Protein AF-A0A352D2U1-F1 (afdb_monomer)

Foldseek 3Di:
DADDFDDLLQEAEEEEAEAQPLCLLLLVLQVLLVLPLDDPPDPCPVDGSSPQPDPCCVVVSWDQAKAWFWGQDPNHIYIYIYATQAQLSVLRLLLRLQLHQAYEYRAEQQVADDPSSLSSVLSNQVVVHAYAYEHEPCLDPRGHNPVNVVVVLVSCVVRHPDPNNSDHQYWYYHSNLQFIGSDDDDDNSVDPPPDDGHVVVVVVCSSVPGGRADEEQPDWWKWAFRAWDADPPQGIWRKTFTNYHKDFQQAWKWKADPPDIDTWGFHWKWAHHGRDTDTHGMYGHSTTIITTIGDDLRHRIMITHPVDPDHDDRRPRDDFWKKKKKAFDPDPCQPVFFPARDLVSVVVVLVVCVSRPVQWDWDDPDDSMIIITTNDDVVVVVVVVVCVVVRYDIDMDAMDTDWDDDPNFTWFWKKWKKKKAFPVCVVVLCVLCVLLVWAWPDWDDDDRMIITITIHTNRSCRPSVVVVCVSRVNGMDMGMHTDDIGTDDDDDDRDDDDDDADPDWDFAAQVVVVVVVVVHPDPDDHGHTHD

Solvent-accessible surface area (backbone atoms only — not comparable to full-atom values): 29097 Å² total; per-residue (Å²): 131,85,78,74,63,66,59,40,82,36,35,34,34,32,25,42,46,25,33,71,83,35,43,58,58,42,37,52,45,29,51,47,68,74,58,59,70,58,64,99,85,49,76,68,77,79,53,80,51,79,80,50,74,48,72,67,23,57,74,69,61,42,54,79,68,70,46,72,35,29,44,75,52,100,88,27,42,40,35,43,33,43,46,38,30,50,57,48,44,46,49,58,32,57,40,53,51,70,55,31,42,17,31,41,38,41,32,26,15,58,79,28,82,48,73,42,34,52,57,55,46,38,54,38,36,74,67,65,35,49,56,32,41,34,37,17,46,55,38,43,96,70,37,37,58,70,61,27,52,51,52,44,51,55,47,40,74,75,47,53,78,50,75,77,68,72,68,52,59,60,31,34,23,36,32,91,75,28,23,35,34,74,56,85,78,84,77,70,57,69,46,87,82,77,66,90,63,36,58,61,60,58,56,52,45,46,66,74,71,41,53,47,48,62,68,44,60,88,44,73,25,30,28,43,25,48,45,78,49,79,42,98,86,73,40,48,28,45,24,28,32,25,48,20,4,48,54,41,56,69,40,60,30,28,37,35,47,91,92,46,75,47,78,39,39,34,64,42,34,28,36,60,54,36,84,44,78,41,81,40,64,48,49,35,25,46,43,56,35,35,39,23,54,55,95,74,75,63,65,44,22,17,42,16,26,59,95,53,83,64,70,64,80,73,69,86,62,78,74,51,41,30,31,31,38,43,32,43,40,82,55,99,64,59,66,75,87,29,81,44,41,50,42,68,58,52,50,54,53,49,55,52,43,43,64,74,37,77,66,39,50,69,43,80,78,52,96,63,35,31,39,41,25,15,49,29,71,64,53,49,50,50,53,52,52,50,42,45,74,76,24,42,34,62,41,71,52,75,78,40,63,44,67,45,77,56,96,94,38,52,22,33,51,30,21,45,38,37,37,39,29,51,50,88,44,49,68,59,52,51,49,58,42,46,76,48,64,35,42,80,74,49,76,50,75,58,94,64,36,28,40,38,36,26,43,30,45,52,73,50,48,65,71,41,65,61,51,49,29,63,76,46,76,60,61,46,49,80,48,65,45,81,74,48,70,45,78,58,71,95,68,83,79,76,92,72,82,86,81,92,74,66,91,60,72,47,64,39,50,57,74,60,49,62,63,51,46,78,78,44,90,73,95,71,63,62,72,37,82,49,87

Radius of gyration: 25.38 Å; Cα contacts (8 Å, |Δi|>4): 1115; chains: 1; bounding box: 56×67×66 Å

Sequence (531 aa):
MEYIPLKKENIRNVAIIAHVDHGKTTLVDAFLKQSHLFRENQDEMSQTQILDSGDLEKEKGITIKAKNISIRYKGYKINIIDTPGHADFGGEVERTLNMADACLLLVDAQEGVMPQTKFVLKKALEMNLKPILIVNKIDKKLANCTRTVGKVQDLFLSLATNMDQLDFPIYYAIAREGKIWKELPQGDLTKAGETEGDITPILDEIIEYCPPPSGESTDPFQMQITSLEYDAHLGRYLVGKTNRGTVKVGDPVVLLEKENKVQGRVKEIFVKEGLEWVNVHGTSVGEIIAVAGIESTAIGATLCALNTPEALPDIKITPPSVKVKFEANTSPFSGKEGKFVTAKQLEQRLEQEKELNISLNIEKQGGSTYSVAGRGELQLAILVEQLRREGFEFQLSKPEVVLIEKDGKQFEPVEELIIDSPSEYLSTITQEVSSRKGEMVDIETEGLQTRFTYKIFTRNLIGLHRILMNATKGTAIVNSFVTDYVLYQKQEPLFRKGVIISQDTGTTLGFALTTIQERGQLFVGSSEDVY

Mean predicted aligned error: 9.71 Å

Structure (mmCIF, N/CA/C/O backbone):
data_AF-A0A352D2U1-F1
#
_entry.id   AF-A0A352D2U1-F1
#
loop_
_atom_site.group_PDB
_atom_site.id
_atom_site.type_symbol
_atom_site.label_atom_id
_atom_site.label_alt_id
_atom_site.label_comp_id
_atom_site.label_asym_id
_atom_site.label_entity_id
_atom_site.label_seq_id
_atom_site.pdbx_PDB_ins_code
_atom_site.Cartn_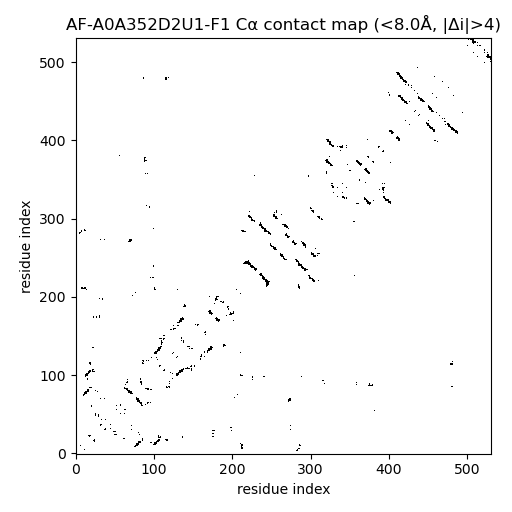x
_atom_site.Cartn_y
_atom_site.Cartn_z
_atom_site.occupancy
_atom_site.B_iso_or_equiv
_atom_site.auth_seq_id
_atom_site.auth_comp_id
_atom_site.auth_asym_id
_atom_site.auth_atom_id
_atom_site.pdbx_PDB_model_num
ATOM 1 N N . MET A 1 1 ? -10.700 -12.549 -33.200 1.00 41.53 1 MET A N 1
ATOM 2 C CA . MET A 1 1 ? -9.411 -13.250 -33.375 1.00 41.53 1 MET A CA 1
ATOM 3 C C . MET A 1 1 ? -9.265 -14.194 -32.204 1.00 41.53 1 MET A C 1
ATOM 5 O O . MET A 1 1 ? -9.574 -13.785 -31.095 1.00 41.53 1 MET A O 1
ATOM 9 N N . GLU A 1 2 ? -8.882 -15.439 -32.453 1.00 50.69 2 GLU A N 1
ATOM 10 C CA . GLU A 1 2 ? -8.606 -16.415 -31.397 1.00 50.69 2 GLU A CA 1
ATOM 11 C C . GLU A 1 2 ? -7.336 -15.971 -30.648 1.00 50.69 2 GLU A C 1
ATOM 13 O O . GLU A 1 2 ? -6.330 -15.650 -31.284 1.00 50.69 2 GLU A O 1
ATOM 18 N N . TYR A 1 3 ? -7.398 -15.848 -29.320 1.00 61.12 3 TYR A N 1
ATOM 19 C CA . TYR A 1 3 ? -6.248 -15.440 -28.509 1.00 61.12 3 TYR A CA 1
ATOM 20 C C . TYR A 1 3 ? -5.180 -16.535 -28.553 1.00 61.12 3 TYR A C 1
ATOM 22 O O . TYR A 1 3 ? -5.421 -17.655 -28.103 1.00 61.12 3 TYR A O 1
ATOM 30 N N . ILE A 1 4 ? -4.001 -16.217 -29.090 1.00 65.12 4 ILE A N 1
ATOM 31 C CA . ILE A 1 4 ? -2.853 -17.126 -29.077 1.00 65.12 4 ILE A CA 1
ATOM 32 C C . ILE A 1 4 ? -2.082 -16.873 -27.774 1.00 65.12 4 ILE A C 1
ATOM 34 O O . ILE A 1 4 ? -1.606 -15.749 -27.582 1.00 65.12 4 ILE A O 1
ATOM 38 N N . PRO A 1 5 ? -1.931 -17.880 -26.891 1.00 69.44 5 PRO A N 1
ATOM 39 C CA . PRO A 1 5 ? -1.154 -17.736 -25.668 1.00 69.44 5 PRO A CA 1
ATOM 40 C C . PRO A 1 5 ? 0.265 -17.262 -25.979 1.00 69.44 5 PRO A C 1
ATOM 42 O O . PRO A 1 5 ? 0.943 -17.812 -26.852 1.00 69.44 5 PRO A O 1
ATOM 45 N N . LEU A 1 6 ? 0.717 -16.236 -25.264 1.00 78.69 6 LEU A N 1
ATOM 46 C CA . LEU A 1 6 ? 2.078 -15.745 -25.413 1.00 78.69 6 LEU A CA 1
ATOM 47 C C . LEU A 1 6 ? 3.081 -16.735 -24.835 1.00 78.69 6 LEU A C 1
ATOM 49 O O . LEU A 1 6 ? 2.808 -17.474 -23.887 1.00 78.69 6 LEU A O 1
ATOM 53 N N . LYS A 1 7 ? 4.280 -16.710 -25.411 1.00 83.31 7 LYS A N 1
ATOM 54 C CA . LYS A 1 7 ? 5.438 -17.378 -24.830 1.00 83.31 7 LYS A CA 1
ATOM 55 C C . LYS A 1 7 ? 5.884 -16.627 -23.574 1.00 83.31 7 LYS A C 1
ATOM 57 O O . LYS A 1 7 ? 5.840 -15.396 -23.563 1.00 83.31 7 LYS A O 1
ATOM 62 N N . LYS A 1 8 ? 6.350 -17.354 -22.553 1.00 85.31 8 LYS A N 1
ATOM 63 C CA . LYS A 1 8 ? 6.782 -16.765 -21.271 1.00 85.31 8 LYS A CA 1
ATOM 64 C C . LYS A 1 8 ? 7.880 -15.716 -21.460 1.00 85.31 8 LYS A C 1
ATOM 66 O O . LYS A 1 8 ? 7.892 -14.698 -20.780 1.00 85.31 8 LYS A O 1
ATOM 71 N N . GLU A 1 9 ? 8.752 -15.916 -22.450 1.00 88.75 9 GLU A N 1
ATOM 72 C CA . GLU A 1 9 ? 9.859 -15.015 -22.774 1.00 88.75 9 GLU A CA 1
ATOM 73 C C . GLU A 1 9 ? 9.378 -13.630 -23.219 1.00 88.75 9 GLU A C 1
ATOM 75 O O . GLU A 1 9 ? 10.132 -12.665 -23.108 1.00 88.75 9 GLU A O 1
ATOM 80 N N . ASN A 1 10 ? 8.121 -13.517 -23.660 1.00 91.81 10 ASN A N 1
ATOM 81 C CA . ASN A 1 10 ? 7.520 -12.280 -24.147 1.00 91.81 10 ASN A CA 1
ATOM 82 C C . ASN A 1 10 ? 6.629 -11.586 -23.103 1.00 91.81 10 ASN A C 1
ATOM 84 O O . ASN A 1 10 ? 5.981 -10.594 -23.433 1.00 91.81 10 ASN A O 1
ATOM 88 N N . ILE A 1 11 ? 6.563 -12.084 -21.866 1.00 92.62 11 ILE A N 1
ATOM 89 C CA . ILE A 1 11 ? 5.783 -11.474 -20.781 1.00 92.62 11 ILE A CA 1
ATOM 90 C C . ILE A 1 11 ? 6.738 -10.754 -19.827 1.00 92.62 11 ILE A C 1
ATOM 92 O O . ILE A 1 11 ? 7.822 -11.259 -19.529 1.00 92.62 11 ILE A O 1
ATOM 96 N N . ARG A 1 12 ? 6.353 -9.568 -19.351 1.00 94.62 12 ARG A N 1
ATOM 97 C CA . ARG A 1 12 ? 7.038 -8.840 -18.274 1.00 94.62 12 ARG A CA 1
ATOM 98 C C . ARG A 1 12 ? 6.007 -8.359 -17.267 1.00 94.62 12 ARG A C 1
ATOM 100 O O . ARG A 1 12 ? 5.127 -7.594 -17.639 1.00 94.62 12 ARG A O 1
ATOM 107 N N . ASN A 1 13 ? 6.115 -8.787 -16.013 1.00 94.31 13 ASN A N 1
ATOM 108 C CA . ASN A 1 13 ? 5.253 -8.300 -14.938 1.00 94.31 13 ASN A CA 1
ATOM 109 C C . ASN A 1 13 ? 6.054 -7.347 -14.053 1.00 94.31 13 ASN A C 1
ATOM 111 O O . ASN A 1 13 ? 7.032 -7.756 -13.423 1.00 94.31 13 ASN A O 1
ATOM 115 N N . VAL A 1 14 ? 5.647 -6.082 -13.999 1.00 94.56 14 VAL A N 1
ATOM 116 C CA . VAL A 1 14 ? 6.385 -5.035 -13.292 1.00 94.56 14 VAL A CA 1
ATOM 117 C C . VAL A 1 14 ? 5.457 -4.289 -12.346 1.00 94.56 14 VAL A C 1
ATOM 119 O O . VAL A 1 14 ? 4.425 -3.772 -12.763 1.00 94.56 14 VAL A O 1
ATOM 122 N N . ALA A 1 15 ? 5.826 -4.210 -11.069 1.00 93.50 15 ALA A N 1
ATOM 123 C CA . ALA A 1 15 ? 5.108 -3.403 -10.087 1.00 93.50 15 ALA A CA 1
ATOM 124 C C . ALA A 1 15 ? 5.646 -1.970 -10.039 1.00 93.50 15 ALA A C 1
ATOM 126 O O . ALA A 1 15 ? 6.857 -1.780 -10.081 1.00 93.50 15 ALA A O 1
ATOM 127 N N . ILE A 1 16 ? 4.793 -0.957 -9.885 1.00 92.06 16 ILE A N 1
ATOM 128 C CA . ILE A 1 16 ? 5.261 0.413 -9.616 1.00 92.06 16 ILE A CA 1
ATOM 129 C C . ILE A 1 16 ? 5.193 0.696 -8.121 1.00 92.06 16 ILE A C 1
ATOM 131 O O . ILE A 1 16 ? 4.145 0.531 -7.500 1.00 92.06 16 ILE A O 1
ATOM 135 N N . ILE A 1 17 ? 6.315 1.143 -7.563 1.00 91.19 17 ILE A N 1
ATOM 136 C CA . ILE A 1 17 ? 6.500 1.493 -6.158 1.00 91.19 17 ILE A CA 1
ATOM 137 C C . ILE A 1 17 ? 6.782 2.988 -6.076 1.00 91.19 17 ILE A C 1
ATOM 139 O O . ILE A 1 17 ? 7.765 3.470 -6.632 1.00 91.19 17 ILE A O 1
ATOM 143 N N . ALA A 1 18 ? 5.946 3.727 -5.357 1.00 87.19 18 ALA A N 1
ATOM 144 C CA . ALA A 1 18 ? 6.116 5.162 -5.178 1.00 87.19 18 ALA A CA 1
ATOM 145 C C . ALA A 1 18 ? 5.520 5.616 -3.845 1.00 87.19 18 ALA A C 1
ATOM 147 O O . ALA A 1 18 ? 4.591 4.992 -3.329 1.00 87.19 18 ALA A O 1
ATOM 148 N N . HIS A 1 19 ? 6.008 6.743 -3.333 1.00 82.88 19 HIS A N 1
ATOM 149 C CA . HIS A 1 19 ? 5.313 7.466 -2.274 1.00 82.88 19 HIS A CA 1
ATOM 150 C C . HIS A 1 19 ? 4.055 8.154 -2.826 1.00 82.88 19 HIS A C 1
ATOM 152 O O . HIS A 1 19 ? 3.898 8.320 -4.042 1.00 82.88 19 HIS A O 1
ATOM 158 N N . VAL A 1 20 ? 3.175 8.575 -1.915 1.00 75.62 20 VAL A N 1
ATOM 159 C CA . VAL A 1 20 ? 2.048 9.456 -2.234 1.00 75.62 20 VAL A CA 1
ATOM 160 C C . VAL A 1 20 ? 2.586 10.712 -2.927 1.00 75.62 20 VAL A C 1
ATOM 162 O O . VAL A 1 20 ? 3.680 11.178 -2.626 1.00 75.62 20 VAL A O 1
ATOM 165 N N . ASP A 1 21 ? 1.869 11.190 -3.940 1.00 77.38 21 ASP A N 1
ATOM 166 C CA . ASP A 1 21 ? 2.229 12.356 -4.753 1.00 77.38 21 ASP A CA 1
ATOM 167 C C . ASP A 1 21 ? 3.543 12.296 -5.547 1.00 77.38 21 ASP A C 1
ATOM 169 O O . ASP A 1 21 ? 3.816 13.215 -6.316 1.00 77.38 21 ASP A O 1
ATOM 173 N N . HIS A 1 22 ? 4.326 11.212 -5.530 1.00 88.69 22 HIS A N 1
ATOM 174 C CA . HIS A 1 22 ? 5.521 11.086 -6.389 1.00 88.69 22 HIS A CA 1
ATOM 175 C C . HIS A 1 22 ? 5.202 10.906 -7.889 1.00 88.69 22 HIS A C 1
ATOM 177 O O . HIS A 1 22 ? 6.113 10.809 -8.712 1.00 88.69 22 HIS A O 1
ATOM 183 N N . GLY A 1 23 ? 3.921 10.906 -8.274 1.00 85.38 23 GLY A N 1
ATOM 184 C CA . GLY A 1 23 ? 3.474 10.869 -9.671 1.00 85.38 23 GLY A CA 1
ATOM 185 C C . GLY A 1 23 ? 3.302 9.464 -10.245 1.00 85.38 23 GLY A C 1
ATOM 186 O O . GLY A 1 23 ? 3.442 9.287 -11.451 1.00 85.38 23 GLY A O 1
ATOM 187 N N . LYS A 1 24 ? 3.002 8.473 -9.395 1.00 87.62 24 LYS A N 1
ATOM 188 C CA . LYS A 1 24 ? 2.761 7.075 -9.785 1.00 87.62 24 LYS A CA 1
ATOM 189 C C . LYS A 1 24 ? 1.632 6.952 -10.808 1.00 87.62 24 LYS A C 1
ATOM 191 O O . LYS A 1 24 ? 1.887 6.537 -11.931 1.00 87.62 24 LYS A O 1
ATOM 196 N N . THR A 1 25 ? 0.425 7.409 -10.466 1.00 81.88 25 THR A N 1
ATOM 197 C CA . THR A 1 25 ? -0.730 7.373 -11.376 1.00 81.88 25 THR A CA 1
ATOM 198 C C . THR A 1 25 ? -0.452 8.158 -12.657 1.00 81.88 25 THR A C 1
ATOM 200 O O . THR A 1 25 ? -0.759 7.692 -13.745 1.00 81.88 25 THR A O 1
ATOM 203 N N . THR A 1 26 ? 0.226 9.307 -12.552 1.00 85.88 26 THR A N 1
ATOM 204 C CA . THR A 1 26 ? 0.619 10.121 -13.713 1.00 85.88 26 THR A CA 1
ATOM 205 C C . THR A 1 26 ? 1.560 9.377 -14.662 1.00 85.88 26 THR A C 1
ATOM 207 O O . THR A 1 26 ? 1.411 9.480 -15.876 1.00 85.88 26 THR A O 1
ATOM 210 N N . LEU A 1 27 ? 2.522 8.621 -14.127 1.00 88.31 27 LEU A N 1
ATOM 211 C CA . LEU A 1 27 ? 3.425 7.802 -14.933 1.00 88.31 27 LEU A CA 1
ATOM 212 C C . LEU A 1 27 ? 2.661 6.684 -15.647 1.00 88.31 27 LEU A C 1
ATOM 214 O O . LEU A 1 27 ? 2.889 6.434 -16.828 1.00 88.31 27 LEU A O 1
ATOM 218 N N . VAL A 1 28 ? 1.730 6.038 -14.949 1.00 86.12 28 VAL A N 1
ATOM 219 C CA . VAL A 1 28 ? 0.924 4.980 -15.556 1.00 86.12 28 VAL A CA 1
ATOM 220 C C . VAL A 1 28 ? -0.028 5.533 -16.621 1.00 86.12 28 VAL A C 1
ATOM 222 O O . VAL A 1 28 ? -0.165 4.938 -17.687 1.00 86.12 28 VAL A O 1
ATOM 225 N N . ASP A 1 29 ? -0.621 6.705 -16.395 1.00 82.25 29 ASP A N 1
ATOM 226 C CA . ASP A 1 29 ? -1.414 7.405 -17.408 1.00 82.25 29 ASP A CA 1
ATOM 227 C C . ASP A 1 29 ? -0.570 7.729 -18.650 1.00 82.25 29 ASP A C 1
ATOM 229 O O . ASP A 1 29 ? -1.046 7.577 -19.776 1.00 82.25 29 ASP A O 1
ATOM 233 N N . ALA A 1 30 ? 0.689 8.147 -18.473 1.00 85.38 30 ALA A N 1
ATOM 234 C CA . ALA A 1 30 ? 1.600 8.381 -19.591 1.00 85.38 30 ALA A CA 1
ATOM 235 C C . ALA A 1 30 ? 1.865 7.094 -20.384 1.00 85.38 30 ALA A C 1
ATOM 237 O O . ALA A 1 30 ? 1.815 7.116 -21.617 1.00 85.38 30 ALA A O 1
ATOM 238 N N . PHE A 1 31 ? 2.061 5.966 -19.690 1.00 85.75 31 PHE A N 1
ATOM 239 C CA . PHE A 1 31 ? 2.167 4.660 -20.334 1.00 85.75 31 PHE A CA 1
ATOM 240 C C . PHE A 1 31 ? 0.925 4.317 -21.148 1.00 85.75 31 PHE A C 1
ATOM 242 O O . PHE A 1 31 ? 1.051 3.924 -22.305 1.00 85.75 31 PHE A O 1
ATOM 249 N N . LEU A 1 32 ? -0.270 4.516 -20.597 1.00 81.12 32 LEU A N 1
ATOM 250 C CA . LEU A 1 32 ? -1.524 4.248 -21.297 1.00 81.12 32 LEU A CA 1
ATOM 251 C C . LEU A 1 32 ? -1.712 5.127 -22.546 1.00 81.12 32 LEU A C 1
ATOM 253 O O . LEU A 1 32 ? -2.071 4.623 -23.610 1.00 81.12 32 LEU A O 1
ATOM 257 N N . LYS A 1 33 ? -1.453 6.435 -22.433 1.00 78.44 33 LYS A N 1
ATOM 258 C CA . LYS A 1 33 ? -1.684 7.402 -23.520 1.00 78.44 33 LYS A CA 1
ATOM 259 C C . LYS A 1 33 ? -0.717 7.217 -24.687 1.00 78.44 33 LYS A C 1
ATOM 261 O O . LYS A 1 33 ? -1.135 7.322 -25.836 1.00 78.44 33 LYS A O 1
ATOM 266 N N . GLN A 1 34 ? 0.555 6.931 -24.409 1.00 78.81 34 GLN A N 1
ATOM 267 C CA . GLN A 1 34 ? 1.579 6.795 -25.453 1.00 78.81 34 GLN A CA 1
ATOM 268 C C . GLN A 1 34 ? 1.731 5.366 -25.993 1.00 78.81 34 GLN A C 1
ATOM 270 O O . GLN A 1 34 ? 2.294 5.183 -27.065 1.00 78.81 34 GLN A O 1
ATOM 275 N N . SER A 1 35 ? 1.194 4.347 -25.315 1.00 69.69 35 SER A N 1
ATOM 276 C CA . SER A 1 35 ? 1.187 2.970 -25.838 1.00 69.69 35 SER A CA 1
ATOM 277 C C . SER A 1 35 ? 0.063 2.681 -26.843 1.00 69.69 35 SER A C 1
ATOM 279 O O . SER A 1 35 ? -0.105 1.535 -27.258 1.00 69.69 35 SER A O 1
ATOM 281 N N . HIS A 1 36 ? -0.700 3.705 -27.250 1.00 63.56 36 HIS A N 1
ATOM 282 C CA . HIS A 1 36 ? -1.830 3.604 -28.185 1.00 63.56 36 HIS A CA 1
ATOM 283 C C . HIS A 1 36 ? -2.900 2.571 -27.774 1.00 63.56 36 HIS A C 1
ATOM 285 O O . HIS A 1 36 ? -3.606 2.030 -28.625 1.00 63.56 36 HIS A O 1
ATOM 291 N N . LEU A 1 37 ? -3.037 2.293 -26.470 1.00 53.50 37 LEU A N 1
ATOM 292 C CA . LEU A 1 37 ? -4.066 1.388 -25.943 1.00 53.50 37 LEU A CA 1
ATOM 293 C C . LEU A 1 37 ? -5.488 1.934 -26.132 1.00 53.50 37 LEU A C 1
ATOM 295 O O . LEU A 1 37 ? -6.437 1.157 -26.205 1.00 53.50 37 LEU A O 1
ATOM 299 N N . PHE A 1 38 ? -5.626 3.254 -26.252 1.00 48.69 38 PHE A N 1
ATOM 300 C CA . PHE A 1 38 ? -6.886 3.924 -26.548 1.00 48.69 38 PHE A CA 1
ATOM 301 C C . PHE A 1 38 ? -6.961 4.309 -28.028 1.00 48.69 38 PHE A C 1
ATOM 303 O O . PHE A 1 38 ? -5.974 4.742 -28.628 1.00 48.69 38 PHE A O 1
ATOM 310 N N . ARG A 1 39 ? -8.152 4.193 -28.626 1.00 46.34 39 ARG A N 1
ATOM 311 C CA . ARG A 1 39 ? -8.420 4.835 -29.925 1.00 46.34 39 ARG A CA 1
ATOM 312 C C . ARG A 1 39 ? -8.419 6.350 -29.710 1.00 46.34 39 ARG A C 1
ATOM 314 O O . ARG A 1 39 ? -8.957 6.802 -28.706 1.00 46.34 39 ARG A O 1
ATOM 321 N N . GLU A 1 40 ? -7.927 7.125 -30.681 1.00 46.97 40 GLU A N 1
ATOM 322 C CA . GLU A 1 40 ? -7.819 8.603 -30.626 1.00 46.97 40 GLU A CA 1
ATOM 323 C C . GLU A 1 40 ? -9.123 9.350 -30.240 1.00 46.97 40 GLU A C 1
ATOM 325 O O . GLU A 1 40 ? -9.076 10.531 -29.917 1.00 46.97 40 GLU A O 1
ATOM 330 N N . ASN A 1 41 ? -10.278 8.667 -30.230 1.00 41.81 41 ASN A N 1
ATOM 331 C CA . ASN A 1 41 ? -11.610 9.208 -29.938 1.00 41.81 41 ASN A CA 1
ATOM 332 C C . ASN A 1 41 ? -12.245 8.709 -28.615 1.00 41.81 41 ASN A C 1
ATOM 334 O O . ASN A 1 41 ? -13.465 8.783 -28.482 1.00 41.81 41 ASN A O 1
ATOM 338 N N . GLN A 1 42 ? -11.491 8.156 -27.657 1.00 47.00 42 GLN A N 1
ATOM 339 C CA . GLN A 1 42 ? -12.035 7.823 -26.326 1.00 47.00 42 GLN A CA 1
ATOM 340 C C . GLN A 1 42 ? -11.959 9.024 -25.371 1.00 47.00 42 GLN A C 1
ATOM 342 O O . GLN A 1 42 ? -10.885 9.592 -25.171 1.00 47.00 42 GLN A O 1
ATOM 347 N N . ASP A 1 43 ? -13.082 9.363 -24.721 1.00 49.06 43 ASP A N 1
ATOM 348 C CA . ASP A 1 43 ? -13.181 10.439 -23.715 1.00 49.06 43 ASP A CA 1
ATOM 349 C C . ASP A 1 43 ? -12.153 10.278 -22.572 1.00 49.06 43 ASP A C 1
ATOM 351 O O . ASP A 1 43 ? -11.696 11.258 -21.980 1.00 49.06 43 ASP A O 1
ATOM 355 N N . GLU A 1 44 ? -11.716 9.043 -22.311 1.00 48.66 44 GLU A N 1
ATOM 356 C CA . GLU A 1 44 ? -10.705 8.651 -21.320 1.00 48.66 44 GLU A CA 1
ATOM 357 C C . GLU A 1 44 ? -9.311 9.250 -21.594 1.00 48.66 44 GLU A C 1
ATOM 359 O O . GLU A 1 44 ? -8.564 9.508 -20.651 1.00 48.66 44 GLU A O 1
ATOM 364 N N . MET A 1 45 ? -8.966 9.585 -22.849 1.00 43.47 45 MET A N 1
ATOM 365 C CA . MET A 1 45 ? -7.693 10.254 -23.172 1.00 43.47 45 MET A CA 1
ATOM 366 C C . MET A 1 45 ? -7.596 11.666 -22.569 1.00 43.47 45 MET A C 1
ATOM 368 O O . MET A 1 45 ? -6.493 12.142 -22.267 1.00 43.47 45 MET A O 1
ATOM 372 N N . SER A 1 46 ? -8.742 12.323 -22.358 1.00 44.88 46 SER A N 1
ATOM 373 C CA . SER A 1 46 ? -8.827 13.675 -21.793 1.00 44.88 46 SER A CA 1
ATOM 374 C C . SER A 1 46 ? -8.766 13.708 -20.261 1.00 44.88 46 SER A C 1
ATOM 376 O O . SER A 1 46 ? -8.551 14.771 -19.678 1.00 44.88 46 SER A O 1
ATOM 378 N N . GLN A 1 47 ? -8.902 12.554 -19.601 1.00 50.38 47 GLN A N 1
ATOM 379 C CA . GLN A 1 47 ? -8.898 12.460 -18.144 1.00 50.38 47 GLN A CA 1
ATOM 380 C C . GLN A 1 47 ? -7.467 12.355 -17.587 1.00 50.38 47 GLN A C 1
ATOM 382 O O . GLN A 1 47 ? -6.547 11.816 -18.216 1.00 50.38 47 GLN A O 1
ATOM 387 N N . THR A 1 48 ? -7.269 12.919 -16.397 1.00 53.44 48 THR A N 1
ATOM 388 C CA . THR A 1 48 ? -6.082 12.731 -15.550 1.00 53.44 48 THR A CA 1
ATOM 389 C C . THR A 1 48 ? -6.434 11.746 -14.441 1.00 53.44 48 THR A C 1
ATOM 391 O O . THR A 1 48 ? -7.528 11.850 -13.893 1.00 53.44 48 THR A O 1
ATOM 394 N N . GLN A 1 49 ? -5.515 10.847 -14.080 1.00 57.69 49 GLN A N 1
ATOM 395 C CA . GLN A 1 49 ? -5.700 9.793 -13.076 1.00 57.69 49 GLN A CA 1
ATOM 396 C C . GLN A 1 49 ? -6.768 8.767 -13.474 1.00 57.69 49 GLN A C 1
ATOM 398 O O . GLN A 1 49 ? -7.712 8.509 -12.729 1.00 57.69 49 GLN A O 1
ATOM 403 N N . ILE A 1 50 ? -6.610 8.150 -14.652 1.00 56.69 50 ILE A N 1
ATOM 404 C CA . ILE A 1 50 ? -7.584 7.191 -15.217 1.00 56.69 50 ILE A CA 1
ATOM 405 C C . ILE A 1 50 ? -7.783 5.987 -14.274 1.00 56.69 50 ILE A C 1
ATOM 407 O O . ILE A 1 50 ? -8.837 5.348 -14.247 1.00 56.69 50 ILE A O 1
ATOM 411 N N . LEU A 1 51 ? -6.773 5.691 -13.455 1.00 59.09 51 LEU A N 1
ATOM 412 C CA . LEU A 1 51 ? -6.754 4.545 -12.553 1.00 59.09 51 LEU A CA 1
ATOM 413 C C . LEU A 1 51 ? -7.357 4.813 -11.184 1.00 59.09 51 LEU A C 1
ATOM 415 O O . LEU A 1 51 ? -7.827 3.862 -10.573 1.00 59.09 51 LEU A O 1
ATOM 419 N N . ASP A 1 52 ? -7.411 6.046 -10.701 1.00 60.91 52 ASP A N 1
ATOM 420 C CA . ASP A 1 52 ? -7.996 6.326 -9.388 1.00 60.91 52 ASP A CA 1
ATOM 421 C C . ASP A 1 52 ? -9.503 6.542 -9.589 1.00 60.91 52 ASP A C 1
ATOM 423 O O . ASP A 1 52 ? -9.986 7.661 -9.729 1.00 60.91 52 ASP A O 1
ATOM 427 N N . SER A 1 53 ? -10.263 5.449 -9.723 1.00 56.41 53 SER A N 1
ATOM 428 C CA . SER A 1 53 ? -11.682 5.505 -10.115 1.00 56.41 53 SER A CA 1
ATOM 429 C C . SER A 1 53 ? -12.629 5.663 -8.926 1.00 56.41 53 SER A C 1
ATOM 431 O O . SER A 1 53 ? -13.771 6.068 -9.129 1.00 56.41 53 SER A O 1
ATOM 433 N N . GLY A 1 54 ? -12.194 5.320 -7.708 1.00 62.66 54 GLY A N 1
ATOM 434 C CA . GLY A 1 54 ? -13.016 5.461 -6.506 1.00 62.66 54 GLY A CA 1
ATOM 435 C C . GLY A 1 54 ? -13.057 6.901 -5.991 1.00 62.66 54 GLY A C 1
ATOM 436 O O . GLY A 1 54 ? -12.026 7.566 -5.938 1.00 62.66 54 GLY A O 1
ATOM 437 N N . ASP A 1 55 ? -14.222 7.365 -5.530 1.00 65.75 55 ASP A N 1
ATOM 438 C CA . ASP A 1 55 ? -14.381 8.727 -4.987 1.00 65.75 55 ASP A CA 1
ATOM 439 C C . ASP A 1 55 ? -13.392 9.014 -3.844 1.00 65.75 55 ASP A C 1
ATOM 441 O O . ASP A 1 55 ? -12.772 10.073 -3.795 1.00 65.75 55 ASP A O 1
ATOM 445 N N . LEU A 1 56 ? -13.168 8.031 -2.966 1.00 65.94 56 LEU A N 1
ATOM 446 C CA . LEU A 1 56 ? -12.203 8.136 -1.867 1.00 65.94 56 LEU A CA 1
ATOM 447 C C . LEU A 1 56 ? -10.748 8.171 -2.343 1.00 65.94 56 LEU A C 1
ATOM 449 O O . LEU A 1 56 ? -9.939 8.850 -1.718 1.00 65.94 56 LEU A O 1
ATOM 453 N N . GLU A 1 57 ? -10.411 7.467 -3.428 1.00 63.66 57 GLU A N 1
ATOM 454 C CA . GLU A 1 57 ? -9.062 7.505 -4.013 1.00 63.66 57 GLU A CA 1
ATOM 455 C C . GLU A 1 57 ? -8.773 8.906 -4.560 1.00 63.66 57 GLU A C 1
ATOM 457 O O . GLU A 1 57 ? -7.742 9.494 -4.236 1.00 63.66 57 GLU A O 1
ATOM 462 N N . LYS A 1 58 ? -9.738 9.488 -5.289 1.00 66.38 58 LYS A N 1
ATOM 463 C CA . LYS A 1 58 ? -9.647 10.849 -5.839 1.00 66.38 58 LYS A CA 1
ATOM 464 C C . LYS A 1 58 ? -9.584 11.920 -4.755 1.00 66.38 58 LYS A C 1
ATOM 466 O O . LYS A 1 58 ? -8.756 12.820 -4.833 1.00 66.38 58 LYS A O 1
ATOM 471 N N . GLU A 1 59 ? -10.436 11.832 -3.735 1.00 68.38 59 GLU A N 1
ATOM 472 C CA . GLU A 1 59 ? -10.473 12.819 -2.649 1.00 68.38 59 GLU A CA 1
ATOM 473 C C . GLU A 1 59 ? -9.228 12.781 -1.760 1.00 68.38 59 GLU A C 1
ATOM 475 O O . GLU A 1 59 ? -8.786 13.818 -1.265 1.00 68.38 59 GLU A O 1
ATOM 480 N N . LYS A 1 60 ? -8.684 11.585 -1.512 1.00 62.28 60 LYS A N 1
ATOM 481 C CA . LYS A 1 60 ? -7.509 11.401 -0.653 1.00 62.28 60 LYS A CA 1
ATOM 482 C C . LYS A 1 60 ? -6.189 11.443 -1.426 1.00 62.28 60 LYS A C 1
ATOM 484 O O . LYS A 1 60 ? -5.148 11.475 -0.778 1.00 62.28 60 LYS A O 1
ATOM 489 N N . GLY A 1 61 ? -6.219 11.430 -2.761 1.00 58.62 61 GLY A N 1
ATOM 490 C CA . GLY A 1 61 ? -5.026 11.422 -3.612 1.00 58.62 61 GLY A CA 1
ATOM 491 C C . GLY A 1 61 ? -4.177 10.153 -3.471 1.00 58.62 61 GLY A C 1
ATOM 492 O O . GLY A 1 61 ? -2.964 10.197 -3.666 1.00 58.62 61 GLY A O 1
ATOM 493 N N . ILE A 1 62 ? -4.785 9.026 -3.086 1.00 67.38 62 ILE A N 1
ATOM 494 C CA . ILE A 1 62 ? -4.084 7.759 -2.837 1.00 67.38 62 ILE A CA 1
ATOM 495 C C . ILE A 1 62 ? -4.716 6.612 -3.620 1.00 67.38 62 ILE A C 1
ATOM 497 O O . ILE A 1 62 ? -5.935 6.499 -3.705 1.00 67.38 62 ILE A O 1
ATOM 501 N N . THR A 1 63 ? -3.879 5.695 -4.100 1.00 61.62 63 THR A N 1
ATOM 502 C CA . THR A 1 63 ? -4.340 4.409 -4.634 1.00 61.62 63 THR A CA 1
ATOM 503 C C . THR A 1 63 ? -4.632 3.463 -3.477 1.00 61.62 63 THR A C 1
ATOM 505 O O . THR A 1 63 ? -3.734 3.159 -2.686 1.00 61.62 63 THR A O 1
ATOM 508 N N . ILE A 1 64 ? -5.877 2.999 -3.378 1.00 56.31 64 ILE A N 1
ATOM 509 C CA . ILE A 1 64 ? -6.339 2.120 -2.299 1.00 56.31 64 ILE A CA 1
ATOM 510 C C . ILE A 1 64 ? -6.332 0.664 -2.769 1.00 56.31 64 ILE A C 1
ATOM 512 O O . ILE A 1 64 ? -5.904 -0.214 -2.019 1.00 56.31 64 ILE A O 1
ATOM 516 N N . LYS A 1 65 ? -6.774 0.397 -4.005 1.00 60.69 65 LYS A N 1
ATOM 517 C CA . LYS A 1 65 ? -6.787 -0.952 -4.595 1.00 60.69 65 LYS A CA 1
ATOM 518 C C . LYS A 1 65 ? -5.734 -1.095 -5.681 1.00 60.69 65 LYS A C 1
ATOM 520 O O . LYS A 1 65 ? -5.559 -0.194 -6.497 1.00 60.69 65 LYS A O 1
ATOM 525 N N . ALA A 1 66 ? -5.069 -2.247 -5.725 1.00 59.03 66 ALA A N 1
ATOM 526 C CA . ALA A 1 66 ? -4.134 -2.515 -6.802 1.00 59.03 66 ALA A CA 1
ATOM 527 C C . ALA A 1 66 ? -4.865 -2.660 -8.142 1.00 59.03 66 ALA A C 1
ATOM 529 O O . ALA A 1 66 ? -5.901 -3.325 -8.236 1.00 59.03 66 ALA A O 1
ATOM 530 N N . LYS A 1 67 ? -4.305 -2.066 -9.198 1.00 74.12 67 LYS A N 1
ATOM 531 C CA . LYS A 1 67 ? -4.822 -2.198 -10.564 1.00 74.12 67 LYS A CA 1
ATOM 532 C C . LYS A 1 67 ? -3.734 -2.730 -11.479 1.00 74.12 67 LYS A C 1
ATOM 534 O O . LYS A 1 67 ? -2.639 -2.188 -11.550 1.00 74.12 67 LYS A O 1
ATOM 539 N N . ASN A 1 68 ? -4.050 -3.808 -12.187 1.00 78.12 68 ASN A N 1
ATOM 540 C CA . ASN A 1 68 ? -3.208 -4.327 -13.260 1.00 78.12 68 ASN A CA 1
ATOM 541 C C . ASN A 1 68 ? -3.588 -3.660 -14.589 1.00 78.12 68 ASN A C 1
ATOM 543 O O . ASN A 1 68 ? -4.772 -3.412 -14.824 1.00 78.12 68 ASN A O 1
ATOM 547 N N . ILE A 1 69 ? -2.615 -3.411 -15.453 1.00 84.75 69 ILE A N 1
ATOM 548 C CA . ILE A 1 69 ? -2.776 -2.859 -16.799 1.00 84.75 69 ILE A CA 1
ATOM 549 C C . ILE A 1 69 ? -1.870 -3.638 -17.725 1.00 84.75 69 ILE A C 1
ATOM 551 O O . ILE A 1 69 ? -0.737 -3.933 -17.357 1.00 84.75 69 ILE A O 1
ATOM 555 N N . SER A 1 70 ? -2.329 -3.921 -18.939 1.00 87.50 70 SER A N 1
ATOM 556 C CA . SER A 1 70 ? -1.495 -4.607 -19.916 1.00 87.50 70 SER A CA 1
ATOM 557 C C . SER A 1 70 ? -1.194 -3.767 -21.147 1.00 87.50 70 SER A C 1
ATOM 559 O O . SER A 1 70 ? -2.106 -3.252 -21.788 1.00 87.50 70 SER A O 1
ATOM 561 N N . ILE A 1 71 ? 0.087 -3.672 -21.498 1.00 88.31 71 ILE A N 1
ATOM 562 C CA . ILE A 1 71 ? 0.599 -2.929 -22.649 1.00 88.31 71 ILE A CA 1
ATOM 563 C C . ILE A 1 71 ? 1.231 -3.896 -23.651 1.00 88.31 71 ILE A C 1
ATOM 565 O O . ILE A 1 71 ? 2.038 -4.754 -23.287 1.00 88.31 71 ILE A O 1
ATOM 569 N N . ARG A 1 72 ? 0.906 -3.726 -24.937 1.00 87.00 72 ARG A N 1
ATOM 570 C CA . ARG A 1 72 ? 1.545 -4.440 -26.050 1.00 87.00 72 ARG A CA 1
ATOM 571 C C . ARG A 1 72 ? 2.652 -3.582 -26.646 1.00 87.00 72 ARG A C 1
ATOM 573 O O . ARG A 1 72 ? 2.378 -2.519 -27.190 1.00 87.00 72 ARG A O 1
ATOM 580 N N . TYR A 1 73 ? 3.894 -4.054 -26.588 1.00 88.62 73 TYR A N 1
ATOM 581 C CA . TYR A 1 73 ? 5.042 -3.292 -27.079 1.00 88.62 73 TYR A CA 1
ATOM 582 C C . TYR A 1 73 ? 6.115 -4.212 -27.674 1.00 88.62 73 TYR A C 1
ATOM 584 O O . TYR A 1 73 ? 6.522 -5.179 -27.041 1.00 88.62 73 TYR A O 1
ATOM 592 N N . LYS A 1 74 ? 6.539 -3.963 -28.924 1.00 88.06 74 LYS A N 1
ATOM 593 C CA . LYS A 1 74 ? 7.540 -4.770 -29.669 1.00 88.06 74 LYS A CA 1
ATOM 594 C C . LYS A 1 74 ? 7.303 -6.300 -29.637 1.00 88.06 74 LYS A C 1
ATOM 596 O O . LYS A 1 74 ? 8.245 -7.084 -29.666 1.00 88.06 74 LYS A O 1
ATOM 601 N N . GLY A 1 75 ? 6.041 -6.740 -29.586 1.00 86.38 75 GLY A N 1
ATOM 602 C CA . GLY A 1 75 ? 5.671 -8.165 -29.494 1.00 86.38 75 GLY A CA 1
ATOM 603 C C . GLY A 1 75 ? 5.704 -8.756 -28.076 1.00 86.38 75 GLY A C 1
ATOM 604 O O . GLY A 1 75 ? 5.366 -9.928 -27.900 1.00 86.38 75 GLY A O 1
ATOM 605 N N . TYR A 1 76 ? 6.049 -7.944 -27.077 1.00 90.88 76 TYR A N 1
ATOM 606 C CA . TYR A 1 76 ? 5.967 -8.255 -25.655 1.00 90.88 76 TYR A CA 1
ATOM 607 C C . TYR A 1 76 ? 4.632 -7.790 -25.067 1.00 90.88 76 TYR A C 1
ATOM 609 O O . TYR A 1 76 ? 3.996 -6.853 -25.563 1.00 90.88 76 TYR A O 1
ATOM 617 N N . LYS A 1 77 ? 4.219 -8.456 -23.990 1.00 91.25 77 LYS A N 1
ATOM 618 C CA . LYS A 1 77 ? 3.127 -8.042 -23.111 1.00 91.25 77 LYS A CA 1
ATOM 619 C C . LYS A 1 77 ? 3.725 -7.602 -21.783 1.00 91.25 77 LYS A C 1
ATOM 621 O O . LYS A 1 77 ? 4.302 -8.412 -21.060 1.00 91.25 77 LYS A O 1
ATOM 626 N N . ILE A 1 78 ? 3.606 -6.314 -21.493 1.00 92.44 78 ILE A N 1
ATOM 627 C CA . ILE A 1 78 ? 4.098 -5.701 -20.263 1.00 92.44 78 ILE A CA 1
ATOM 628 C C . ILE A 1 78 ? 2.890 -5.466 -19.362 1.00 92.44 78 ILE A C 1
ATOM 630 O O . ILE A 1 78 ? 2.035 -4.636 -19.664 1.00 92.44 78 ILE A O 1
ATOM 634 N N . ASN A 1 79 ? 2.812 -6.218 -18.271 1.00 92.12 79 ASN A N 1
ATOM 635 C CA . ASN A 1 79 ? 1.810 -6.035 -17.237 1.00 92.12 79 ASN A CA 1
ATOM 636 C C . ASN A 1 79 ? 2.363 -5.076 -16.184 1.00 92.12 79 ASN A C 1
ATOM 638 O O . ASN A 1 79 ? 3.338 -5.387 -15.498 1.00 92.12 79 ASN A O 1
ATOM 642 N N . ILE A 1 80 ? 1.740 -3.909 -16.079 1.00 91.19 80 ILE A N 1
ATOM 643 C CA . ILE A 1 80 ? 2.058 -2.886 -15.093 1.00 91.19 80 ILE A CA 1
ATOM 644 C C . ILE A 1 80 ? 1.087 -3.036 -13.937 1.00 91.19 80 ILE A C 1
ATOM 646 O O . ILE A 1 80 ? -0.125 -2.881 -14.090 1.00 91.19 80 ILE A O 1
ATOM 650 N N . ILE A 1 81 ? 1.639 -3.341 -12.773 1.00 90.00 81 ILE A N 1
ATOM 651 C CA . ILE A 1 81 ? 0.882 -3.589 -11.561 1.00 90.00 81 ILE A CA 1
ATOM 652 C C . ILE A 1 81 ? 1.030 -2.369 -10.655 1.00 90.00 81 ILE A C 1
ATOM 654 O O . ILE A 1 81 ? 2.096 -2.104 -10.094 1.00 90.00 81 ILE A O 1
ATOM 658 N N . ASP A 1 82 ? -0.048 -1.612 -10.514 1.00 85.12 82 ASP A N 1
ATOM 659 C CA . ASP A 1 82 ? -0.062 -0.416 -9.693 1.00 85.12 82 ASP A CA 1
ATOM 660 C C . ASP A 1 82 ? -0.267 -0.774 -8.212 1.00 85.12 82 ASP A C 1
ATOM 662 O O . ASP A 1 82 ? -1.291 -1.354 -7.849 1.00 85.12 82 ASP A O 1
ATOM 666 N N . THR A 1 83 ? 0.715 -0.469 -7.352 1.00 80.19 83 THR A N 1
ATOM 667 C CA . THR A 1 83 ? 0.677 -0.829 -5.919 1.00 80.19 83 THR A CA 1
ATOM 668 C C . THR A 1 83 ? 0.228 0.349 -5.048 1.00 80.19 83 THR A C 1
ATOM 670 O O . THR A 1 83 ? 0.606 1.488 -5.332 1.00 80.19 83 THR A O 1
ATOM 673 N N . PRO A 1 84 ? -0.551 0.143 -3.970 1.00 74.06 84 PRO A N 1
ATOM 674 C CA . PRO A 1 84 ? -0.845 1.209 -3.012 1.00 74.06 84 PRO A CA 1
ATOM 675 C C . PRO A 1 84 ? 0.429 1.830 -2.417 1.00 74.06 84 PRO A C 1
ATOM 677 O O . PRO A 1 84 ? 1.333 1.120 -1.984 1.00 74.06 84 PRO A O 1
ATOM 680 N N . GLY A 1 85 ? 0.490 3.164 -2.362 1.00 64.69 85 GLY A N 1
ATOM 681 C CA . GLY A 1 85 ? 1.660 3.905 -1.861 1.00 64.69 85 GLY A CA 1
ATOM 682 C C . GLY A 1 85 ? 1.673 4.151 -0.347 1.00 64.69 85 GLY A C 1
ATOM 683 O O . GLY A 1 85 ? 2.618 4.748 0.163 1.00 64.69 85 GLY A O 1
ATOM 684 N N . HIS A 1 86 ? 0.630 3.738 0.384 1.00 72.56 86 HIS A N 1
ATOM 685 C CA . HIS A 1 86 ? 0.479 4.002 1.820 1.00 72.56 86 HIS A CA 1
ATOM 686 C C . HIS A 1 86 ? 0.666 2.724 2.661 1.00 72.56 86 HIS A C 1
ATOM 688 O O . HIS A 1 86 ? 0.111 1.674 2.338 1.00 72.56 86 HIS A O 1
ATOM 694 N N . ALA A 1 87 ? 1.418 2.821 3.766 1.00 65.19 87 ALA A N 1
ATOM 695 C CA . ALA A 1 87 ? 1.834 1.681 4.598 1.00 65.19 87 ALA A CA 1
ATOM 696 C C . ALA A 1 87 ? 0.657 0.874 5.190 1.00 65.19 87 ALA A C 1
ATOM 698 O O . ALA A 1 87 ? 0.718 -0.355 5.253 1.00 65.19 87 ALA A O 1
ATOM 699 N N . ASP A 1 88 ? -0.442 1.547 5.545 1.00 70.88 88 ASP A N 1
ATOM 700 C CA . ASP A 1 88 ? -1.684 0.918 6.021 1.00 70.88 88 ASP A CA 1
ATOM 701 C C . ASP A 1 88 ? -2.280 -0.121 5.051 1.00 70.88 88 ASP A C 1
ATOM 703 O O . ASP A 1 88 ? -2.988 -1.027 5.487 1.00 70.88 88 ASP A O 1
ATOM 707 N N . PHE A 1 89 ? -1.960 -0.067 3.753 1.00 71.31 89 PHE A N 1
ATOM 708 C CA . PHE A 1 89 ? -2.393 -1.073 2.772 1.00 71.31 89 PHE A CA 1
ATOM 709 C C . PHE A 1 89 ? -1.340 -2.148 2.514 1.00 71.31 89 PHE A C 1
ATOM 711 O O . PHE A 1 89 ? -1.379 -2.823 1.487 1.00 71.31 89 PHE A O 1
ATOM 718 N N . GLY A 1 90 ? -0.400 -2.361 3.439 1.00 69.19 90 GLY A N 1
ATOM 719 C CA . GLY A 1 90 ? 0.696 -3.306 3.236 1.00 69.19 90 GLY A CA 1
ATOM 720 C C . GLY A 1 90 ? 0.253 -4.729 2.857 1.00 69.19 90 GLY A C 1
ATOM 721 O O . GLY A 1 90 ? 0.993 -5.426 2.176 1.00 69.19 90 GLY A O 1
ATOM 722 N N . GLY A 1 91 ? -0.951 -5.165 3.254 1.00 71.19 91 GLY A N 1
ATOM 723 C CA . GLY A 1 91 ? -1.474 -6.487 2.885 1.00 71.19 91 GLY A CA 1
ATOM 724 C C . GLY A 1 91 ? -1.894 -6.557 1.423 1.00 71.19 91 GLY A C 1
ATOM 725 O O . GLY A 1 91 ? -1.712 -7.580 0.773 1.00 71.19 91 GLY A O 1
ATOM 726 N N . GLU A 1 92 ? -2.402 -5.456 0.880 1.00 75.88 92 GLU A N 1
ATOM 727 C CA . GLU A 1 92 ? -2.629 -5.310 -0.556 1.00 75.88 92 GLU A CA 1
ATOM 728 C C . GLU A 1 92 ? -1.294 -5.261 -1.302 1.00 75.88 92 GLU A C 1
ATOM 730 O O . GLU A 1 92 ? -1.110 -5.984 -2.278 1.00 75.88 92 GLU A O 1
ATOM 735 N N . VAL A 1 93 ? -0.332 -4.485 -0.795 1.00 79.31 93 VAL A N 1
ATOM 736 C CA . VAL A 1 93 ? 1.009 -4.356 -1.381 1.00 79.31 93 VAL A CA 1
ATOM 737 C C . VAL A 1 93 ? 1.712 -5.712 -1.485 1.00 79.31 93 VAL A C 1
ATOM 739 O O . VAL A 1 93 ? 2.147 -6.084 -2.570 1.00 79.31 93 VAL A O 1
ATOM 742 N N . GLU A 1 94 ? 1.788 -6.479 -0.393 1.00 79.69 94 GLU A N 1
ATOM 743 C CA . GLU A 1 94 ? 2.451 -7.793 -0.354 1.00 79.69 94 GLU A CA 1
ATOM 744 C C . GLU A 1 94 ? 1.835 -8.771 -1.373 1.00 79.69 94 GLU A C 1
ATOM 746 O O . GLU A 1 94 ? 2.553 -9.457 -2.099 1.00 79.69 94 GLU A O 1
ATOM 751 N N . ARG A 1 95 ? 0.502 -8.795 -1.493 1.00 79.75 95 ARG A N 1
ATOM 752 C CA . ARG A 1 95 ? -0.204 -9.644 -2.471 1.00 79.75 95 ARG A CA 1
ATOM 753 C C . ARG A 1 95 ? 0.049 -9.219 -3.912 1.00 79.75 95 ARG A C 1
ATOM 755 O O . ARG A 1 95 ? 0.184 -10.058 -4.799 1.00 79.75 95 ARG A O 1
ATOM 762 N N . THR A 1 96 ? 0.114 -7.914 -4.128 1.00 83.06 96 THR A N 1
ATOM 763 C CA . THR A 1 96 ? 0.277 -7.308 -5.446 1.00 83.06 96 THR A CA 1
ATOM 764 C C . THR A 1 96 ? 1.696 -7.499 -5.977 1.00 83.06 96 THR A C 1
ATOM 766 O O . THR A 1 96 ? 1.876 -7.877 -7.134 1.00 83.06 96 THR A O 1
ATOM 769 N N . LEU A 1 97 ? 2.704 -7.324 -5.116 1.00 88.06 97 LEU A N 1
ATOM 770 C CA . LEU A 1 97 ? 4.113 -7.539 -5.456 1.00 88.06 97 LEU A CA 1
ATOM 771 C C . LEU A 1 97 ? 4.400 -8.989 -5.870 1.00 88.06 97 LEU A C 1
ATOM 773 O O . LEU A 1 97 ? 5.220 -9.207 -6.755 1.00 88.06 97 LEU A O 1
ATOM 777 N N . ASN A 1 98 ? 3.677 -9.970 -5.321 1.00 86.00 98 ASN A N 1
ATOM 778 C CA . ASN A 1 98 ? 3.831 -11.385 -5.677 1.00 86.00 98 ASN A CA 1
ATOM 779 C C . ASN A 1 98 ? 3.472 -11.697 -7.149 1.00 86.00 98 ASN A C 1
ATOM 781 O O . ASN A 1 98 ? 3.903 -12.706 -7.711 1.00 86.00 98 ASN A O 1
ATOM 785 N N . MET A 1 99 ? 2.690 -10.832 -7.805 1.00 88.94 99 MET A N 1
ATOM 786 C CA . MET A 1 99 ? 2.407 -10.956 -9.239 1.00 88.94 99 MET A CA 1
ATOM 787 C C . MET A 1 99 ? 3.547 -10.426 -10.114 1.00 88.94 99 MET A C 1
ATOM 789 O O . MET A 1 99 ? 3.635 -10.802 -11.280 1.00 88.94 99 MET A O 1
ATOM 793 N N . ALA A 1 100 ? 4.434 -9.588 -9.584 1.00 92.44 100 ALA A N 1
ATOM 794 C CA . ALA A 1 100 ? 5.518 -8.988 -10.347 1.00 92.44 100 ALA A CA 1
ATOM 795 C C . ALA A 1 100 ? 6.774 -9.873 -10.364 1.00 92.44 100 ALA A C 1
ATOM 797 O O . ALA A 1 100 ? 6.929 -10.776 -9.545 1.00 92.44 100 ALA A O 1
ATOM 798 N N . ASP A 1 101 ? 7.656 -9.611 -11.324 1.00 92.50 101 ASP A N 1
ATOM 799 C CA . ASP A 1 101 ? 9.000 -10.199 -11.427 1.00 92.50 101 ASP A CA 1
ATOM 800 C C . ASP A 1 101 ? 10.091 -9.097 -11.342 1.00 92.50 101 ASP A C 1
ATOM 802 O O . ASP A 1 101 ? 11.268 -9.365 -11.096 1.00 92.50 101 ASP A O 1
ATOM 806 N N . ALA A 1 102 ? 9.687 -7.830 -11.483 1.00 94.06 102 ALA A N 1
ATOM 807 C CA . ALA A 1 102 ? 10.504 -6.631 -11.313 1.00 94.06 102 ALA A CA 1
ATOM 808 C C . ALA A 1 102 ? 9.677 -5.477 -10.719 1.00 94.06 102 ALA A C 1
ATOM 810 O O . ALA A 1 102 ? 8.446 -5.550 -10.656 1.00 94.06 102 ALA A O 1
ATOM 811 N N . CYS A 1 103 ? 10.329 -4.390 -10.306 1.00 94.69 103 CYS A N 1
ATOM 812 C CA . CYS A 1 103 ? 9.647 -3.187 -9.841 1.00 94.69 103 CYS A CA 1
ATOM 813 C C . CYS A 1 103 ? 10.261 -1.886 -10.380 1.00 94.69 103 CYS A C 1
ATOM 815 O O . CYS A 1 103 ? 11.475 -1.754 -10.501 1.00 94.69 103 CYS A O 1
ATOM 817 N N . LEU A 1 104 ? 9.408 -0.904 -10.681 1.00 95.19 104 LEU A N 1
ATOM 818 C CA . LEU A 1 104 ? 9.792 0.476 -10.969 1.00 95.19 104 LEU A CA 1
ATOM 819 C C . LEU A 1 104 ? 9.699 1.279 -9.675 1.00 95.19 104 LEU A C 1
ATOM 821 O O . LEU A 1 104 ? 8.607 1.482 -9.145 1.00 95.19 104 LEU A O 1
ATOM 825 N N . LEU A 1 105 ? 10.834 1.740 -9.171 1.00 95.00 105 LEU A N 1
ATOM 826 C CA . LEU A 1 105 ? 10.912 2.598 -8.001 1.00 95.00 105 LEU A CA 1
ATOM 827 C C . LEU A 1 105 ? 10.852 4.064 -8.437 1.00 95.00 105 LEU A C 1
ATOM 829 O O . LEU A 1 105 ? 11.805 4.576 -9.014 1.00 95.00 105 LEU A O 1
ATOM 833 N N . LEU A 1 106 ? 9.752 4.748 -8.137 1.00 94.38 106 LEU A N 1
ATOM 834 C CA . LEU A 1 106 ? 9.534 6.147 -8.493 1.00 94.38 106 LEU A CA 1
ATOM 835 C C . LEU A 1 106 ? 9.841 7.079 -7.312 1.00 94.38 106 LEU A C 1
ATOM 837 O O . LEU A 1 106 ? 9.200 7.019 -6.255 1.00 94.38 106 LEU A O 1
ATOM 841 N N . VAL A 1 107 ? 10.802 7.982 -7.500 1.00 94.06 107 VAL A N 1
ATOM 842 C CA . VAL A 1 107 ? 11.266 8.911 -6.459 1.00 94.06 107 VAL A CA 1
ATOM 843 C C . VAL A 1 107 ? 11.239 10.340 -6.983 1.00 94.06 107 VAL A C 1
ATOM 845 O O . VAL A 1 107 ? 11.790 10.616 -8.041 1.00 94.06 107 VAL A O 1
ATOM 848 N N . ASP A 1 108 ? 10.600 11.257 -6.262 1.00 93.31 108 ASP A N 1
ATOM 849 C CA . ASP A 1 108 ? 10.567 12.675 -6.626 1.00 93.31 108 ASP A CA 1
ATOM 850 C C . ASP A 1 108 ? 11.957 13.313 -6.441 1.00 93.31 108 ASP A C 1
ATOM 852 O O . ASP A 1 108 ? 12.600 13.152 -5.405 1.00 93.31 108 ASP A O 1
ATOM 856 N N . ALA A 1 109 ? 12.433 14.037 -7.455 1.00 92.69 109 ALA A N 1
ATOM 857 C CA . ALA A 1 109 ? 13.770 14.623 -7.487 1.00 92.69 109 ALA A CA 1
ATOM 858 C C . ALA A 1 109 ? 13.984 15.753 -6.464 1.00 92.69 109 ALA A C 1
ATOM 860 O O . ALA A 1 109 ? 15.128 16.080 -6.143 1.00 92.69 109 ALA A O 1
ATOM 861 N N . GLN A 1 110 ? 12.916 16.392 -5.981 1.00 87.88 110 GLN A N 1
ATOM 862 C CA . GLN A 1 110 ? 12.974 17.456 -4.978 1.00 87.88 110 GLN A CA 1
ATOM 863 C C . GLN A 1 110 ? 12.777 16.898 -3.564 1.00 87.88 110 GLN A C 1
ATOM 865 O O . GLN A 1 110 ? 13.506 17.274 -2.646 1.00 87.88 110 GLN A O 1
ATOM 870 N N . GLU A 1 111 ? 11.792 16.023 -3.387 1.00 84.44 111 GLU A N 1
ATOM 871 C CA . GLU A 1 111 ? 11.417 15.448 -2.088 1.00 84.44 111 GLU A CA 1
ATOM 872 C C . GLU A 1 111 ? 12.353 14.308 -1.653 1.00 84.44 111 GLU A C 1
ATOM 874 O O . GLU A 1 111 ? 12.687 14.185 -0.475 1.00 84.44 111 GLU A O 1
ATOM 879 N N . GLY A 1 112 ? 12.862 13.526 -2.606 1.00 86.62 112 GLY A N 1
ATOM 880 C CA . GLY A 1 112 ? 13.783 12.424 -2.356 1.00 86.62 112 GLY A CA 1
ATOM 881 C C . GLY A 1 112 ? 13.102 11.172 -1.797 1.00 86.62 112 GLY A C 1
ATOM 882 O O . GLY A 1 112 ? 11.929 10.898 -2.046 1.00 86.62 112 GLY A O 1
ATOM 883 N N . VAL A 1 113 ? 13.868 10.355 -1.070 1.00 85.12 113 VAL A N 1
ATOM 884 C CA . VAL A 1 113 ? 13.378 9.097 -0.489 1.00 85.12 113 VAL A CA 1
ATOM 885 C C . VAL A 1 113 ? 12.416 9.371 0.663 1.00 85.12 113 VAL A C 1
ATOM 887 O O . VAL A 1 113 ? 12.749 10.097 1.605 1.00 85.12 113 VAL A O 1
ATOM 890 N N . MET A 1 114 ? 11.259 8.709 0.606 1.00 82.81 114 MET A N 1
ATOM 891 C CA . MET A 1 114 ? 10.196 8.824 1.599 1.00 82.81 114 MET A CA 1
ATOM 892 C C . MET A 1 114 ? 9.959 7.511 2.370 1.00 82.81 114 MET A C 1
ATOM 894 O O . MET A 1 114 ? 10.198 6.422 1.833 1.00 82.81 114 MET A O 1
ATOM 898 N N . PRO A 1 115 ? 9.463 7.587 3.619 1.00 72.19 115 PRO A N 1
ATOM 899 C CA . PRO A 1 115 ? 9.267 6.433 4.508 1.00 72.19 115 PRO A CA 1
ATOM 900 C C . PRO A 1 115 ? 8.383 5.322 3.933 1.00 72.19 115 PRO A C 1
ATOM 902 O O . PRO A 1 115 ? 8.694 4.139 4.058 1.00 72.19 115 PRO A O 1
ATOM 905 N N . GLN A 1 116 ? 7.284 5.677 3.268 1.00 75.56 116 GLN A N 1
ATOM 906 C CA . GLN A 1 116 ? 6.370 4.686 2.699 1.00 75.56 116 GLN A CA 1
ATOM 907 C C . GLN A 1 116 ? 7.036 3.894 1.576 1.00 75.56 116 GLN A C 1
ATOM 909 O O . GLN A 1 116 ? 6.869 2.677 1.493 1.00 75.56 116 GLN A O 1
ATOM 914 N N . THR A 1 117 ? 7.852 4.566 0.760 1.00 81.19 117 THR A N 1
ATOM 915 C CA . THR A 1 117 ? 8.641 3.920 -0.289 1.00 81.19 117 THR A CA 1
ATOM 916 C C . THR A 1 117 ? 9.594 2.886 0.304 1.00 81.19 117 THR A C 1
ATOM 918 O O . THR A 1 117 ? 9.707 1.793 -0.243 1.00 81.19 117 THR A O 1
ATOM 921 N N . LYS A 1 118 ? 10.223 3.179 1.454 1.00 83.06 118 LYS A N 1
ATOM 922 C CA . LYS A 1 118 ? 11.113 2.248 2.174 1.00 83.06 118 LYS A CA 1
ATOM 923 C C . LYS A 1 118 ? 10.395 0.950 2.557 1.00 83.06 118 LYS A C 1
ATOM 925 O O . LYS A 1 118 ? 10.954 -0.122 2.343 1.00 83.06 118 LYS A O 1
ATOM 930 N N . PHE A 1 119 ? 9.163 1.021 3.070 1.00 79.25 119 PHE A N 1
ATOM 931 C CA . PHE A 1 119 ? 8.389 -0.176 3.433 1.00 79.25 119 PHE A CA 1
ATOM 932 C C . PHE A 1 119 ? 8.094 -1.064 2.216 1.00 79.25 119 PHE A C 1
ATOM 934 O O . PHE A 1 119 ? 8.395 -2.259 2.231 1.00 79.25 119 PHE A O 1
ATOM 941 N N . VAL A 1 120 ? 7.535 -0.479 1.153 1.00 84.62 120 VAL A N 1
ATOM 942 C CA . VAL A 1 120 ? 7.150 -1.231 -0.051 1.00 84.62 120 VAL A CA 1
ATOM 943 C C . VAL A 1 120 ? 8.384 -1.785 -0.769 1.00 84.62 120 VAL A C 1
ATOM 945 O O . VAL A 1 120 ? 8.397 -2.950 -1.165 1.00 84.62 120 VAL A O 1
ATOM 948 N N . LEU A 1 121 ? 9.454 -0.989 -0.868 1.00 88.88 121 LEU A N 1
ATOM 949 C CA . LEU A 1 121 ? 10.720 -1.417 -1.457 1.00 88.88 121 LEU A CA 1
ATOM 950 C C . LEU A 1 121 ? 11.347 -2.570 -0.670 1.00 88.88 121 LEU A C 1
ATOM 952 O O . LEU A 1 121 ? 11.756 -3.554 -1.277 1.00 88.88 121 LEU A O 1
ATOM 956 N N . LYS A 1 122 ? 11.365 -2.505 0.668 1.00 87.00 122 LYS A N 1
ATOM 957 C CA . LYS A 1 122 ? 11.859 -3.607 1.507 1.00 87.00 122 LYS A CA 1
ATOM 958 C C . LYS A 1 122 ? 11.151 -4.920 1.166 1.00 87.00 122 LYS A C 1
ATOM 960 O O . LYS A 1 122 ? 11.809 -5.939 0.985 1.00 87.00 122 LYS A O 1
ATOM 965 N N . LYS A 1 123 ? 9.820 -4.894 1.022 1.00 85.69 123 LYS A N 1
ATOM 966 C CA . LYS A 1 123 ? 9.033 -6.076 0.630 1.00 85.69 123 LYS A CA 1
ATOM 967 C C . LYS A 1 123 ? 9.349 -6.563 -0.779 1.00 85.69 123 LYS A C 1
ATOM 969 O O . LYS A 1 123 ? 9.487 -7.766 -0.977 1.00 85.69 123 LYS A O 1
ATOM 974 N N . ALA A 1 124 ? 9.524 -5.654 -1.731 1.00 89.56 124 ALA A N 1
ATOM 975 C CA . ALA A 1 124 ? 9.925 -6.006 -3.090 1.00 89.56 124 ALA A CA 1
ATOM 976 C C . ALA A 1 124 ? 11.300 -6.701 -3.131 1.00 89.56 124 ALA A C 1
ATOM 978 O O . ALA A 1 124 ? 11.455 -7.716 -3.809 1.00 89.56 124 ALA A O 1
ATOM 979 N N . LEU A 1 125 ? 12.274 -6.208 -2.360 1.00 90.31 125 LEU A N 1
ATOM 980 C CA . LEU A 1 125 ? 13.614 -6.797 -2.268 1.00 90.31 125 LEU A CA 1
ATOM 981 C C . LEU A 1 125 ? 13.616 -8.141 -1.520 1.00 90.31 125 LEU A C 1
ATOM 983 O O . LEU A 1 125 ? 14.300 -9.071 -1.945 1.00 90.31 125 LEU A O 1
ATOM 987 N N . GLU A 1 126 ? 12.808 -8.291 -0.461 1.00 88.12 126 GLU A N 1
ATOM 988 C CA . GLU A 1 126 ? 12.567 -9.582 0.214 1.00 88.12 126 GLU A CA 1
ATOM 989 C C . GLU A 1 126 ? 11.982 -10.637 -0.749 1.00 88.12 126 GLU A C 1
ATOM 991 O O . GLU A 1 126 ? 12.256 -11.828 -0.600 1.00 88.12 126 GLU A O 1
ATOM 996 N N . MET A 1 127 ? 11.211 -10.205 -1.754 1.00 87.56 127 MET A N 1
ATOM 997 C CA . MET A 1 127 ? 10.648 -11.047 -2.821 1.00 87.56 127 MET A CA 1
ATOM 998 C C . MET A 1 127 ? 11.585 -11.222 -4.029 1.00 87.56 127 MET A C 1
ATOM 1000 O O . MET A 1 127 ? 11.189 -11.821 -5.026 1.00 87.56 127 MET A O 1
ATOM 1004 N N . ASN A 1 128 ? 12.827 -10.732 -3.948 1.00 89.81 128 ASN A N 1
ATOM 1005 C CA . ASN A 1 128 ? 13.825 -10.772 -5.023 1.00 89.81 128 ASN A CA 1
ATOM 1006 C C . ASN A 1 128 ? 13.385 -10.087 -6.330 1.00 89.81 128 ASN A C 1
ATOM 1008 O O . ASN A 1 128 ? 13.868 -10.448 -7.405 1.00 89.81 128 ASN A O 1
ATOM 1012 N N . LEU A 1 129 ? 12.495 -9.092 -6.258 1.00 92.06 129 LEU A N 1
ATOM 1013 C CA . LEU A 1 129 ? 12.128 -8.306 -7.434 1.00 92.06 129 LEU A CA 1
ATOM 1014 C C . LEU A 1 129 ? 13.321 -7.470 -7.903 1.00 92.06 129 LEU A C 1
ATOM 1016 O O . LEU A 1 129 ? 14.014 -6.850 -7.093 1.00 92.06 129 LEU A O 1
ATOM 1020 N N . LYS A 1 130 ? 13.538 -7.431 -9.221 1.00 92.31 130 LYS A N 1
ATOM 1021 C CA . LYS A 1 130 ? 14.574 -6.586 -9.824 1.00 92.31 130 LYS A CA 1
ATOM 1022 C C . LYS A 1 130 ? 14.126 -5.120 -9.882 1.00 92.31 130 LYS A C 1
ATOM 1024 O O . LYS A 1 130 ? 13.112 -4.852 -10.529 1.00 92.31 130 LYS A O 1
ATOM 1029 N N . PRO A 1 131 ? 14.846 -4.176 -9.262 1.00 94.44 131 PRO A N 1
ATOM 1030 C CA . PRO A 1 131 ? 14.447 -2.777 -9.246 1.00 94.44 131 PRO A CA 1
ATOM 1031 C C . PRO A 1 131 ? 14.968 -2.006 -10.463 1.00 94.44 131 PRO A C 1
ATOM 1033 O O . PRO A 1 131 ? 16.081 -2.230 -10.923 1.00 94.44 131 PRO A O 1
ATOM 1036 N N . ILE A 1 132 ? 14.182 -1.041 -10.935 1.00 95.94 132 ILE A N 1
ATOM 1037 C CA . ILE A 1 132 ? 14.603 0.029 -11.848 1.00 95.94 132 ILE A CA 1
ATOM 1038 C C . ILE A 1 132 ? 14.243 1.358 -11.182 1.00 95.94 132 ILE A C 1
ATOM 1040 O O . ILE A 1 132 ? 13.084 1.570 -10.823 1.00 95.94 132 ILE A O 1
ATOM 1044 N N . LEU A 1 133 ? 15.212 2.255 -11.001 1.00 96.44 133 LEU A N 1
ATOM 1045 C CA . LEU A 1 133 ? 14.978 3.567 -10.397 1.00 96.44 133 LEU A CA 1
ATOM 1046 C C . LEU A 1 133 ? 14.526 4.572 -11.458 1.00 96.44 133 LEU A C 1
ATOM 1048 O O . LEU A 1 133 ? 15.199 4.769 -12.465 1.00 96.44 133 LEU A O 1
ATOM 1052 N N . ILE A 1 134 ? 13.430 5.274 -11.183 1.00 96.94 134 ILE A N 1
ATOM 1053 C CA . ILE A 1 134 ? 12.950 6.414 -11.960 1.00 96.94 134 ILE A CA 1
ATOM 1054 C C . ILE A 1 134 ? 12.910 7.641 -11.042 1.00 96.94 134 ILE A C 1
ATOM 1056 O O . ILE A 1 134 ? 12.083 7.742 -10.133 1.00 96.94 134 ILE A O 1
ATOM 1060 N N . VAL A 1 135 ? 13.796 8.599 -11.294 1.00 96.44 135 VAL A N 1
ATOM 1061 C CA . VAL A 1 135 ? 13.820 9.902 -10.625 1.00 96.44 135 VAL A CA 1
ATOM 1062 C C . VAL A 1 135 ? 12.860 10.839 -11.358 1.00 96.44 135 VAL A C 1
ATOM 1064 O O . VAL A 1 135 ? 13.140 11.292 -12.464 1.00 96.44 135 VAL A O 1
ATOM 1067 N N . ASN A 1 136 ? 11.701 11.100 -10.763 1.00 95.12 136 ASN A N 1
ATOM 1068 C CA . ASN A 1 136 ? 10.601 11.847 -11.366 1.00 95.12 136 ASN A CA 1
ATOM 1069 C C . ASN A 1 136 ? 10.585 13.324 -10.955 1.00 95.12 136 ASN A C 1
ATOM 1071 O O . ASN A 1 136 ? 11.198 13.723 -9.967 1.00 95.12 136 ASN A O 1
ATOM 1075 N N . LYS A 1 137 ? 9.804 14.124 -11.681 1.00 93.69 137 LYS A N 1
ATOM 1076 C CA . LYS A 1 137 ? 9.606 15.563 -11.461 1.00 93.69 137 LYS A CA 1
ATOM 1077 C C . LYS A 1 137 ? 10.908 16.367 -11.492 1.00 93.69 137 LYS A C 1
ATOM 1079 O O . LYS A 1 137 ? 11.111 17.297 -10.708 1.00 93.69 137 LYS A O 1
ATOM 1084 N N . ILE A 1 138 ? 11.792 16.005 -12.421 1.00 93.25 138 ILE A N 1
ATOM 1085 C CA . ILE A 1 138 ? 13.056 16.717 -12.663 1.00 93.25 138 ILE A CA 1
ATOM 1086 C C . ILE A 1 138 ? 12.840 18.153 -13.181 1.00 93.25 138 ILE A C 1
ATOM 1088 O O . ILE A 1 138 ? 13.775 18.944 -13.197 1.00 93.25 138 ILE A O 1
ATOM 1092 N N . ASP A 1 139 ? 11.608 18.502 -13.562 1.00 90.62 139 ASP A N 1
ATOM 1093 C CA . ASP A 1 139 ? 11.170 19.840 -13.975 1.00 90.62 139 ASP A CA 1
ATOM 1094 C C . ASP A 1 139 ? 10.970 20.828 -12.810 1.00 90.62 139 ASP A C 1
ATOM 1096 O O . ASP A 1 139 ? 10.788 22.030 -13.027 1.00 90.62 139 ASP A O 1
ATOM 1100 N N . LYS A 1 140 ? 10.979 20.357 -11.557 1.00 88.69 140 LYS A N 1
ATOM 1101 C CA . LYS A 1 140 ? 10.839 21.229 -10.384 1.00 88.69 140 LYS A CA 1
ATOM 1102 C C . LYS A 1 140 ? 12.095 22.094 -10.206 1.00 88.69 140 LYS A C 1
ATOM 1104 O O . LYS A 1 140 ? 13.216 21.603 -10.234 1.00 88.69 140 LYS A O 1
ATOM 1109 N N . LYS A 1 141 ? 11.914 23.384 -9.887 1.00 84.75 141 LYS A N 1
ATOM 1110 C CA . LYS A 1 141 ? 13.022 24.351 -9.682 1.00 84.75 141 LYS A CA 1
ATOM 1111 C C . LYS A 1 141 ? 14.053 23.928 -8.630 1.00 84.75 141 LYS A C 1
ATOM 1113 O O . LYS A 1 141 ? 15.204 24.334 -8.712 1.00 84.75 141 LYS A O 1
ATOM 1118 N N . LEU A 1 142 ? 13.620 23.175 -7.620 1.00 85.81 142 LEU A N 1
ATOM 1119 C CA . LEU A 1 142 ? 14.460 22.693 -6.520 1.00 85.81 142 LEU A CA 1
ATOM 1120 C C . LEU A 1 142 ? 14.774 21.190 -6.646 1.00 85.81 142 LEU A C 1
ATOM 1122 O O . LEU A 1 142 ? 15.144 20.559 -5.658 1.00 85.81 142 LEU A O 1
ATOM 1126 N N . ALA A 1 143 ? 14.598 20.600 -7.833 1.00 88.31 143 ALA A N 1
ATOM 1127 C CA . ALA A 1 143 ? 14.970 19.215 -8.088 1.00 88.31 143 ALA A CA 1
ATOM 1128 C C . ALA A 1 143 ? 16.487 19.029 -7.935 1.00 88.31 143 ALA A C 1
ATOM 1130 O O . ALA A 1 143 ? 17.286 19.752 -8.527 1.00 88.31 143 ALA A O 1
ATOM 1131 N N . ASN A 1 144 ? 16.889 18.025 -7.158 1.00 90.44 144 ASN A N 1
ATOM 1132 C CA . ASN A 1 144 ? 18.279 17.629 -6.987 1.00 90.44 144 ASN A CA 1
ATOM 1133 C C . ASN A 1 144 ? 18.415 16.123 -7.233 1.00 90.44 144 ASN A C 1
ATOM 1135 O O . ASN A 1 144 ? 18.315 15.297 -6.320 1.00 90.44 144 ASN A O 1
ATOM 1139 N N . CYS A 1 145 ? 18.646 15.776 -8.498 1.00 92.94 145 CYS A N 1
ATOM 1140 C CA . CYS A 1 145 ? 18.752 14.393 -8.950 1.00 92.94 145 CYS A CA 1
ATOM 1141 C C . CYS A 1 145 ? 19.944 13.666 -8.315 1.00 92.94 145 CYS A C 1
ATOM 1143 O O . CYS A 1 145 ? 19.785 12.547 -7.842 1.00 92.94 145 CYS A O 1
ATOM 1145 N N . THR A 1 146 ? 21.113 14.310 -8.238 1.00 92.19 146 THR A N 1
ATOM 1146 C CA . THR A 1 146 ? 22.334 13.707 -7.680 1.00 92.19 146 THR A CA 1
ATOM 1147 C C . THR A 1 146 ? 22.158 13.324 -6.214 1.00 92.19 146 THR A C 1
ATOM 1149 O O . THR A 1 146 ? 22.452 12.195 -5.829 1.00 92.19 146 THR A O 1
ATOM 1152 N N . ARG A 1 147 ? 21.612 14.236 -5.397 1.00 91.38 147 ARG A N 1
ATOM 1153 C CA . ARG A 1 147 ? 21.304 13.964 -3.984 1.00 91.38 147 ARG A CA 1
ATOM 1154 C C . ARG A 1 147 ? 20.278 12.842 -3.850 1.00 91.38 147 ARG A C 1
ATOM 1156 O O . ARG A 1 147 ? 20.433 11.968 -3.005 1.00 91.38 147 ARG A O 1
ATOM 1163 N N . THR A 1 148 ? 19.233 12.877 -4.675 1.00 91.75 148 THR A N 1
ATOM 1164 C CA . THR A 1 148 ? 18.157 11.879 -4.645 1.00 91.75 148 THR A CA 1
ATOM 1165 C C . THR A 1 148 ? 18.686 10.485 -4.963 1.00 91.75 148 THR A C 1
ATOM 1167 O O . THR A 1 148 ? 18.403 9.556 -4.214 1.00 91.75 148 THR A O 1
ATOM 1170 N N . VAL A 1 149 ? 19.514 10.347 -6.002 1.00 93.94 149 VAL A N 1
ATOM 1171 C CA . VAL A 1 149 ? 20.169 9.076 -6.344 1.00 93.94 149 VAL A CA 1
ATOM 1172 C C . VAL A 1 149 ? 21.046 8.582 -5.193 1.00 93.94 149 VAL A C 1
ATOM 1174 O O . VAL A 1 149 ? 20.915 7.424 -4.814 1.00 93.94 149 VAL A O 1
ATOM 1177 N N . GLY A 1 150 ? 21.864 9.451 -4.587 1.00 92.81 150 GLY A N 1
ATOM 1178 C CA . GLY A 1 150 ? 22.687 9.081 -3.429 1.00 92.81 150 GLY A CA 1
ATOM 1179 C C . GLY A 1 150 ? 21.854 8.548 -2.257 1.00 92.81 150 GLY A C 1
ATOM 1180 O O . GLY A 1 150 ? 22.095 7.443 -1.785 1.00 92.81 150 GLY A O 1
ATOM 1181 N N . LYS A 1 151 ? 20.786 9.262 -1.865 1.00 89.69 151 LYS A N 1
ATOM 1182 C CA . LYS A 1 151 ? 19.877 8.802 -0.797 1.00 89.69 151 LYS A CA 1
ATOM 1183 C C . LYS A 1 151 ? 19.175 7.483 -1.144 1.00 89.69 151 LYS A C 1
ATOM 1185 O O . LYS A 1 151 ? 18.905 6.681 -0.253 1.00 89.69 151 LYS A O 1
ATOM 1190 N N . VAL A 1 152 ? 18.853 7.245 -2.420 1.00 92.06 152 VAL A N 1
ATOM 1191 C CA . VAL A 1 152 ? 18.312 5.949 -2.857 1.00 92.06 152 VAL A CA 1
ATOM 1192 C C . VAL A 1 152 ? 19.373 4.860 -2.718 1.00 92.06 152 VAL A C 1
ATOM 1194 O O . VAL A 1 152 ? 19.067 3.804 -2.182 1.00 92.06 152 VAL A O 1
ATOM 1197 N N . GLN A 1 153 ? 20.617 5.097 -3.126 1.00 92.56 153 GLN A N 1
ATOM 1198 C CA . GLN A 1 153 ? 21.697 4.118 -2.959 1.00 92.56 153 GLN A CA 1
ATOM 1199 C C . GLN A 1 153 ? 21.918 3.758 -1.481 1.00 92.56 153 GLN A C 1
ATOM 1201 O O . GLN A 1 153 ? 21.987 2.574 -1.154 1.00 92.56 153 GLN A O 1
ATOM 1206 N N . ASP A 1 154 ? 21.913 4.744 -0.580 1.00 89.19 154 ASP A N 1
ATOM 1207 C CA . ASP A 1 154 ? 21.986 4.511 0.870 1.00 89.19 154 ASP A CA 1
ATOM 1208 C C . ASP A 1 154 ? 20.806 3.665 1.376 1.00 89.19 154 ASP A C 1
ATOM 1210 O O . ASP A 1 154 ? 20.977 2.725 2.160 1.00 89.19 154 ASP A O 1
ATOM 1214 N N . LEU A 1 155 ? 19.595 3.948 0.882 1.00 87.62 155 LEU A N 1
ATOM 1215 C CA . LEU A 1 155 ? 18.410 3.149 1.185 1.00 87.62 155 LEU A CA 1
ATOM 1216 C C . LEU A 1 155 ? 18.598 1.694 0.739 1.00 87.62 155 LEU A C 1
ATOM 1218 O O . LEU A 1 155 ? 18.312 0.781 1.513 1.00 87.62 155 LEU A O 1
ATOM 1222 N N . PHE A 1 156 ? 19.097 1.468 -0.475 1.00 90.00 156 PHE A N 1
ATOM 1223 C CA . PHE A 1 156 ? 19.364 0.130 -0.994 1.00 90.00 156 PHE A CA 1
ATOM 1224 C C . PHE A 1 156 ? 20.411 -0.611 -0.168 1.00 90.00 156 PHE A C 1
ATOM 1226 O O . PHE A 1 156 ? 20.184 -1.767 0.168 1.00 90.00 156 PHE A O 1
ATOM 1233 N N . LEU A 1 157 ? 21.489 0.049 0.262 1.00 87.50 157 LEU A N 1
ATOM 1234 C CA . LEU A 1 157 ? 22.476 -0.555 1.165 1.00 87.50 157 LEU A CA 1
ATOM 1235 C C . LEU A 1 157 ? 21.852 -1.018 2.490 1.00 87.50 157 LEU A C 1
ATOM 1237 O O . LEU A 1 157 ? 22.273 -2.028 3.049 1.00 87.50 157 LEU A O 1
ATOM 1241 N N . SER A 1 158 ? 20.834 -0.306 2.983 1.00 84.56 158 SER A N 1
ATOM 1242 C CA . SER A 1 158 ? 20.141 -0.665 4.226 1.00 84.56 158 SER A CA 1
ATOM 1243 C C . SER A 1 158 ? 19.090 -1.774 4.072 1.00 84.56 158 SER A C 1
ATOM 1245 O O . SER A 1 158 ? 18.768 -2.446 5.053 1.00 84.56 158 SER A O 1
ATOM 1247 N N . LEU A 1 159 ? 18.522 -1.946 2.872 1.00 86.50 159 LEU A N 1
ATOM 1248 C CA . LEU A 1 159 ? 17.379 -2.835 2.626 1.00 86.50 159 LEU A CA 1
ATOM 1249 C C . LEU A 1 159 ? 17.708 -4.075 1.792 1.00 86.50 159 LEU A C 1
ATOM 1251 O O . LEU A 1 159 ? 16.947 -5.043 1.851 1.00 86.50 159 LEU A O 1
ATOM 1255 N N . ALA A 1 160 ? 18.768 -4.036 0.985 1.00 84.81 160 ALA A N 1
ATOM 1256 C CA . ALA A 1 160 ? 19.104 -5.103 0.055 1.00 84.81 160 ALA A CA 1
ATOM 1257 C C . ALA A 1 160 ? 19.366 -6.416 0.795 1.00 84.81 160 ALA A C 1
ATOM 1259 O O . ALA A 1 160 ? 20.091 -6.476 1.788 1.00 84.81 160 ALA A O 1
ATOM 1260 N N . THR A 1 161 ? 18.770 -7.483 0.278 1.00 86.44 161 THR A N 1
ATOM 1261 C CA . THR A 1 161 ? 18.968 -8.850 0.760 1.00 86.44 161 THR A CA 1
ATOM 1262 C C . THR A 1 161 ? 20.071 -9.560 -0.020 1.00 86.44 161 THR A C 1
ATOM 1264 O O . THR A 1 161 ? 20.703 -10.466 0.519 1.00 86.44 161 THR A O 1
ATOM 1267 N N . ASN A 1 162 ? 20.341 -9.123 -1.258 1.00 85.62 162 ASN A N 1
ATOM 1268 C CA . ASN A 1 162 ? 21.350 -9.686 -2.156 1.00 85.62 162 ASN A CA 1
ATOM 1269 C C . ASN A 1 162 ? 22.189 -8.583 -2.823 1.00 85.62 162 ASN A C 1
ATOM 1271 O O . ASN A 1 162 ? 21.692 -7.484 -3.058 1.00 85.62 162 ASN A O 1
ATOM 1275 N N . MET A 1 163 ? 23.438 -8.889 -3.198 1.00 83.94 163 MET A N 1
ATOM 1276 C CA . MET A 1 163 ? 24.331 -7.916 -3.855 1.00 83.94 163 MET A CA 1
ATOM 1277 C C . MET A 1 163 ? 23.815 -7.458 -5.224 1.00 83.94 163 MET A C 1
ATOM 1279 O O . MET A 1 163 ? 23.890 -6.272 -5.522 1.00 83.94 163 MET A O 1
ATOM 1283 N N . ASP A 1 164 ? 23.212 -8.357 -6.006 1.00 84.38 164 ASP A N 1
ATOM 1284 C CA . ASP A 1 164 ? 22.672 -8.049 -7.341 1.00 84.38 164 ASP A CA 1
ATOM 1285 C C . ASP A 1 164 ? 21.568 -6.974 -7.318 1.00 84.38 164 ASP A C 1
ATOM 1287 O O . ASP A 1 164 ? 21.227 -6.408 -8.350 1.00 84.38 164 ASP A O 1
ATOM 1291 N N . GLN A 1 165 ? 20.989 -6.692 -6.145 1.00 86.44 165 GLN A N 1
ATOM 1292 C CA . GLN A 1 165 ? 19.973 -5.653 -5.968 1.00 86.44 165 GLN A CA 1
ATOM 1293 C C . GLN A 1 165 ? 20.566 -4.247 -5.838 1.00 86.44 165 GLN A C 1
ATOM 1295 O O . GLN A 1 165 ? 19.812 -3.280 -5.895 1.00 86.44 165 GLN A O 1
ATOM 1300 N N . LEU A 1 166 ? 21.880 -4.119 -5.629 1.00 87.75 166 LEU A N 1
ATOM 1301 C CA . LEU A 1 166 ? 22.568 -2.828 -5.526 1.00 87.75 166 LEU A CA 1
ATOM 1302 C C . LEU A 1 166 ? 22.849 -2.213 -6.905 1.00 87.75 166 LEU A C 1
ATOM 1304 O O . LEU A 1 166 ? 23.002 -0.998 -7.006 1.00 87.75 166 LEU A O 1
ATOM 1308 N N . ASP A 1 167 ? 22.853 -3.042 -7.952 1.00 88.56 167 ASP A N 1
ATOM 1309 C CA . ASP A 1 167 ? 23.059 -2.633 -9.338 1.00 88.56 167 ASP A CA 1
ATOM 1310 C C . ASP A 1 167 ? 21.717 -2.571 -10.081 1.00 88.56 167 ASP A C 1
ATOM 1312 O O . ASP A 1 167 ? 21.212 -3.562 -10.623 1.00 88.56 167 ASP A O 1
ATOM 1316 N N . PHE A 1 168 ? 21.130 -1.375 -10.118 1.00 92.75 168 PHE A N 1
ATOM 1317 C CA . PHE A 1 168 ? 19.865 -1.106 -10.802 1.00 92.75 168 PHE A CA 1
ATOM 1318 C C . PHE A 1 168 ? 19.996 0.028 -11.832 1.00 92.75 168 PHE A C 1
ATOM 1320 O O . PHE A 1 168 ? 20.702 1.011 -11.584 1.00 92.75 168 PHE A O 1
ATOM 1327 N N . PRO A 1 169 ? 19.298 -0.060 -12.982 1.00 95.69 169 PRO A N 1
ATOM 1328 C CA . PRO A 1 169 ? 19.241 1.025 -13.952 1.00 95.69 169 PRO A CA 1
ATOM 1329 C C . PRO A 1 169 ? 18.581 2.271 -13.354 1.00 95.69 169 PRO A C 1
ATOM 1331 O O . PRO A 1 169 ? 17.625 2.171 -12.579 1.00 95.69 169 PRO A O 1
ATOM 1334 N N . ILE A 1 170 ? 19.075 3.446 -13.745 1.00 96.38 170 ILE A N 1
ATOM 1335 C CA . ILE A 1 170 ? 18.564 4.746 -13.302 1.00 96.38 170 ILE A CA 1
ATOM 1336 C C . ILE A 1 170 ? 18.043 5.504 -14.514 1.00 96.38 170 ILE A C 1
ATOM 1338 O O . ILE A 1 170 ? 18.738 5.645 -15.516 1.00 96.38 170 ILE A O 1
ATOM 1342 N N . TYR A 1 171 ? 16.823 6.009 -14.387 1.00 96.75 171 TYR A N 1
ATOM 1343 C CA . TYR A 1 171 ? 16.135 6.819 -15.377 1.00 96.75 171 TYR A CA 1
ATOM 1344 C C . TYR A 1 171 ? 15.650 8.121 -14.743 1.00 96.75 171 TYR A C 1
ATOM 1346 O O . TYR A 1 171 ? 15.400 8.197 -13.539 1.00 96.75 171 TYR A O 1
ATOM 1354 N N . TYR A 1 172 ? 15.482 9.146 -15.567 1.00 95.94 172 TYR A N 1
ATOM 1355 C CA . TYR A 1 172 ? 14.992 10.464 -15.178 1.00 95.94 172 TYR A CA 1
ATOM 1356 C C . TYR A 1 172 ? 13.690 10.747 -15.914 1.00 95.94 172 TYR A C 1
ATOM 1358 O O . TYR A 1 172 ? 13.583 10.451 -17.100 1.00 95.94 172 TYR A O 1
ATOM 1366 N N . ALA A 1 173 ? 12.690 11.300 -15.234 1.00 94.88 173 ALA A N 1
ATOM 1367 C CA . ALA A 1 173 ? 11.354 11.436 -15.796 1.00 94.88 173 ALA A CA 1
ATOM 1368 C C . ALA A 1 173 ? 10.684 12.773 -15.472 1.00 94.88 173 ALA A C 1
ATOM 1370 O O . ALA A 1 173 ? 10.810 13.325 -14.376 1.00 94.88 173 ALA A O 1
ATOM 1371 N N . ILE A 1 174 ? 9.881 13.229 -16.432 1.00 93.69 174 ILE A N 1
ATOM 1372 C CA . ILE A 1 174 ? 8.804 14.201 -16.240 1.00 93.69 174 ILE A CA 1
ATOM 1373 C C . ILE A 1 174 ? 7.511 13.465 -16.598 1.00 93.69 174 ILE A C 1
ATOM 1375 O O . ILE A 1 174 ? 7.010 13.551 -17.721 1.00 93.69 174 ILE A O 1
ATOM 1379 N N . ALA A 1 175 ? 6.968 12.703 -15.641 1.00 90.06 175 ALA A N 1
ATOM 1380 C CA . ALA A 1 175 ? 5.809 11.837 -15.879 1.00 90.06 175 ALA A CA 1
ATOM 1381 C C . ALA A 1 175 ? 4.587 12.601 -16.419 1.00 90.06 175 ALA A C 1
ATOM 1383 O O . ALA A 1 175 ? 3.873 12.089 -17.273 1.00 90.06 175 ALA A O 1
ATOM 1384 N N . ARG A 1 176 ? 4.379 13.856 -15.987 1.00 88.38 176 ARG A N 1
ATOM 1385 C CA . ARG A 1 176 ? 3.269 14.705 -16.463 1.00 88.38 176 ARG A CA 1
ATOM 1386 C C . ARG A 1 176 ? 3.317 15.013 -17.965 1.00 88.38 176 ARG A C 1
ATOM 1388 O O . ARG A 1 176 ? 2.280 15.274 -18.560 1.00 88.38 176 ARG A O 1
ATOM 1395 N N . GLU A 1 177 ? 4.509 15.002 -18.558 1.00 88.00 177 GLU A N 1
ATOM 1396 C CA . GLU A 1 177 ? 4.726 15.192 -19.997 1.00 88.00 177 GLU A CA 1
ATOM 1397 C C . GLU A 1 177 ? 4.928 13.846 -20.710 1.00 88.00 177 GLU A C 1
ATOM 1399 O O . GLU A 1 177 ? 5.070 13.814 -21.928 1.00 88.00 177 GLU A O 1
ATOM 1404 N N . GLY A 1 178 ? 4.941 12.738 -19.959 1.00 88.06 178 GLY A N 1
ATOM 1405 C CA . GLY A 1 178 ? 5.209 11.396 -20.463 1.00 88.06 178 GLY A CA 1
ATOM 1406 C C . GLY A 1 178 ? 6.598 11.246 -21.077 1.00 88.06 178 GLY A C 1
ATOM 1407 O O . GLY A 1 178 ? 6.746 10.569 -22.087 1.00 88.06 178 GLY A O 1
ATOM 1408 N N . LYS A 1 179 ? 7.607 11.904 -20.497 1.00 91.81 179 LYS A N 1
ATOM 1409 C CA . LYS A 1 179 ? 8.983 11.885 -21.006 1.00 91.81 179 LYS A CA 1
ATOM 1410 C C . LYS A 1 179 ? 9.918 11.224 -20.013 1.00 91.81 179 LYS A C 1
ATOM 1412 O O . LYS A 1 179 ? 9.896 11.572 -18.827 1.00 91.81 179 LYS A O 1
ATOM 1417 N N . ILE A 1 180 ? 10.721 10.282 -20.497 1.00 93.88 180 ILE A N 1
ATOM 1418 C CA . ILE A 1 180 ? 11.659 9.508 -19.690 1.00 93.88 180 ILE A CA 1
ATOM 1419 C C . ILE A 1 180 ? 12.987 9.408 -20.438 1.00 93.88 180 ILE A C 1
ATOM 1421 O O . ILE A 1 180 ? 13.020 9.131 -21.632 1.00 93.88 180 ILE A O 1
ATOM 1425 N N . TRP A 1 181 ? 14.089 9.620 -19.727 1.00 94.62 181 TRP A N 1
ATOM 1426 C CA . TRP A 1 181 ? 15.440 9.610 -20.275 1.00 94.62 181 TRP A CA 1
ATOM 1427 C C . TRP A 1 181 ? 16.347 8.689 -19.467 1.00 94.62 181 TRP A C 1
ATOM 1429 O O . TRP A 1 181 ? 16.223 8.591 -18.246 1.00 94.62 181 TRP A O 1
ATOM 1439 N N . LYS A 1 182 ? 17.287 8.038 -20.154 1.00 92.69 182 LYS A N 1
ATOM 1440 C CA . LYS A 1 182 ? 18.333 7.211 -19.530 1.00 92.69 182 LYS A CA 1
ATOM 1441 C C . LYS A 1 182 ? 19.423 8.058 -18.867 1.00 92.69 182 LYS A C 1
ATOM 1443 O O . LYS A 1 182 ? 19.981 7.682 -17.846 1.00 92.69 182 LYS A O 1
ATOM 1448 N N . GLU A 1 183 ? 19.694 9.226 -19.436 1.00 91.56 183 GLU A N 1
ATOM 1449 C CA . GLU A 1 183 ? 20.626 10.216 -18.900 1.00 91.56 183 GLU A CA 1
ATOM 1450 C C . GLU A 1 183 ? 19.879 11.515 -18.602 1.00 91.56 183 GLU A C 1
ATOM 1452 O O . GLU A 1 183 ? 18.830 11.781 -19.189 1.00 91.56 183 GLU A O 1
ATOM 1457 N N . LEU A 1 184 ? 20.402 12.328 -17.683 1.00 87.75 184 LEU A N 1
ATOM 1458 C CA . LEU A 1 184 ? 19.767 13.594 -17.337 1.00 87.75 184 LEU A CA 1
ATOM 1459 C C . LEU A 1 184 ? 19.763 14.523 -18.570 1.00 87.75 184 LEU A C 1
ATOM 1461 O O . LEU A 1 184 ? 20.841 14.839 -19.084 1.00 87.75 184 LEU A O 1
ATOM 1465 N N . PRO A 1 185 ? 18.590 14.971 -19.055 1.00 86.94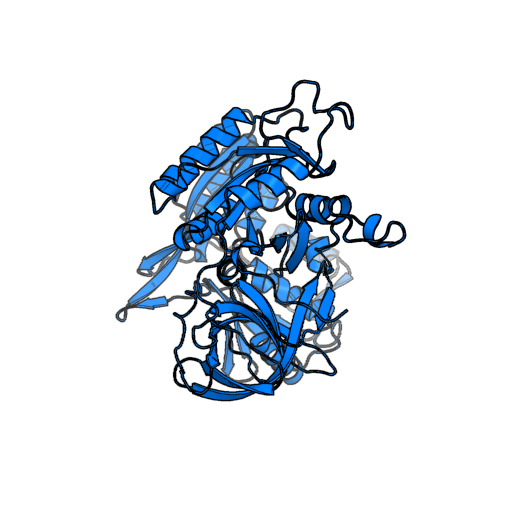 185 PRO A N 1
ATOM 1466 C CA . PRO A 1 185 ? 18.520 15.811 -20.243 1.00 86.94 185 PRO A CA 1
ATOM 1467 C C . PRO A 1 185 ? 19.172 17.182 -20.022 1.00 86.94 185 PRO A C 1
ATOM 1469 O O . PRO A 1 185 ? 19.119 17.752 -18.931 1.00 86.94 185 PRO A O 1
ATOM 1472 N N . GLN A 1 186 ? 19.764 17.732 -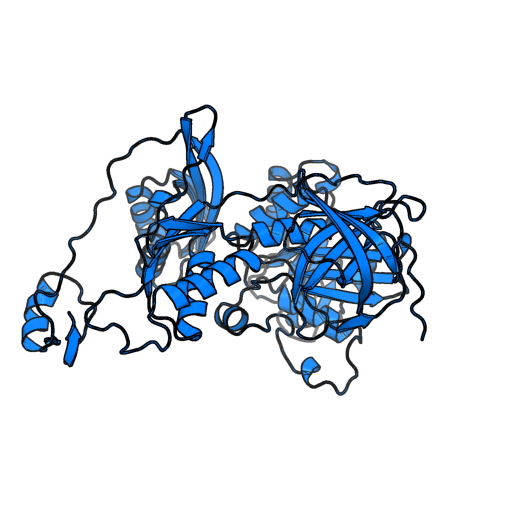21.085 1.00 81.25 186 GLN A N 1
ATOM 1473 C CA . GLN A 1 186 ? 20.310 19.092 -21.092 1.00 81.25 186 GLN A CA 1
ATOM 1474 C C . GLN A 1 186 ? 19.213 20.111 -21.440 1.00 81.25 186 GLN A C 1
ATOM 1476 O O . GLN A 1 186 ? 18.367 19.845 -22.292 1.00 81.25 186 GLN A O 1
ATOM 1481 N N . GLY A 1 187 ? 19.252 21.295 -20.821 1.00 79.06 187 GLY A N 1
ATOM 1482 C CA . GLY A 1 187 ? 18.312 22.393 -21.081 1.00 79.06 187 GLY A CA 1
ATOM 1483 C C . GLY A 1 187 ? 17.581 22.887 -19.830 1.00 79.06 187 GLY A C 1
ATOM 1484 O O . GLY A 1 187 ? 17.859 22.442 -18.716 1.00 79.06 187 GLY A O 1
ATOM 1485 N N . ASP A 1 188 ? 16.659 23.836 -20.011 1.00 78.56 188 ASP A N 1
ATOM 1486 C CA . ASP A 1 188 ? 15.794 24.333 -18.936 1.00 78.56 188 ASP A CA 1
ATOM 1487 C C . ASP A 1 188 ? 14.554 23.441 -18.799 1.00 78.56 188 ASP A C 1
ATOM 1489 O O . ASP A 1 188 ? 13.526 23.649 -19.440 1.00 78.56 188 ASP A O 1
ATOM 1493 N N . LEU A 1 189 ? 14.655 22.444 -17.920 1.00 82.75 189 LEU A N 1
ATOM 1494 C CA . LEU A 1 189 ? 13.590 21.468 -17.668 1.00 82.75 189 LEU A CA 1
ATOM 1495 C C . LEU A 1 189 ? 12.345 22.085 -17.012 1.00 82.75 189 LEU A C 1
ATOM 1497 O O . LEU A 1 189 ? 11.310 21.429 -16.930 1.00 82.75 189 LEU A O 1
ATOM 1501 N N . THR A 1 190 ? 12.417 23.338 -16.545 1.00 79.19 190 THR A N 1
ATOM 1502 C CA . THR A 1 190 ? 11.264 24.022 -15.938 1.00 79.19 190 THR A CA 1
ATOM 1503 C C . THR A 1 190 ? 10.257 24.508 -16.979 1.00 79.19 190 THR A C 1
ATOM 1505 O O . THR A 1 190 ? 9.117 24.836 -16.634 1.00 79.19 190 THR A O 1
ATOM 1508 N N . LYS A 1 191 ? 10.650 24.534 -18.258 1.00 76.19 191 LYS A N 1
ATOM 1509 C CA . LYS A 1 191 ? 9.796 24.937 -19.370 1.00 76.19 191 LYS A CA 1
ATOM 1510 C C . LYS A 1 191 ? 9.255 23.718 -20.104 1.00 76.19 191 LYS A C 1
ATOM 1512 O O . LYS A 1 191 ? 9.991 22.953 -20.723 1.00 76.19 191 LYS A O 1
ATOM 1517 N N . ALA A 1 192 ? 7.935 23.577 -20.066 1.00 75.75 192 ALA A N 1
ATOM 1518 C CA . ALA A 1 192 ? 7.247 22.480 -20.729 1.00 75.75 192 ALA A CA 1
ATOM 1519 C C . ALA A 1 192 ? 7.522 22.483 -22.243 1.00 75.75 192 ALA A C 1
ATOM 1521 O O . ALA A 1 192 ? 7.410 23.519 -22.901 1.00 75.75 192 ALA A O 1
ATOM 1522 N N . GLY A 1 193 ? 7.843 21.311 -22.796 1.00 71.12 193 GLY A N 1
ATOM 1523 C CA . GLY A 1 193 ? 7.997 21.126 -24.243 1.00 71.12 193 GLY A CA 1
ATOM 1524 C C . GLY A 1 193 ? 9.354 21.496 -24.857 1.00 71.12 193 GLY A C 1
ATOM 1525 O O . GLY A 1 193 ? 9.544 21.184 -26.026 1.00 71.12 193 GLY A O 1
ATOM 1526 N N . GLU A 1 194 ? 10.306 22.087 -24.121 1.00 73.81 194 GLU A N 1
ATOM 1527 C CA . GLU A 1 194 ? 11.637 22.412 -24.682 1.00 73.81 194 GLU A CA 1
ATOM 1528 C C . GLU A 1 194 ? 12.529 21.171 -24.885 1.00 73.81 194 GLU A C 1
ATOM 1530 O O . GLU A 1 194 ? 13.437 21.191 -25.714 1.00 73.81 194 GLU A O 1
ATOM 1535 N N . THR A 1 195 ? 12.268 20.080 -24.161 1.00 79.12 195 THR A N 1
ATOM 1536 C CA . THR A 1 195 ? 13.041 18.832 -24.251 1.00 79.12 195 THR A CA 1
ATOM 1537 C C . THR A 1 195 ? 12.232 17.738 -24.944 1.00 79.12 195 THR A C 1
ATOM 1539 O O . THR A 1 195 ? 11.107 17.445 -24.525 1.00 79.12 195 THR A O 1
ATOM 1542 N N . GLU A 1 196 ? 12.799 17.108 -25.973 1.00 82.88 196 GLU A N 1
ATOM 1543 C CA . GLU A 1 196 ? 12.221 15.916 -26.605 1.00 82.88 196 GLU A CA 1
ATOM 1544 C C . GLU A 1 196 ? 12.396 14.681 -25.712 1.00 82.88 196 GLU A C 1
ATOM 1546 O O . GLU A 1 196 ? 13.417 14.519 -25.044 1.00 82.88 196 GLU A O 1
ATOM 1551 N N . GLY A 1 197 ? 11.392 13.809 -25.692 1.00 83.25 197 GLY A N 1
ATOM 1552 C CA . GLY A 1 197 ? 11.401 12.561 -24.935 1.00 83.25 197 GLY A CA 1
ATOM 1553 C C . GLY A 1 197 ? 10.044 11.869 -25.002 1.00 83.25 197 GLY A C 1
ATOM 1554 O O . GLY A 1 197 ? 9.037 12.505 -25.313 1.00 83.25 197 GLY A O 1
ATOM 1555 N N . ASP A 1 198 ? 10.031 10.576 -24.706 1.00 88.12 198 ASP A N 1
ATOM 1556 C CA . ASP A 1 198 ? 8.840 9.729 -24.664 1.00 88.12 198 ASP A CA 1
ATOM 1557 C C . ASP A 1 198 ? 9.025 8.610 -23.615 1.00 88.12 198 ASP A C 1
ATOM 1559 O O . ASP A 1 198 ? 9.992 8.613 -22.846 1.00 88.12 198 ASP A O 1
ATOM 1563 N N . ILE A 1 199 ? 8.082 7.668 -23.538 1.00 89.75 199 ILE A N 1
ATOM 1564 C CA . ILE A 1 199 ? 8.171 6.500 -22.643 1.00 89.75 199 ILE A CA 1
ATOM 1565 C C . ILE A 1 199 ? 9.029 5.354 -23.202 1.00 89.75 199 ILE A C 1
ATOM 1567 O O . ILE A 1 199 ? 9.259 4.363 -22.508 1.00 89.75 199 ILE A O 1
ATOM 1571 N N . THR A 1 200 ? 9.482 5.441 -24.451 1.00 91.00 200 THR A N 1
ATOM 1572 C CA . THR A 1 200 ? 10.145 4.340 -25.160 1.00 91.00 200 THR A CA 1
ATOM 1573 C C . THR A 1 200 ? 11.390 3.822 -24.418 1.00 91.00 200 THR A C 1
ATOM 1575 O O . THR A 1 200 ? 11.508 2.601 -24.279 1.00 91.00 200 THR A O 1
ATOM 1578 N N . PRO A 1 201 ? 12.270 4.675 -23.837 1.00 93.56 201 PRO A N 1
ATOM 1579 C CA . PRO A 1 201 ? 13.471 4.214 -23.139 1.00 93.56 201 PRO A CA 1
ATOM 1580 C C . PRO A 1 201 ? 13.199 3.272 -21.966 1.00 93.56 201 PRO A C 1
ATOM 1582 O O . PRO A 1 201 ? 13.907 2.283 -21.801 1.00 93.56 201 PRO A O 1
ATOM 1585 N N . ILE A 1 202 ? 12.165 3.540 -21.160 1.00 93.94 202 ILE A N 1
ATOM 1586 C CA . ILE A 1 202 ? 11.848 2.672 -20.019 1.00 93.94 202 ILE A CA 1
ATOM 1587 C C . ILE A 1 202 ? 11.149 1.385 -20.462 1.00 93.94 202 ILE A C 1
ATOM 1589 O O . ILE A 1 202 ? 11.365 0.344 -19.851 1.00 93.94 202 ILE A O 1
ATOM 1593 N N . LEU A 1 203 ? 10.340 1.421 -21.529 1.00 92.38 203 LEU A N 1
ATOM 1594 C CA . LEU A 1 203 ? 9.721 0.208 -22.071 1.00 92.38 203 LEU A CA 1
ATOM 1595 C C . LEU A 1 203 ? 10.773 -0.740 -22.659 1.00 92.38 203 LEU A C 1
ATOM 1597 O O . LEU A 1 203 ? 10.667 -1.954 -22.480 1.00 92.38 203 LEU A O 1
ATOM 1601 N N . ASP A 1 204 ? 11.791 -0.188 -23.322 1.00 93.56 204 ASP A N 1
ATOM 1602 C CA . ASP A 1 204 ? 12.939 -0.951 -23.813 1.00 93.56 204 ASP A CA 1
ATOM 1603 C C . ASP A 1 204 ? 13.734 -1.561 -22.651 1.00 93.56 204 ASP A C 1
ATOM 1605 O O . ASP A 1 204 ? 13.987 -2.766 -22.651 1.00 93.56 204 ASP A O 1
ATOM 1609 N N . GLU A 1 205 ? 14.021 -0.782 -21.603 1.00 95.00 205 GLU A N 1
ATOM 1610 C CA . GLU A 1 205 ? 14.711 -1.297 -20.414 1.00 95.00 205 GLU A CA 1
ATOM 1611 C C . GLU A 1 205 ? 13.907 -2.391 -19.696 1.00 95.00 205 GLU A C 1
ATOM 1613 O O . GLU A 1 205 ? 14.480 -3.385 -19.260 1.00 95.00 205 GLU A O 1
ATOM 1618 N N . ILE A 1 206 ? 12.578 -2.270 -19.599 1.00 94.31 206 ILE A N 1
ATOM 1619 C CA . ILE A 1 206 ? 11.733 -3.321 -19.008 1.00 94.31 206 ILE A CA 1
ATOM 1620 C C . ILE A 1 206 ? 11.880 -4.640 -19.779 1.00 94.31 206 ILE A C 1
ATOM 1622 O O . ILE A 1 206 ? 11.896 -5.715 -19.180 1.00 94.31 206 ILE A O 1
ATOM 1626 N N . ILE A 1 207 ? 11.998 -4.593 -21.107 1.00 93.56 207 ILE A N 1
ATOM 1627 C CA . ILE A 1 207 ? 12.195 -5.804 -21.912 1.00 93.56 207 ILE A CA 1
ATOM 1628 C C . ILE A 1 207 ? 13.580 -6.414 -21.656 1.00 93.56 207 ILE A C 1
ATOM 1630 O O . ILE A 1 207 ? 13.681 -7.641 -21.530 1.00 93.56 207 ILE A O 1
ATOM 1634 N N . GLU A 1 208 ? 14.617 -5.576 -21.586 1.00 93.25 208 GLU A N 1
ATOM 1635 C CA . GLU A 1 208 ? 16.021 -5.990 -21.476 1.00 93.25 208 GLU A CA 1
ATOM 1636 C C . GLU A 1 208 ? 16.420 -6.440 -20.062 1.00 93.25 208 GLU A C 1
ATOM 1638 O O . GLU A 1 208 ? 17.073 -7.473 -19.903 1.00 93.25 208 GLU A O 1
ATOM 1643 N N . TYR A 1 209 ? 16.025 -5.690 -19.032 1.00 92.94 209 TYR A N 1
ATOM 1644 C CA . TYR A 1 209 ? 16.484 -5.875 -17.654 1.00 92.94 209 TYR A CA 1
ATOM 1645 C C . TYR A 1 209 ? 15.550 -6.756 -16.817 1.00 92.94 209 TYR A C 1
ATOM 1647 O O . TYR A 1 209 ? 16.018 -7.572 -16.007 1.00 92.94 209 TYR A O 1
ATOM 1655 N N . CYS A 1 210 ? 14.228 -6.617 -16.986 1.00 92.56 210 CYS A N 1
ATOM 1656 C CA . CYS A 1 210 ? 13.279 -7.399 -16.199 1.00 92.56 210 CYS A CA 1
ATOM 1657 C C . CYS A 1 210 ? 13.284 -8.863 -16.670 1.00 92.56 210 CYS A C 1
ATOM 1659 O O . CYS A 1 210 ? 13.186 -9.129 -17.873 1.00 92.56 210 CYS A O 1
ATOM 1661 N N . PRO A 1 211 ? 13.374 -9.836 -15.748 1.00 91.81 211 PRO A N 1
ATOM 1662 C CA . PRO A 1 211 ? 13.367 -11.239 -16.121 1.00 91.81 211 PRO A CA 1
ATOM 1663 C C . PRO A 1 211 ? 11.981 -11.649 -16.646 1.00 91.81 211 PRO A C 1
ATOM 1665 O O . PRO A 1 211 ? 10.965 -11.083 -16.228 1.00 91.81 211 PRO A O 1
ATOM 1668 N N . PRO A 1 212 ? 11.907 -12.646 -17.545 1.00 92.62 212 PRO A N 1
ATOM 1669 C CA . PRO A 1 212 ? 10.639 -13.292 -17.838 1.00 92.62 212 PRO A CA 1
ATOM 1670 C C . PRO A 1 212 ? 10.114 -14.018 -16.584 1.00 92.62 212 PRO A C 1
ATOM 1672 O O . PRO A 1 212 ? 10.911 -14.401 -15.720 1.00 92.62 212 PRO A O 1
ATOM 1675 N N . PRO A 1 213 ? 8.796 -14.259 -16.490 1.00 90.44 213 PRO A N 1
ATOM 1676 C CA . PRO A 1 213 ? 8.210 -14.998 -15.382 1.00 90.44 213 PRO A CA 1
ATOM 1677 C C . PRO A 1 213 ? 8.829 -16.391 -15.231 1.00 90.44 213 PRO A C 1
ATOM 1679 O O . PRO A 1 213 ? 9.147 -17.064 -16.218 1.00 90.44 213 PRO A O 1
ATOM 1682 N N . SER A 1 214 ? 8.982 -16.831 -13.984 1.00 86.31 214 SER A N 1
ATOM 1683 C CA . SER A 1 214 ? 9.496 -18.162 -13.659 1.00 86.31 214 SER A CA 1
ATOM 1684 C C . SER A 1 214 ? 8.450 -19.258 -13.901 1.00 86.31 214 SER A C 1
ATOM 1686 O O . SER A 1 214 ? 7.251 -18.990 -13.918 1.00 86.31 214 SER A O 1
ATOM 1688 N N . GLY A 1 215 ? 8.919 -20.497 -14.094 1.00 86.31 215 GLY A N 1
ATOM 1689 C CA . GLY A 1 215 ? 8.084 -21.687 -14.292 1.00 86.31 215 GLY A CA 1
ATOM 1690 C C . GLY A 1 215 ? 8.125 -22.263 -15.711 1.00 86.31 215 GLY A C 1
ATOM 1691 O O . GLY A 1 215 ? 8.600 -21.630 -16.662 1.00 86.31 215 GLY A O 1
ATOM 1692 N N . GLU A 1 216 ? 7.622 -23.492 -15.849 1.00 88.19 216 GLU A N 1
ATOM 1693 C CA . GLU A 1 216 ? 7.548 -24.204 -17.126 1.00 88.19 216 GLU A CA 1
ATOM 1694 C C . GLU A 1 216 ? 6.111 -24.536 -17.522 1.00 88.19 216 GLU A C 1
ATOM 1696 O O . GLU A 1 216 ? 5.278 -24.926 -16.705 1.00 88.19 216 GLU A O 1
ATOM 1701 N N . SER A 1 217 ? 5.810 -24.378 -18.812 1.00 87.00 217 SER A N 1
ATOM 1702 C CA . SER A 1 217 ? 4.469 -24.631 -19.367 1.00 87.00 217 SER A CA 1
ATOM 1703 C C . SER A 1 217 ? 4.093 -26.113 -19.405 1.00 87.00 217 SER A C 1
ATOM 1705 O O . SER A 1 217 ? 2.912 -26.446 -19.475 1.00 87.00 217 SER A O 1
ATOM 1707 N N . THR A 1 218 ? 5.088 -27.000 -19.340 1.00 87.69 218 THR A N 1
ATOM 1708 C CA . THR A 1 218 ? 4.913 -28.457 -19.298 1.00 87.69 218 THR A CA 1
ATOM 1709 C C . THR A 1 218 ? 4.526 -28.976 -17.919 1.00 87.69 218 THR A C 1
ATOM 1711 O O . THR A 1 218 ? 4.068 -30.113 -17.812 1.00 87.69 218 THR A O 1
ATOM 1714 N N . ASP A 1 219 ? 4.725 -28.174 -16.875 1.00 90.31 219 ASP A N 1
ATOM 1715 C CA . ASP A 1 219 ? 4.427 -28.579 -15.509 1.00 90.31 219 ASP A CA 1
ATOM 1716 C C . ASP A 1 219 ? 2.912 -28.573 -15.239 1.00 90.31 219 ASP A C 1
ATOM 1718 O O . ASP A 1 219 ? 2.139 -27.934 -15.961 1.00 90.31 219 ASP A O 1
ATOM 1722 N N . PRO A 1 220 ? 2.444 -29.260 -14.184 1.00 92.12 220 PRO A N 1
ATOM 1723 C CA . PRO A 1 220 ? 1.052 -29.176 -13.759 1.00 92.12 220 PRO A CA 1
ATOM 1724 C C . PRO A 1 220 ? 0.659 -27.743 -13.385 1.00 92.12 220 PRO A C 1
ATOM 1726 O O . PRO A 1 220 ? 1.406 -27.050 -12.692 1.00 92.12 220 PRO A O 1
ATOM 1729 N N . PHE A 1 221 ? -0.538 -27.326 -13.813 1.00 94.25 221 PHE A N 1
ATOM 1730 C CA . PHE A 1 221 ? -1.068 -25.988 -13.546 1.00 94.25 221 PHE A CA 1
ATOM 1731 C C . PHE A 1 221 ? -1.007 -25.633 -12.063 1.00 94.25 221 PHE A C 1
ATOM 1733 O O . PHE A 1 221 ? -1.439 -26.415 -11.209 1.00 94.25 221 PHE A O 1
ATOM 1740 N N . GLN A 1 222 ? -0.508 -24.435 -11.780 1.00 94.19 222 GLN A N 1
ATOM 1741 C CA . GLN A 1 222 ? -0.467 -23.862 -10.447 1.00 94.19 222 GLN A CA 1
ATOM 1742 C C . GLN A 1 222 ? -0.546 -22.335 -10.532 1.00 94.19 222 GLN A C 1
ATOM 1744 O O . GLN A 1 222 ? 0.216 -21.696 -11.261 1.00 94.19 222 GLN A O 1
ATOM 1749 N N . MET A 1 223 ? -1.453 -21.757 -9.757 1.00 93.50 223 MET A N 1
ATOM 1750 C CA . MET A 1 223 ? -1.720 -20.326 -9.692 1.00 93.50 223 MET A CA 1
ATOM 1751 C C . MET A 1 223 ? -2.048 -19.953 -8.249 1.00 93.50 223 MET A C 1
ATOM 1753 O O . MET A 1 223 ? -2.894 -20.591 -7.619 1.00 93.50 223 MET A O 1
ATOM 1757 N N . GLN A 1 224 ? -1.409 -18.907 -7.728 1.00 90.62 224 GLN A N 1
ATOM 1758 C CA . GLN A 1 224 ? -1.792 -18.337 -6.438 1.00 90.62 224 GLN A CA 1
ATOM 1759 C C . GLN A 1 224 ? -2.841 -17.246 -6.623 1.00 90.62 224 GLN A C 1
ATOM 1761 O O . GLN A 1 224 ? -2.674 -16.358 -7.459 1.00 90.62 224 GLN A O 1
ATOM 1766 N N . ILE A 1 225 ? -3.899 -17.285 -5.816 1.00 89.31 225 ILE A N 1
ATOM 1767 C CA . ILE A 1 225 ? -4.924 -16.240 -5.806 1.00 89.31 225 ILE A CA 1
ATOM 1768 C C . ILE A 1 225 ? -4.365 -15.022 -5.073 1.00 89.31 225 ILE A C 1
ATOM 1770 O O . ILE A 1 225 ? -3.994 -15.117 -3.903 1.00 89.31 225 ILE A O 1
ATOM 1774 N N . THR A 1 226 ? -4.320 -13.873 -5.739 1.00 84.25 226 THR A N 1
ATOM 1775 C CA . THR A 1 226 ? -3.794 -12.616 -5.186 1.00 84.25 226 THR A CA 1
ATOM 1776 C C . THR A 1 226 ? -4.893 -11.604 -4.902 1.00 84.25 226 THR A C 1
ATOM 1778 O O . THR A 1 226 ? -4.815 -10.894 -3.899 1.00 84.25 226 THR A O 1
ATOM 1781 N N . SER A 1 227 ? -5.944 -11.572 -5.719 1.00 80.88 227 SER A N 1
ATOM 1782 C CA . SER A 1 227 ? -7.113 -10.724 -5.502 1.00 80.88 227 SER A CA 1
ATOM 1783 C C . SER A 1 227 ? -8.401 -11.396 -5.975 1.00 80.88 227 SER A C 1
ATOM 1785 O O . SER A 1 227 ? -8.394 -12.445 -6.626 1.00 80.88 227 SER A O 1
ATOM 1787 N N . LEU A 1 228 ? -9.524 -10.802 -5.576 1.00 79.38 228 LEU A N 1
ATOM 1788 C CA . LEU A 1 228 ? -10.865 -11.244 -5.927 1.00 79.38 228 LEU A CA 1
ATOM 1789 C C . LEU A 1 228 ? -11.600 -10.078 -6.577 1.00 79.38 228 LEU A C 1
ATOM 1791 O O . LEU A 1 228 ? -11.607 -8.968 -6.041 1.00 79.38 228 LEU A O 1
ATOM 1795 N N . GLU A 1 229 ? -12.253 -10.347 -7.698 1.00 77.38 229 GLU A N 1
ATOM 1796 C CA . GLU A 1 229 ? -13.207 -9.428 -8.316 1.00 77.38 229 GLU A CA 1
ATOM 1797 C C . GLU A 1 229 ? -14.589 -10.091 -8.354 1.00 77.38 229 GLU A C 1
ATOM 1799 O O . GLU A 1 229 ? -14.717 -11.309 -8.216 1.00 77.38 229 GLU A O 1
ATOM 1804 N N . TYR A 1 230 ? -15.646 -9.292 -8.477 1.00 70.19 230 TYR A N 1
ATOM 1805 C CA . TYR A 1 230 ? -17.018 -9.791 -8.507 1.00 70.19 230 TYR A CA 1
ATOM 1806 C C . TYR A 1 230 ? -17.756 -9.252 -9.723 1.00 70.19 230 TYR A C 1
ATOM 1808 O O . TYR A 1 230 ? -17.743 -8.049 -9.978 1.00 70.19 230 TYR A O 1
ATOM 1816 N N . ASP A 1 231 ? -18.443 -10.155 -10.413 1.00 70.94 231 ASP A N 1
ATOM 1817 C CA . ASP A 1 231 ? -19.345 -9.871 -11.515 1.00 70.94 231 ASP A CA 1
ATOM 1818 C C . ASP A 1 231 ? -20.747 -10.414 -11.207 1.00 70.94 231 ASP A C 1
ATOM 1820 O O . ASP A 1 231 ? -20.913 -11.518 -10.679 1.00 70.94 231 ASP A O 1
ATOM 1824 N N . ALA A 1 232 ? -21.775 -9.632 -11.541 1.00 66.69 232 ALA A N 1
ATOM 1825 C CA . ALA A 1 232 ? -23.163 -9.967 -11.231 1.00 66.69 232 ALA A CA 1
ATOM 1826 C C . ALA A 1 232 ? -23.694 -11.187 -12.011 1.00 66.69 232 ALA A C 1
ATOM 1828 O O . ALA A 1 232 ? -24.649 -11.826 -11.566 1.00 66.69 232 ALA A O 1
ATOM 1829 N N . HIS A 1 233 ? -23.106 -11.513 -13.165 1.00 70.44 233 HIS A N 1
ATOM 1830 C CA . HIS A 1 233 ? -23.538 -12.601 -14.040 1.00 70.44 233 HIS A CA 1
ATOM 1831 C C . HIS A 1 233 ? -22.685 -13.860 -13.879 1.00 70.44 233 HIS A C 1
ATOM 1833 O O . HIS A 1 233 ? -23.228 -14.966 -13.853 1.00 70.44 233 HIS A O 1
ATOM 1839 N N . LEU A 1 234 ? -21.366 -13.704 -13.763 1.00 68.62 234 LEU A N 1
ATOM 1840 C CA . LEU A 1 234 ? -20.420 -14.826 -13.712 1.00 68.62 234 LEU A CA 1
ATOM 1841 C C . LEU A 1 234 ? -19.952 -15.177 -12.292 1.00 68.62 234 LEU A C 1
ATOM 1843 O O . LEU A 1 234 ? -19.353 -16.236 -12.083 1.00 68.62 234 LEU A O 1
ATOM 1847 N N . GLY A 1 235 ? -20.291 -14.346 -11.304 1.00 74.75 235 GLY A N 1
ATOM 1848 C CA . GLY A 1 235 ? -19.914 -14.532 -9.910 1.00 74.75 235 GLY A CA 1
ATOM 1849 C C . GLY A 1 235 ? -18.510 -14.006 -9.619 1.00 74.75 235 GLY A C 1
ATOM 1850 O O . GLY A 1 235 ? -18.078 -12.993 -10.162 1.00 74.75 235 GLY A O 1
ATOM 1851 N N . ARG A 1 236 ? -17.794 -14.665 -8.704 1.00 80.56 236 ARG A N 1
ATOM 1852 C CA . ARG A 1 236 ? -16.448 -14.238 -8.293 1.00 80.56 236 ARG A CA 1
ATOM 1853 C C . ARG A 1 236 ? -15.391 -14.652 -9.315 1.00 80.56 236 ARG A C 1
ATOM 1855 O O . ARG A 1 236 ? -15.351 -15.807 -9.742 1.00 80.56 236 ARG A O 1
ATOM 1862 N N . TYR A 1 237 ? -14.496 -13.721 -9.619 1.00 86.56 237 TYR A N 1
ATOM 1863 C CA . TYR A 1 237 ? -13.262 -13.959 -10.349 1.00 86.56 237 TYR A CA 1
ATOM 1864 C C . TYR A 1 237 ? -12.102 -14.121 -9.376 1.00 86.56 237 TYR A C 1
ATOM 1866 O O . TYR A 1 237 ? -11.847 -13.255 -8.537 1.00 86.56 237 TYR A O 1
ATOM 1874 N N . LEU A 1 238 ? -11.383 -15.230 -9.516 1.00 89.69 238 LEU A N 1
ATOM 1875 C CA . LEU A 1 238 ? -10.137 -15.477 -8.803 1.00 89.69 238 LEU A CA 1
ATOM 1876 C C . LEU A 1 238 ? -8.995 -14.937 -9.663 1.00 89.69 238 LEU A C 1
ATOM 1878 O O . LEU A 1 238 ? -8.758 -15.461 -10.752 1.00 89.69 238 LEU A O 1
ATOM 1882 N N . VAL A 1 239 ? -8.318 -13.887 -9.203 1.00 89.75 239 VAL A N 1
ATOM 1883 C CA . VAL A 1 239 ? -7.251 -13.216 -9.957 1.00 89.75 239 VAL A CA 1
ATOM 1884 C C . VAL A 1 239 ? -5.888 -13.627 -9.414 1.00 89.75 239 VAL A C 1
ATOM 1886 O O . VAL A 1 239 ? -5.708 -13.757 -8.202 1.00 89.75 239 VAL A O 1
ATOM 1889 N N . GLY A 1 240 ? -4.919 -13.839 -10.302 1.00 91.19 240 GLY A N 1
ATOM 1890 C CA . GLY A 1 240 ? -3.571 -14.251 -9.915 1.00 91.19 240 GLY A CA 1
ATOM 1891 C C . GLY A 1 240 ? -2.629 -14.493 -11.088 1.00 91.19 240 GLY A C 1
ATOM 1892 O O . GLY A 1 240 ? -3.051 -14.580 -12.242 1.00 91.19 240 GLY A O 1
ATOM 1893 N N . LYS A 1 241 ? -1.333 -14.608 -10.785 1.00 92.56 241 LYS A N 1
ATOM 1894 C CA . LYS A 1 241 ? -0.297 -14.990 -11.756 1.00 92.56 241 LYS A CA 1
ATOM 1895 C C . LYS A 1 241 ? -0.223 -16.514 -11.855 1.00 92.56 241 LYS A C 1
ATOM 1897 O O . LYS A 1 241 ? -0.191 -17.203 -10.838 1.00 92.56 241 LYS A O 1
ATOM 1902 N N . THR A 1 242 ? -0.150 -17.041 -13.075 1.00 93.44 242 THR A N 1
ATOM 1903 C CA . THR A 1 242 ? 0.134 -18.466 -13.298 1.00 93.44 242 THR A CA 1
ATOM 1904 C C . THR A 1 242 ? 1.609 -18.739 -13.008 1.00 93.44 242 THR A C 1
ATOM 1906 O O . THR A 1 242 ? 2.474 -18.275 -13.749 1.00 93.44 242 THR A O 1
ATOM 1909 N N . ASN A 1 243 ? 1.910 -19.481 -11.942 1.00 91.19 243 ASN A N 1
ATOM 1910 C CA . ASN A 1 243 ? 3.283 -19.785 -11.528 1.00 91.19 243 ASN A CA 1
ATOM 1911 C C . ASN A 1 243 ? 3.930 -20.865 -12.399 1.00 91.19 243 ASN A C 1
ATOM 1913 O O . ASN A 1 243 ? 5.120 -20.797 -12.672 1.00 91.19 243 ASN A O 1
ATOM 1917 N N . ARG A 1 244 ? 3.165 -21.878 -12.816 1.00 92.06 244 ARG A N 1
ATOM 1918 C CA . ARG A 1 244 ? 3.627 -22.927 -13.735 1.00 92.06 244 ARG A CA 1
ATOM 1919 C C . ARG A 1 244 ? 2.445 -23.628 -14.406 1.00 92.06 244 ARG A C 1
ATOM 1921 O O . ARG A 1 244 ? 1.308 -23.537 -13.937 1.00 92.06 244 ARG A O 1
ATOM 1928 N N . GLY A 1 245 ? 2.731 -24.332 -15.495 1.00 91.38 245 GLY A N 1
ATOM 1929 C CA . GLY A 1 245 ? 1.745 -25.040 -16.300 1.00 91.38 245 GLY A CA 1
ATOM 1930 C C . GLY A 1 245 ? 0.832 -24.147 -17.135 1.00 91.38 245 GLY A C 1
ATOM 1931 O O . GLY A 1 245 ? 1.068 -22.954 -17.323 1.00 91.38 245 GLY A O 1
ATOM 1932 N N . THR A 1 246 ? -0.218 -24.759 -17.673 1.00 91.69 246 THR A N 1
ATOM 1933 C CA . THR A 1 246 ? -1.229 -24.101 -18.512 1.00 91.69 246 THR A CA 1
ATOM 1934 C C . THR A 1 246 ? -2.621 -24.484 -18.035 1.00 91.69 246 THR A C 1
ATOM 1936 O O . THR A 1 246 ? -2.807 -25.568 -17.484 1.00 91.69 246 THR A O 1
ATOM 1939 N N . VAL A 1 247 ? -3.597 -23.606 -18.250 1.00 92.25 247 VAL A N 1
ATOM 1940 C CA . VAL A 1 247 ? -5.002 -23.863 -17.914 1.00 92.25 247 VAL A CA 1
ATOM 1941 C C . VAL A 1 247 ? -5.895 -23.493 -19.084 1.00 92.25 247 VAL A C 1
ATOM 1943 O O . VAL A 1 247 ? -5.642 -22.511 -19.787 1.00 92.25 247 VAL A O 1
ATOM 1946 N N . LYS A 1 248 ? -6.932 -24.297 -19.308 1.00 94.12 248 LYS A N 1
ATOM 1947 C CA . LYS A 1 248 ? -7.943 -24.094 -20.341 1.00 94.12 248 LYS A CA 1
ATOM 1948 C C . LYS A 1 248 ? -9.345 -24.129 -19.758 1.00 94.12 248 LYS A C 1
ATOM 1950 O O . LYS A 1 248 ? -9.614 -24.734 -18.718 1.00 94.12 248 LYS A O 1
ATOM 1955 N N . VAL A 1 249 ? -10.265 -23.493 -20.474 1.00 94.25 249 VAL A N 1
ATOM 1956 C CA . VAL A 1 249 ? -11.693 -23.587 -20.169 1.00 94.25 249 VAL A CA 1
ATOM 1957 C C . VAL A 1 249 ? -12.127 -25.054 -20.205 1.00 94.25 249 VAL A C 1
ATOM 1959 O O . VAL A 1 249 ? -11.880 -25.770 -21.174 1.00 94.25 249 VAL A O 1
ATOM 1962 N N . GLY A 1 250 ? -12.781 -25.502 -19.134 1.00 92.75 250 GLY A N 1
ATOM 1963 C CA . GLY A 1 250 ? -13.207 -26.884 -18.946 1.00 92.75 250 GLY A CA 1
ATOM 1964 C C . GLY A 1 250 ? -12.200 -27.778 -18.217 1.00 92.75 250 GLY A C 1
ATOM 1965 O O . GLY A 1 250 ? -12.542 -28.937 -17.950 1.00 92.75 250 GLY A O 1
ATOM 1966 N N . ASP A 1 251 ? -11.018 -27.288 -17.844 1.00 93.31 251 ASP A N 1
ATOM 1967 C CA . ASP A 1 251 ? -10.068 -28.090 -17.073 1.00 93.31 251 ASP A CA 1
ATOM 1968 C C . ASP A 1 251 ? -10.570 -28.331 -15.636 1.00 93.31 251 ASP A C 1
ATOM 1970 O O . ASP A 1 251 ? -11.114 -27.419 -14.995 1.00 93.31 251 ASP A O 1
ATOM 1974 N N . PRO A 1 252 ? -10.425 -29.565 -15.113 1.00 93.50 252 PRO A N 1
ATOM 1975 C CA . PRO A 1 252 ? -10.689 -29.858 -13.714 1.00 93.50 252 PRO A CA 1
ATOM 1976 C C . PRO A 1 252 ? -9.549 -29.322 -12.844 1.00 93.50 252 PRO A C 1
ATOM 1978 O O . PRO A 1 252 ? -8.374 -29.632 -13.055 1.00 93.50 252 PRO A O 1
ATOM 1981 N N . VAL A 1 253 ? -9.909 -28.555 -11.823 1.00 94.25 253 VAL A N 1
ATOM 1982 C CA . VAL A 1 253 ? -8.959 -27.908 -10.916 1.00 94.25 253 VAL A CA 1
ATOM 1983 C C . VAL A 1 253 ? -9.325 -28.193 -9.469 1.00 94.25 253 VAL A C 1
ATOM 1985 O O . VAL A 1 253 ? -10.468 -28.521 -9.140 1.00 94.25 253 VAL A O 1
ATOM 1988 N N . VAL A 1 254 ? -8.340 -28.069 -8.591 1.00 93.12 254 VAL A N 1
ATOM 1989 C CA . VAL A 1 254 ? -8.532 -28.127 -7.148 1.00 93.12 254 VAL A CA 1
ATOM 1990 C C . VAL A 1 254 ? -7.949 -26.875 -6.519 1.00 93.12 254 VAL A C 1
ATOM 1992 O O . VAL A 1 254 ? -6.816 -26.479 -6.793 1.00 93.12 254 VAL A O 1
ATOM 1995 N N . LEU A 1 255 ? -8.756 -26.239 -5.685 1.00 91.81 255 LEU A N 1
ATOM 1996 C CA . LEU A 1 255 ? -8.334 -25.158 -4.826 1.00 91.81 255 LEU A CA 1
ATOM 1997 C C . LEU A 1 255 ? -7.838 -25.740 -3.505 1.00 91.81 255 LEU A C 1
ATOM 1999 O O . LEU A 1 255 ? -8.547 -26.510 -2.854 1.00 91.81 255 LEU A O 1
ATOM 2003 N N . LEU A 1 256 ? -6.632 -25.345 -3.120 1.00 89.88 256 LEU A N 1
ATOM 2004 C CA . LEU A 1 256 ? -5.995 -25.695 -1.861 1.00 89.88 256 LEU A CA 1
ATOM 2005 C C . LEU A 1 256 ? -5.983 -24.468 -0.953 1.00 89.88 256 LEU A C 1
ATOM 2007 O O . LEU A 1 256 ? -5.263 -23.503 -1.214 1.00 89.88 256 LEU A O 1
ATOM 2011 N N . GLU A 1 257 ? -6.777 -24.525 0.110 1.00 84.81 257 GLU A N 1
ATOM 2012 C CA . GLU A 1 257 ? -6.838 -23.513 1.162 1.00 84.81 257 GLU A CA 1
ATOM 2013 C C . GLU A 1 257 ? -6.453 -24.171 2.490 1.00 84.81 257 GLU A C 1
ATOM 2015 O O . GLU A 1 257 ? -7.276 -24.827 3.126 1.00 84.81 257 GLU A O 1
ATOM 2020 N N . LYS A 1 258 ? -5.201 -24.001 2.930 1.00 77.12 258 LYS A N 1
ATOM 2021 C CA . LYS A 1 258 ? -4.671 -24.683 4.125 1.00 77.12 258 LYS A CA 1
ATOM 2022 C C . LYS A 1 258 ? -4.911 -26.204 4.038 1.00 77.12 258 LYS A C 1
ATOM 2024 O O . LYS A 1 258 ? -4.350 -26.861 3.165 1.00 77.12 258 LYS A O 1
ATOM 2029 N N . GLU A 1 259 ? -5.745 -26.762 4.916 1.00 73.19 259 GLU A N 1
ATOM 2030 C CA . GLU A 1 259 ? -6.124 -28.184 4.918 1.00 73.19 259 GLU A CA 1
ATOM 2031 C C . GLU A 1 259 ? -7.361 -28.486 4.050 1.00 73.19 259 GLU A C 1
ATOM 2033 O O . GLU A 1 259 ? -7.620 -29.646 3.718 1.00 73.19 259 GLU A O 1
ATOM 2038 N N . ASN A 1 260 ? -8.11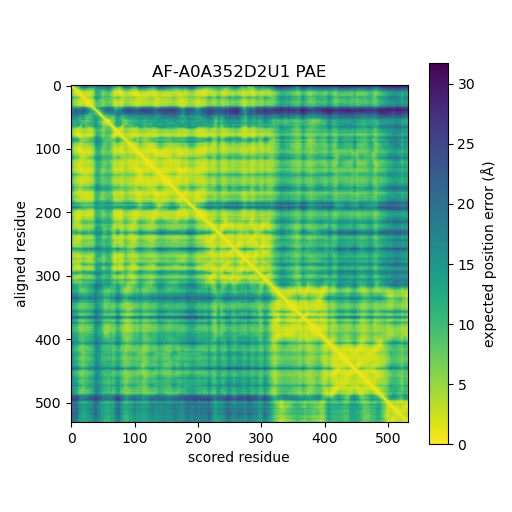3 -27.459 3.643 1.00 82.75 260 ASN A N 1
ATOM 2039 C CA . ASN A 1 260 ? -9.322 -27.603 2.844 1.00 82.75 260 ASN A CA 1
ATOM 2040 C C . ASN A 1 260 ? -8.993 -27.760 1.358 1.00 82.75 260 ASN A C 1
ATOM 2042 O O . ASN A 1 260 ? -8.139 -27.069 0.795 1.00 82.75 260 ASN A O 1
ATOM 2046 N N . LYS A 1 261 ? -9.726 -28.665 0.706 1.00 87.25 261 LYS A N 1
ATOM 2047 C CA . LYS A 1 261 ? -9.637 -28.910 -0.734 1.00 87.25 261 LYS A CA 1
ATOM 2048 C C . LYS A 1 261 ? -11.010 -28.763 -1.363 1.00 87.25 261 LYS A C 1
ATOM 2050 O O . LYS A 1 261 ? -11.925 -29.509 -1.021 1.00 87.25 261 LYS A O 1
ATOM 2055 N N . VAL A 1 262 ? -11.132 -27.841 -2.309 1.00 89.12 262 VAL A N 1
ATOM 2056 C CA . VAL A 1 262 ? -12.372 -27.616 -3.058 1.00 89.12 262 VAL A CA 1
ATOM 2057 C C . VAL A 1 262 ? -12.115 -27.949 -4.517 1.00 89.12 262 VAL A C 1
ATOM 2059 O O . VAL A 1 262 ? -11.288 -27.323 -5.173 1.00 89.12 262 VAL A O 1
ATOM 2062 N N . GLN A 1 263 ? -12.796 -28.970 -5.029 1.00 90.81 263 GLN A N 1
ATOM 2063 C CA . GLN A 1 263 ? -12.721 -29.312 -6.447 1.00 90.81 263 GLN A CA 1
ATOM 2064 C C . GLN A 1 263 ? -13.666 -28.421 -7.245 1.00 90.81 263 GLN A C 1
ATOM 2066 O O . GLN A 1 263 ? -14.773 -28.113 -6.808 1.00 90.81 263 GLN A O 1
ATOM 2071 N N . GLY A 1 264 ? -13.231 -28.033 -8.435 1.00 90.38 264 GLY A N 1
ATOM 2072 C CA . GLY A 1 264 ? -13.999 -27.184 -9.324 1.00 90.38 264 GLY A CA 1
ATOM 2073 C C . GLY A 1 264 ? -13.626 -27.412 -10.777 1.00 90.38 264 GLY A C 1
ATOM 2074 O O . GLY A 1 264 ? -12.819 -28.278 -11.129 1.00 90.38 264 GLY A O 1
ATOM 2075 N N . ARG A 1 265 ? -14.242 -26.615 -11.642 1.00 92.44 265 ARG A N 1
ATOM 2076 C CA . ARG A 1 265 ? -13.969 -26.634 -13.072 1.00 92.44 265 ARG A CA 1
ATOM 2077 C C . ARG A 1 265 ? -13.883 -25.212 -13.579 1.00 92.44 265 ARG A C 1
ATOM 2079 O O . ARG A 1 265 ? -14.725 -24.386 -13.234 1.00 92.44 265 ARG A O 1
ATOM 2086 N N . VAL A 1 266 ? -12.887 -24.951 -14.410 1.00 93.25 266 VAL A N 1
ATOM 2087 C CA . VAL A 1 266 ? -12.707 -23.637 -15.021 1.00 93.25 266 VAL A CA 1
ATOM 2088 C C . VAL A 1 266 ? -13.844 -23.394 -16.009 1.00 93.25 266 VAL A C 1
ATOM 2090 O O . VAL A 1 266 ? -13.976 -24.135 -16.985 1.00 93.25 266 VAL A O 1
ATOM 2093 N N . LYS A 1 267 ? -14.687 -22.391 -15.747 1.00 92.44 267 LYS A N 1
ATOM 2094 C CA . LYS A 1 267 ? -15.796 -22.019 -16.641 1.00 92.44 267 LYS A CA 1
ATOM 2095 C C . LYS A 1 267 ? -15.359 -20.994 -17.672 1.00 92.44 267 LYS A C 1
ATOM 2097 O O . LYS A 1 267 ? -15.647 -21.169 -18.847 1.00 92.44 267 LYS A O 1
ATOM 2102 N N . GLU A 1 268 ? -14.654 -19.962 -17.227 1.00 92.06 268 GLU A N 1
ATOM 2103 C CA . GLU A 1 268 ? -14.134 -18.897 -18.082 1.00 92.06 268 GLU A CA 1
ATOM 2104 C C . GLU A 1 268 ? -12.765 -18.449 -17.574 1.00 92.06 268 GLU A C 1
ATOM 2106 O O . GLU A 1 268 ? -12.472 -18.545 -16.376 1.00 92.06 268 GLU A O 1
ATOM 2111 N N . ILE A 1 269 ? -11.929 -17.989 -18.502 1.00 93.25 269 ILE A N 1
ATOM 2112 C CA . ILE A 1 269 ? -10.621 -17.406 -18.219 1.00 93.25 269 ILE A CA 1
ATOM 2113 C C . ILE A 1 269 ? -10.580 -16.048 -18.901 1.00 93.25 269 ILE A C 1
ATOM 2115 O O . ILE A 1 269 ? -10.935 -15.926 -20.074 1.00 93.25 269 ILE A O 1
ATOM 2119 N N . PHE A 1 270 ? -10.104 -15.043 -18.182 1.00 91.12 270 PHE A N 1
ATOM 2120 C CA . PHE A 1 270 ? -9.879 -13.715 -18.724 1.00 91.12 270 PHE A CA 1
ATOM 2121 C C . PHE A 1 270 ? -8.426 -13.312 -18.550 1.00 91.12 270 PHE A C 1
ATOM 2123 O O . PHE A 1 270 ? -7.785 -13.630 -17.547 1.00 91.12 270 PHE A O 1
ATOM 2130 N N . VAL A 1 271 ? -7.924 -12.571 -19.528 1.00 90.50 271 VAL A N 1
ATOM 2131 C CA . VAL A 1 271 ? -6.652 -11.855 -19.448 1.00 90.50 271 VAL A CA 1
ATOM 2132 C C . VAL A 1 271 ? -6.920 -10.379 -19.629 1.00 90.50 271 VAL A C 1
ATOM 2134 O O . VAL A 1 271 ? -7.886 -9.986 -20.283 1.00 90.50 271 VAL A O 1
ATOM 2137 N N . LYS A 1 272 ? -6.046 -9.552 -19.070 1.00 85.44 272 LYS A N 1
ATOM 2138 C CA . LYS A 1 272 ? -6.144 -8.113 -19.262 1.00 85.44 272 LYS A CA 1
ATOM 2139 C C . LYS A 1 272 ? -5.483 -7.701 -20.573 1.00 85.44 272 LYS A C 1
ATOM 2141 O O . LYS A 1 272 ? -4.366 -8.141 -20.854 1.00 85.44 272 LYS A O 1
ATOM 2146 N N . GLU A 1 273 ? -6.157 -6.861 -21.348 1.00 83.56 273 GLU A N 1
ATOM 2147 C CA . GLU A 1 273 ? -5.604 -6.134 -22.496 1.00 83.56 273 GLU A CA 1
ATOM 2148 C C . GLU A 1 273 ? -5.968 -4.656 -22.314 1.00 83.56 273 GLU A C 1
ATOM 2150 O O . GLU A 1 273 ? -7.144 -4.302 -22.222 1.00 83.56 273 GLU A O 1
ATOM 2155 N N . GLY A 1 274 ? -4.964 -3.788 -22.166 1.00 82.75 274 GLY A N 1
ATOM 2156 C CA . GLY A 1 274 ? -5.191 -2.439 -21.654 1.00 82.75 274 GLY A CA 1
ATOM 2157 C C . GLY A 1 274 ? -5.799 -2.485 -20.252 1.00 82.75 274 GLY A C 1
ATOM 2158 O O . GLY A 1 274 ? -5.183 -3.005 -19.315 1.00 82.75 274 GLY A O 1
ATOM 2159 N N . LEU A 1 275 ? -7.013 -1.949 -20.123 1.00 77.75 275 LEU A N 1
ATOM 2160 C CA . LEU A 1 275 ? -7.797 -1.939 -18.885 1.00 77.75 275 LEU A CA 1
ATOM 2161 C C . LEU A 1 275 ? -8.898 -3.007 -18.849 1.00 77.75 275 LEU A C 1
ATOM 2163 O O . LEU A 1 275 ? -9.425 -3.284 -17.772 1.00 77.75 275 LEU A O 1
ATOM 2167 N N . GLU A 1 276 ? -9.227 -3.616 -19.988 1.00 79.81 276 GLU A N 1
ATOM 2168 C CA . GLU A 1 276 ? -10.389 -4.491 -20.130 1.00 79.81 276 GLU A CA 1
ATOM 2169 C C . GLU A 1 276 ? -10.034 -5.965 -19.910 1.00 79.81 276 GLU A C 1
ATOM 2171 O O . GLU A 1 276 ? -8.950 -6.438 -20.268 1.00 79.81 276 GLU A O 1
ATOM 2176 N N . TRP A 1 277 ? -10.981 -6.707 -19.332 1.00 83.69 277 TRP A N 1
ATOM 2177 C CA . TRP A 1 277 ? -10.923 -8.162 -19.251 1.00 83.69 277 TRP A CA 1
ATOM 2178 C C . TRP A 1 277 ? -11.401 -8.770 -20.569 1.00 83.69 277 TRP A C 1
ATOM 2180 O O . TRP A 1 277 ? -12.560 -8.629 -20.952 1.00 83.69 277 TRP A O 1
ATOM 2190 N N . VAL A 1 278 ? -10.508 -9.483 -21.248 1.00 87.56 278 VAL A N 1
ATOM 2191 C CA . VAL A 1 278 ? -10.800 -10.178 -22.502 1.00 87.56 278 VAL A CA 1
ATOM 2192 C C . VAL A 1 278 ? -10.872 -11.674 -22.237 1.00 87.56 278 VAL A C 1
ATOM 2194 O O . VAL A 1 278 ? -9.954 -12.258 -21.659 1.00 87.56 278 VAL A O 1
ATOM 2197 N N . ASN A 1 279 ? -11.970 -12.298 -22.662 1.00 90.69 279 ASN A N 1
ATOM 2198 C CA . ASN A 1 279 ? -12.180 -13.735 -22.514 1.00 90.69 279 ASN A CA 1
ATOM 2199 C C . ASN A 1 279 ? -11.228 -14.521 -23.434 1.00 90.69 279 ASN A C 1
ATOM 2201 O O . ASN A 1 279 ? -11.057 -14.183 -24.610 1.00 90.69 279 ASN A O 1
ATOM 2205 N N . VAL A 1 280 ? -10.607 -15.568 -22.891 1.00 91.56 280 VAL A N 1
ATOM 2206 C CA . VAL A 1 280 ? -9.664 -16.436 -23.598 1.00 91.56 280 VAL A CA 1
ATOM 2207 C C . VAL A 1 280 ? -9.930 -17.909 -23.296 1.00 91.56 280 VAL A C 1
ATOM 2209 O O . VAL A 1 280 ? -10.395 -18.282 -22.223 1.00 91.56 280 VAL A O 1
ATOM 2212 N N . HIS A 1 281 ? -9.575 -18.785 -24.237 1.00 88.06 281 HIS A N 1
ATOM 2213 C CA . HIS A 1 281 ? -9.768 -20.230 -24.071 1.00 88.06 281 HIS A CA 1
ATOM 2214 C C . HIS A 1 281 ? -8.691 -20.914 -23.222 1.00 88.06 281 HIS A C 1
ATOM 2216 O O . HIS A 1 281 ? -8.927 -22.006 -22.702 1.00 88.06 281 HIS A O 1
ATOM 2222 N N . GLY A 1 282 ? -7.518 -20.298 -23.080 1.00 87.31 282 GLY A N 1
ATOM 2223 C CA . GLY A 1 282 ? -6.442 -20.816 -22.251 1.00 87.31 282 GLY A CA 1
ATOM 2224 C C . GLY A 1 282 ? -5.248 -19.879 -22.172 1.00 87.31 282 GLY A C 1
ATOM 2225 O O . GLY A 1 282 ? -5.106 -18.958 -22.980 1.00 87.31 282 GLY A O 1
ATOM 2226 N N . THR A 1 283 ? -4.398 -20.120 -21.181 1.00 87.50 283 THR A N 1
ATOM 2227 C CA . THR A 1 283 ? -3.267 -19.250 -20.838 1.00 87.50 283 THR A CA 1
ATOM 2228 C C . THR A 1 283 ? -2.011 -20.056 -20.528 1.00 87.50 283 THR A C 1
ATOM 2230 O O . THR A 1 283 ? -2.043 -21.283 -20.398 1.00 87.50 283 THR A O 1
ATOM 2233 N N . SER A 1 284 ? -0.883 -19.349 -20.471 1.00 86.81 284 SER A N 1
ATOM 2234 C CA . SER A 1 284 ? 0.436 -19.917 -20.208 1.00 86.81 284 SER A CA 1
ATOM 2235 C C . SER A 1 284 ? 1.046 -19.332 -18.934 1.00 86.81 284 SER A C 1
ATOM 2237 O O . SER A 1 284 ? 0.494 -18.417 -18.320 1.00 86.81 284 SER A O 1
ATOM 2239 N N . VAL A 1 285 ? 2.201 -19.870 -18.555 1.00 90.44 285 VAL A N 1
ATOM 2240 C CA . VAL A 1 285 ? 2.999 -19.433 -17.407 1.00 90.44 285 VAL A CA 1
ATOM 2241 C C . VAL A 1 285 ? 3.283 -17.938 -17.466 1.00 90.44 285 VAL A C 1
ATOM 2243 O O . VAL A 1 285 ? 3.598 -17.393 -18.525 1.00 90.44 285 VAL A O 1
ATOM 2246 N N . GLY A 1 286 ? 3.196 -17.287 -16.309 1.00 88.81 286 GLY A N 1
ATOM 2247 C CA . GLY A 1 286 ? 3.517 -15.877 -16.136 1.00 88.81 286 GLY A CA 1
ATOM 2248 C C . GLY A 1 286 ? 2.385 -14.910 -16.458 1.00 88.81 286 GLY A C 1
ATOM 2249 O O . GLY A 1 286 ? 2.481 -13.740 -16.092 1.00 88.81 286 GLY A O 1
ATOM 2250 N N . GLU A 1 287 ? 1.314 -15.378 -17.099 1.00 90.94 287 GLU A N 1
ATOM 2251 C CA . GLU A 1 287 ? 0.132 -14.568 -17.378 1.00 90.94 287 GLU A CA 1
ATOM 2252 C C . GLU A 1 287 ? -0.641 -14.281 -16.081 1.00 90.94 287 GLU A C 1
ATOM 2254 O O . GLU A 1 287 ? -0.831 -15.174 -15.243 1.00 90.94 287 GLU A O 1
ATOM 2259 N N . ILE A 1 288 ? -1.109 -13.039 -15.932 1.00 92.12 288 ILE A N 1
ATOM 2260 C CA . ILE A 1 288 ? -2.040 -12.647 -14.869 1.00 92.12 288 ILE A CA 1
ATOM 2261 C C . ILE A 1 288 ? -3.454 -12.856 -15.399 1.00 92.12 288 ILE A C 1
ATOM 2263 O O . ILE A 1 288 ? -3.867 -12.209 -16.365 1.00 92.12 288 ILE A O 1
ATOM 2267 N N . ILE A 1 289 ? -4.180 -13.777 -14.772 1.00 92.88 289 ILE A N 1
ATOM 2268 C CA . ILE A 1 289 ? -5.469 -14.264 -15.255 1.00 92.88 289 ILE A CA 1
ATOM 2269 C C . ILE A 1 289 ? -6.549 -14.075 -14.199 1.00 92.88 289 ILE A C 1
ATOM 2271 O O . ILE A 1 289 ? -6.266 -14.109 -13.001 1.00 92.88 289 ILE A O 1
ATOM 2275 N N . ALA A 1 290 ? -7.786 -13.922 -14.656 1.00 91.56 290 ALA A N 1
ATOM 2276 C CA . ALA A 1 290 ? -8.983 -14.035 -13.837 1.00 91.56 290 ALA A CA 1
ATOM 2277 C C . ALA A 1 290 ? -9.722 -15.325 -14.212 1.00 91.56 290 ALA A C 1
ATOM 2279 O O . ALA A 1 290 ? -10.030 -15.553 -15.382 1.00 91.56 290 ALA A O 1
ATOM 2280 N N . VAL A 1 291 ? -9.983 -16.183 -13.228 1.00 92.25 291 VAL A N 1
ATOM 2281 C CA . VAL A 1 291 ? -10.645 -17.480 -13.417 1.00 92.25 291 VAL A CA 1
ATOM 2282 C C . VAL A 1 291 ? -12.031 -17.449 -12.786 1.00 92.25 291 VAL A C 1
ATOM 2284 O O . VAL A 1 291 ? -12.172 -17.126 -11.606 1.00 92.25 291 VAL A O 1
ATOM 2287 N N . ALA A 1 292 ? -13.047 -17.832 -13.560 1.00 90.50 292 ALA A N 1
ATOM 2288 C CA . ALA A 1 292 ? -14.420 -17.997 -13.092 1.00 90.50 292 ALA A CA 1
ATOM 2289 C C . ALA A 1 292 ? -14.800 -19.482 -12.967 1.00 90.50 292 ALA A C 1
ATOM 2291 O O . ALA A 1 292 ? -14.319 -20.337 -13.719 1.00 90.50 292 ALA A O 1
ATOM 2292 N N . GLY A 1 293 ? -15.734 -19.787 -12.061 1.00 84.06 293 GLY A N 1
ATOM 2293 C CA . GLY A 1 293 ? -16.325 -21.126 -11.919 1.00 84.06 293 GLY A CA 1
ATOM 2294 C C . GLY A 1 293 ? -15.911 -21.920 -10.681 1.00 84.06 293 GLY A C 1
ATOM 2295 O O . GLY A 1 293 ? -16.394 -23.040 -10.510 1.00 84.06 293 GLY A O 1
ATOM 2296 N N . ILE A 1 294 ? -15.082 -21.341 -9.809 1.00 85.50 294 ILE A N 1
ATOM 2297 C CA . ILE A 1 294 ? -14.745 -21.888 -8.491 1.00 85.50 294 ILE A CA 1
ATOM 2298 C C . ILE A 1 294 ? -15.199 -20.887 -7.426 1.00 85.50 294 ILE A C 1
ATOM 2300 O O . ILE A 1 294 ? -14.760 -19.740 -7.425 1.00 85.50 294 ILE A O 1
ATOM 2304 N N . GLU A 1 295 ? -16.077 -21.315 -6.520 1.00 80.62 295 GLU A N 1
ATOM 2305 C CA . GLU A 1 295 ? -16.496 -20.481 -5.393 1.00 80.62 295 GLU A CA 1
ATOM 2306 C C . GLU A 1 295 ? -15.427 -20.509 -4.300 1.00 80.62 295 GLU A C 1
ATOM 2308 O O . GLU A 1 295 ? -15.169 -21.545 -3.690 1.00 80.62 295 GLU A O 1
ATOM 2313 N N . SER A 1 296 ? -14.783 -19.364 -4.076 1.00 78.00 296 SER A N 1
ATOM 2314 C CA . SER A 1 296 ? -13.815 -19.178 -2.998 1.00 78.00 296 SER A CA 1
ATOM 2315 C C . SER A 1 296 ? -13.638 -17.705 -2.645 1.00 78.00 296 SER A C 1
ATOM 2317 O O . SER A 1 296 ? -13.808 -16.825 -3.489 1.00 78.00 296 SER A O 1
ATOM 2319 N N . THR A 1 297 ? -13.283 -17.455 -1.387 1.00 70.12 297 THR A N 1
ATOM 2320 C CA . THR A 1 297 ? -12.824 -16.157 -0.865 1.00 70.12 297 THR A CA 1
ATOM 2321 C C . THR A 1 297 ? -11.377 -16.207 -0.378 1.00 70.12 297 THR A C 1
ATOM 2323 O O . THR A 1 297 ? -10.879 -15.249 0.206 1.00 70.12 297 THR A O 1
ATOM 2326 N N . ALA A 1 298 ? -10.693 -17.331 -0.573 1.00 75.00 298 ALA A N 1
ATOM 2327 C CA . ALA A 1 298 ? -9.399 -17.584 0.032 1.00 75.00 298 ALA A CA 1
ATOM 2328 C C . ALA A 1 298 ? -8.268 -16.945 -0.785 1.00 75.00 298 ALA A C 1
ATOM 2330 O O . ALA A 1 298 ? -7.761 -17.530 -1.741 1.00 75.00 298 ALA A O 1
ATOM 2331 N N . ILE A 1 299 ? -7.849 -15.735 -0.416 1.00 78.81 299 ILE A N 1
ATOM 2332 C CA . ILE A 1 299 ? -6.655 -15.113 -1.006 1.00 78.81 299 ILE A CA 1
ATOM 2333 C C . ILE A 1 299 ? -5.395 -15.754 -0.416 1.00 78.81 299 ILE A C 1
ATOM 2335 O O . ILE A 1 299 ? -5.343 -16.076 0.768 1.00 78.81 299 ILE A O 1
ATOM 2339 N N . GLY A 1 300 ? -4.379 -15.954 -1.253 1.00 81.31 300 GLY A N 1
ATOM 2340 C CA . GLY A 1 300 ? -3.181 -16.733 -0.944 1.00 81.31 300 GLY A CA 1
ATOM 2341 C C . GLY A 1 300 ? -3.350 -18.234 -1.195 1.00 81.31 300 GLY A C 1
ATOM 2342 O O . GLY A 1 300 ? -2.345 -18.933 -1.321 1.00 81.31 300 GLY A O 1
ATOM 2343 N N . ALA A 1 301 ? -4.590 -18.721 -1.340 1.00 87.94 301 ALA A N 1
ATOM 2344 C CA . ALA A 1 301 ? -4.861 -20.104 -1.708 1.00 87.94 301 ALA A CA 1
ATOM 2345 C C . ALA A 1 301 ? -4.320 -20.426 -3.105 1.00 87.94 301 ALA A C 1
ATOM 2347 O O . ALA A 1 301 ? -4.155 -19.554 -3.964 1.00 87.94 301 ALA A O 1
ATOM 2348 N N . THR A 1 302 ? -4.047 -21.709 -3.328 1.00 92.12 302 THR A N 1
ATOM 2349 C CA . THR A 1 302 ? -3.458 -22.187 -4.580 1.00 92.12 302 THR A CA 1
ATOM 2350 C C . THR A 1 302 ? -4.495 -22.928 -5.400 1.00 92.12 302 THR A C 1
ATOM 2352 O O . THR A 1 302 ? -5.022 -23.952 -4.968 1.00 92.12 302 THR A O 1
ATOM 2355 N N . LEU A 1 303 ? -4.768 -22.434 -6.603 1.00 93.19 303 LEU A N 1
ATOM 2356 C CA . LEU A 1 303 ? -5.521 -23.160 -7.613 1.00 93.19 303 LEU A CA 1
ATOM 2357 C C . LEU A 1 303 ? -4.540 -24.001 -8.433 1.00 93.19 303 LEU A C 1
ATOM 2359 O O . LEU A 1 303 ? -3.577 -23.474 -8.986 1.00 93.19 303 LEU A O 1
ATOM 2363 N N . CYS A 1 304 ? -4.756 -25.310 -8.499 1.00 93.81 304 CYS A N 1
ATOM 2364 C CA . CYS A 1 304 ? -3.839 -26.219 -9.181 1.00 93.81 304 CYS A CA 1
ATOM 2365 C C . CYS A 1 304 ? -4.561 -27.347 -9.923 1.00 93.81 304 CYS A C 1
ATOM 2367 O O . CYS A 1 304 ? -5.770 -27.554 -9.778 1.00 93.81 304 CYS A O 1
ATOM 2369 N N . ALA A 1 305 ? -3.814 -28.064 -10.761 1.00 92.75 305 ALA A N 1
ATOM 2370 C CA . ALA A 1 305 ? -4.318 -29.222 -11.486 1.00 92.75 305 ALA A CA 1
ATOM 2371 C C . ALA A 1 305 ? -4.815 -30.311 -10.518 1.00 92.75 305 ALA A C 1
ATOM 2373 O O . ALA A 1 305 ? -4.127 -30.672 -9.563 1.00 92.75 305 ALA A O 1
ATOM 2374 N N . LEU A 1 306 ? -5.983 -30.901 -10.806 1.00 89.81 306 LEU A N 1
ATOM 2375 C CA . LEU A 1 306 ? -6.620 -31.904 -9.939 1.00 89.81 306 LEU A CA 1
ATOM 2376 C C . LEU A 1 306 ? -5.706 -33.100 -9.599 1.00 89.81 306 LEU A C 1
ATOM 2378 O O . LEU A 1 306 ? -5.752 -33.622 -8.487 1.00 89.81 306 LEU A O 1
ATOM 2382 N N . ASN A 1 307 ? -4.865 -33.518 -10.548 1.00 88.06 307 ASN A N 1
ATOM 2383 C CA . ASN A 1 307 ? -3.986 -34.682 -10.404 1.00 88.06 307 ASN A CA 1
ATOM 2384 C C . ASN A 1 307 ? -2.688 -34.382 -9.633 1.00 88.06 307 ASN A C 1
ATOM 2386 O O . ASN A 1 307 ? -1.976 -35.314 -9.262 1.00 88.06 307 ASN A O 1
ATOM 2390 N N . THR A 1 308 ? -2.367 -33.107 -9.394 1.00 88.62 308 THR A N 1
ATOM 2391 C CA . THR A 1 308 ? -1.133 -32.686 -8.713 1.00 88.62 308 THR A CA 1
ATOM 2392 C C . THR A 1 308 ? -1.441 -31.558 -7.723 1.00 88.62 308 THR A C 1
ATOM 2394 O O . THR A 1 308 ? -1.135 -30.394 -7.988 1.00 88.62 308 THR A O 1
ATOM 2397 N N . PRO A 1 309 ? -2.081 -31.882 -6.583 1.00 86.50 309 PRO A N 1
ATOM 2398 C CA . PRO A 1 309 ? -2.476 -30.898 -5.587 1.00 86.50 309 PRO A CA 1
ATOM 2399 C C . PRO A 1 309 ? -1.271 -30.437 -4.755 1.00 86.50 309 PRO A C 1
ATOM 2401 O O . PRO A 1 309 ? -1.049 -30.923 -3.645 1.00 86.50 309 PRO A O 1
ATOM 2404 N N . GLU A 1 310 ? -0.512 -29.483 -5.287 1.00 88.06 310 GLU A N 1
ATOM 2405 C CA . GLU A 1 310 ? 0.623 -28.848 -4.612 1.00 88.06 310 GLU A CA 1
ATOM 2406 C C . GLU A 1 310 ? 0.303 -27.387 -4.283 1.00 88.06 310 GLU A C 1
ATOM 2408 O O . GLU A 1 310 ? 0.075 -26.571 -5.180 1.00 88.06 310 GLU A O 1
ATOM 2413 N N . ALA A 1 311 ? 0.294 -27.051 -2.992 1.00 87.44 311 ALA A N 1
ATOM 2414 C CA . ALA A 1 311 ? 0.074 -25.687 -2.525 1.00 87.44 311 ALA A CA 1
ATOM 2415 C C . ALA A 1 311 ? 1.362 -24.858 -2.626 1.00 87.44 311 ALA A C 1
ATOM 2417 O O . ALA A 1 311 ? 2.453 -25.349 -2.332 1.00 87.44 311 ALA A O 1
ATOM 2418 N N . LEU A 1 312 ? 1.224 -23.596 -3.026 1.00 85.62 312 LEU A N 1
ATOM 2419 C CA . LEU A 1 312 ? 2.285 -22.604 -2.919 1.00 85.62 312 LEU A CA 1
ATOM 2420 C C . LEU A 1 312 ? 2.431 -22.140 -1.463 1.00 85.62 312 LEU A C 1
ATOM 2422 O O . LEU A 1 312 ? 1.469 -22.228 -0.696 1.00 85.62 312 LEU A O 1
ATOM 2426 N N . PRO A 1 313 ? 3.618 -21.640 -1.070 1.00 81.38 313 PRO A N 1
ATOM 2427 C CA . PRO A 1 313 ? 3.812 -21.052 0.246 1.00 81.38 313 PRO A CA 1
ATOM 2428 C C . PRO A 1 313 ? 2.803 -19.933 0.517 1.00 81.38 313 PRO A C 1
ATOM 2430 O O . PRO A 1 313 ? 2.526 -19.108 -0.360 1.00 81.38 313 PRO A O 1
ATOM 2433 N N . ASP A 1 314 ? 2.297 -19.885 1.748 1.00 74.06 314 ASP A N 1
ATOM 2434 C CA . ASP A 1 314 ? 1.396 -18.820 2.174 1.00 74.06 314 ASP A CA 1
ATOM 2435 C C . ASP A 1 314 ? 2.068 -17.452 2.017 1.00 74.06 314 ASP A C 1
ATOM 2437 O O . ASP A 1 314 ? 3.226 -17.241 2.400 1.00 74.06 314 ASP A O 1
ATOM 2441 N N . ILE A 1 315 ? 1.304 -16.494 1.493 1.00 69.38 315 ILE A N 1
ATOM 2442 C CA . ILE A 1 315 ? 1.724 -15.097 1.455 1.00 69.38 315 ILE A CA 1
ATOM 2443 C C . ILE A 1 315 ? 1.824 -14.626 2.909 1.00 69.38 315 ILE A C 1
ATOM 2445 O O . ILE A 1 315 ? 0.831 -14.604 3.639 1.00 69.38 315 ILE A O 1
ATOM 2449 N N . LYS A 1 316 ? 3.032 -14.259 3.355 1.00 67.00 316 LYS A N 1
ATOM 2450 C CA . LYS A 1 316 ? 3.246 -13.707 4.699 1.00 67.00 316 LYS A CA 1
ATOM 2451 C C . LYS A 1 316 ? 2.628 -12.316 4.781 1.00 67.00 316 LYS A C 1
ATOM 2453 O O . LYS A 1 316 ? 3.261 -11.332 4.417 1.00 67.00 316 LYS A O 1
ATOM 2458 N N . ILE A 1 317 ? 1.401 -12.261 5.283 1.00 69.31 317 ILE A N 1
ATOM 2459 C CA . ILE A 1 317 ? 0.662 -11.023 5.513 1.00 69.31 317 ILE A CA 1
ATOM 2460 C C . ILE A 1 317 ? 1.051 -10.480 6.894 1.00 69.31 317 ILE A C 1
ATOM 2462 O O . ILE A 1 317 ? 0.840 -11.145 7.908 1.00 69.31 317 ILE A O 1
ATOM 2466 N N . THR A 1 318 ? 1.618 -9.272 6.958 1.00 68.88 318 THR A N 1
ATOM 2467 C CA . THR A 1 318 ? 1.847 -8.573 8.240 1.00 68.88 318 THR A CA 1
ATOM 2468 C C . THR A 1 318 ? 0.521 -8.423 9.024 1.00 68.88 318 THR A C 1
ATOM 2470 O O . THR A 1 318 ? -0.492 -8.022 8.437 1.00 68.88 318 THR A O 1
ATOM 2473 N N . PRO A 1 319 ? 0.484 -8.753 10.329 1.00 72.44 319 PRO A N 1
ATOM 2474 C CA . PRO A 1 319 ? -0.747 -8.731 11.120 1.00 72.44 319 PRO A CA 1
ATOM 2475 C C . PRO A 1 319 ? -1.263 -7.300 11.375 1.00 72.44 319 PRO A C 1
ATOM 2477 O O . PRO A 1 319 ? -0.494 -6.340 11.271 1.00 72.44 319 PRO A O 1
ATOM 2480 N N . PRO A 1 320 ? -2.556 -7.134 11.720 1.00 81.19 320 PRO A N 1
ATOM 2481 C CA . PRO A 1 320 ? -3.115 -5.831 12.072 1.00 81.19 320 PRO A CA 1
ATOM 2482 C C . PRO A 1 320 ? -2.452 -5.265 13.336 1.00 81.19 320 PRO A C 1
ATOM 2484 O O . PRO A 1 320 ? -2.034 -6.010 14.223 1.00 81.19 320 PRO A O 1
ATOM 2487 N N . SER A 1 321 ? -2.371 -3.939 13.422 1.00 81.75 321 SER A N 1
ATOM 2488 C CA . SER A 1 321 ? -1.711 -3.201 14.507 1.00 81.75 321 SER A CA 1
ATOM 2489 C C . SER A 1 321 ? -2.707 -2.439 15.386 1.00 81.75 321 SER A C 1
ATOM 2491 O O . SER A 1 321 ? -2.460 -2.266 16.580 1.00 81.75 321 SER A O 1
ATOM 2493 N N . VAL A 1 322 ? -3.857 -2.034 14.834 1.00 86.00 322 VAL A N 1
ATOM 2494 C CA . VAL A 1 322 ? -4.882 -1.224 15.506 1.00 86.00 322 VAL A CA 1
ATOM 2495 C C . VAL A 1 322 ? -6.243 -1.897 15.372 1.00 86.00 322 VAL A C 1
ATOM 2497 O O . VAL A 1 322 ? -6.581 -2.416 14.314 1.00 86.00 322 VAL A O 1
ATOM 2500 N N . LYS A 1 323 ? -7.050 -1.876 16.432 1.00 91.38 323 LYS A N 1
ATOM 2501 C CA . LYS A 1 323 ? -8.434 -2.359 16.435 1.00 91.38 323 LYS A CA 1
ATOM 2502 C C . LYS A 1 323 ? -9.397 -1.357 17.052 1.00 91.38 323 LYS A C 1
ATOM 2504 O O . LYS A 1 323 ? -9.054 -0.647 17.995 1.00 91.38 323 LYS A O 1
ATOM 2509 N N . VAL A 1 324 ? -10.620 -1.337 16.538 1.00 93.00 324 VAL A N 1
ATOM 2510 C CA . VAL A 1 324 ? -11.735 -0.511 17.008 1.00 93.00 324 VAL A CA 1
ATOM 2511 C C . VAL A 1 324 ? -12.980 -1.388 17.109 1.00 93.00 324 VAL A C 1
ATOM 2513 O O . VAL A 1 324 ? -13.177 -2.293 16.298 1.00 93.00 324 VAL A O 1
ATOM 2516 N N . LYS A 1 325 ? -13.830 -1.140 18.107 1.00 93.81 325 LYS A N 1
ATOM 2517 C CA . LYS A 1 325 ? -15.136 -1.795 18.205 1.00 93.81 325 LYS A CA 1
ATOM 2518 C C . LYS A 1 325 ? -16.192 -0.994 17.453 1.00 93.81 325 LYS A C 1
ATOM 2520 O O . LYS A 1 325 ? -16.277 0.214 17.652 1.00 93.81 325 LYS A O 1
ATOM 2525 N N . PHE A 1 326 ? -16.983 -1.684 16.643 1.00 95.12 326 PHE A N 1
ATOM 2526 C CA . PHE A 1 326 ? -18.129 -1.184 15.894 1.00 95.12 326 PHE A CA 1
ATOM 2527 C C . PHE A 1 326 ? -19.407 -1.694 16.554 1.00 95.12 326 PHE A C 1
ATOM 2529 O O . PHE A 1 326 ? -19.552 -2.896 16.800 1.00 95.12 326 PHE A O 1
ATOM 2536 N N . GLU A 1 327 ? -20.325 -0.778 16.844 1.00 93.75 327 GLU A N 1
ATOM 2537 C CA . GLU A 1 327 ? -21.600 -1.071 17.498 1.00 93.75 327 GLU A CA 1
ATOM 2538 C C . GLU A 1 327 ? -22.715 -0.227 16.876 1.00 93.75 327 GLU A C 1
ATOM 2540 O O . GLU A 1 327 ? -22.472 0.871 16.377 1.00 93.75 327 GLU A O 1
ATOM 2545 N N . ALA A 1 328 ? -23.954 -0.719 16.917 1.00 91.31 328 ALA A N 1
ATOM 2546 C CA . ALA A 1 328 ? -25.107 0.078 16.501 1.00 91.31 328 ALA A CA 1
ATOM 2547 C C . ALA A 1 328 ? -25.235 1.344 17.361 1.00 91.31 328 ALA A C 1
ATOM 2549 O O . ALA A 1 328 ? -24.931 1.311 18.556 1.00 91.31 328 ALA A O 1
ATOM 2550 N N . ASN A 1 329 ? -25.702 2.448 16.769 1.00 90.00 329 ASN A N 1
ATOM 2551 C CA . ASN A 1 329 ? -25.882 3.679 17.527 1.00 90.00 329 ASN A CA 1
ATOM 2552 C C . ASN A 1 329 ? -27.002 3.519 18.570 1.00 90.00 329 ASN A C 1
ATOM 2554 O O . ASN A 1 329 ? -28.168 3.303 18.226 1.00 90.00 329 ASN A O 1
ATOM 2558 N N . THR A 1 330 ? -26.637 3.670 19.843 1.00 88.31 330 THR A N 1
ATOM 2559 C CA . THR A 1 330 ? -27.558 3.621 20.990 1.00 88.31 330 THR A CA 1
ATOM 2560 C C . THR A 1 330 ? -27.892 5.001 21.561 1.00 88.31 330 THR A C 1
ATOM 2562 O O . THR A 1 330 ? -28.552 5.095 22.595 1.00 88.31 330 THR A O 1
ATOM 2565 N N . SER A 1 331 ? -27.446 6.080 20.909 1.00 88.81 331 SER A N 1
ATOM 2566 C CA . SER A 1 331 ? -27.680 7.443 21.377 1.00 88.81 331 SER A CA 1
ATOM 2567 C C . SER A 1 331 ? -29.141 7.889 21.206 1.00 88.81 331 SER A C 1
ATOM 2569 O O . SER A 1 331 ? -29.862 7.360 20.354 1.00 88.81 331 SER A O 1
ATOM 2571 N N . PRO A 1 332 ? -29.586 8.920 21.951 1.00 87.25 332 PRO A N 1
ATOM 2572 C CA . PRO A 1 332 ? -30.912 9.521 21.778 1.00 87.25 332 PRO A CA 1
ATOM 257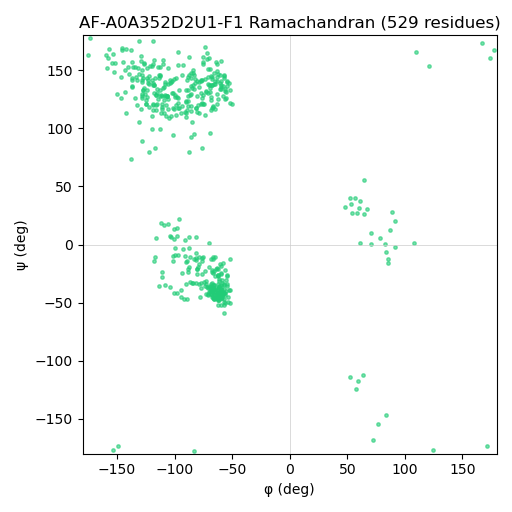3 C C . PRO A 1 332 ? -31.188 10.070 20.369 1.00 87.25 332 PRO A C 1
ATOM 2575 O O . PRO A 1 332 ? -32.338 10.348 20.036 1.00 87.25 332 PRO A O 1
ATOM 2578 N N . PHE A 1 333 ? -30.152 10.263 19.546 1.00 87.25 333 PHE A N 1
ATOM 2579 C CA . PHE A 1 333 ? -30.269 10.765 18.174 1.00 87.25 333 PHE A CA 1
ATOM 2580 C C . PHE A 1 333 ? -30.261 9.658 17.115 1.00 87.25 333 PHE A C 1
ATOM 2582 O O . PHE A 1 333 ? -30.265 9.975 15.928 1.00 87.25 333 PHE A O 1
ATOM 2589 N N . SER A 1 334 ? -30.305 8.390 17.538 1.00 87.44 334 SER A N 1
ATOM 2590 C CA . SER A 1 334 ? -30.347 7.237 16.638 1.00 87.44 334 SER A CA 1
ATOM 2591 C C . SER A 1 334 ? -31.435 7.384 15.567 1.00 87.44 334 SER A C 1
ATOM 2593 O O . SER A 1 334 ? -32.617 7.536 15.890 1.00 87.44 334 SER A O 1
ATOM 2595 N N . GLY A 1 335 ? -31.040 7.355 14.289 1.00 82.62 335 GLY A N 1
ATOM 2596 C CA . GLY A 1 335 ? -31.957 7.406 13.143 1.00 82.62 335 GLY A CA 1
ATOM 2597 C C . GLY A 1 335 ? -32.338 8.805 12.664 1.00 82.62 335 GLY A C 1
ATOM 2598 O O . GLY A 1 335 ? -33.275 8.934 11.874 1.00 82.62 335 GLY A O 1
ATOM 2599 N N . LYS A 1 336 ? -31.642 9.854 13.123 1.00 83.19 336 LYS A N 1
ATOM 2600 C CA . LYS A 1 336 ? -31.824 11.222 12.609 1.00 83.19 336 LYS A CA 1
ATOM 2601 C C . LYS A 1 336 ? -31.017 11.503 11.339 1.00 83.19 336 LYS A C 1
ATOM 2603 O O . LYS A 1 336 ? -31.479 12.277 10.504 1.00 83.19 336 LYS A O 1
ATOM 2608 N N . GLU A 1 337 ? -29.836 10.901 11.195 1.00 80.38 337 GLU A N 1
ATOM 2609 C CA . GLU A 1 337 ? -28.911 11.186 10.086 1.00 80.38 337 GLU A CA 1
ATOM 2610 C C . GLU A 1 337 ? -28.735 9.990 9.142 1.00 80.38 337 GLU A C 1
ATOM 2612 O O . GLU A 1 337 ? -28.610 10.174 7.929 1.00 80.38 337 GLU A O 1
ATOM 2617 N N . GLY A 1 338 ? -28.743 8.763 9.674 1.00 84.00 338 GLY A N 1
ATOM 2618 C CA . GLY A 1 338 ? -28.548 7.547 8.890 1.00 84.00 338 GLY A CA 1
ATOM 2619 C C . GLY A 1 338 ? -29.840 6.843 8.480 1.00 84.00 338 GLY A C 1
ATOM 2620 O O . GLY A 1 338 ? -30.873 6.907 9.142 1.00 84.00 338 GLY A O 1
ATOM 2621 N N . LYS A 1 339 ? -29.756 6.095 7.377 1.00 88.50 339 LYS A N 1
ATOM 2622 C CA . LYS A 1 339 ? -30.814 5.186 6.904 1.00 88.50 339 LYS A CA 1
ATOM 2623 C C . LYS A 1 339 ? -30.697 3.799 7.537 1.00 88.50 339 LYS A C 1
ATOM 2625 O O . LYS A 1 339 ? -31.707 3.126 7.740 1.00 88.50 339 LYS A O 1
ATOM 2630 N N . PHE A 1 340 ? -29.471 3.361 7.823 1.00 90.56 340 PHE A N 1
ATOM 2631 C CA . PHE A 1 340 ? -29.167 2.032 8.347 1.00 90.56 340 PHE A CA 1
ATOM 2632 C C . PHE A 1 340 ? -28.638 2.141 9.777 1.00 90.56 340 PHE A C 1
ATOM 2634 O O . PHE A 1 340 ? -27.469 2.440 9.995 1.00 90.56 340 PHE A O 1
ATOM 2641 N N . VAL A 1 341 ? -29.508 1.907 10.759 1.00 90.62 341 VAL A N 1
ATOM 2642 C CA . VAL A 1 341 ? -29.196 2.136 12.186 1.00 90.62 341 VAL A CA 1
ATOM 2643 C C . VAL A 1 341 ? -29.229 0.867 13.032 1.00 90.62 341 VAL A C 1
ATOM 2645 O O . VAL A 1 341 ? -28.820 0.860 14.190 1.00 90.62 341 VAL A O 1
ATOM 2648 N N . THR A 1 342 ? -29.742 -0.234 12.477 1.00 89.75 342 THR A N 1
ATOM 2649 C CA . THR A 1 342 ? -29.922 -1.467 13.248 1.00 89.75 342 THR A CA 1
ATOM 2650 C C . THR A 1 342 ? -28.632 -2.279 13.314 1.00 89.75 342 THR A C 1
ATOM 2652 O O . THR A 1 342 ? -27.889 -2.389 12.338 1.00 89.75 342 THR A O 1
ATOM 2655 N N . ALA A 1 343 ? -28.423 -2.956 14.444 1.00 89.75 343 ALA A N 1
ATOM 2656 C CA . ALA A 1 343 ? -27.314 -3.890 14.628 1.00 89.75 343 ALA A CA 1
ATOM 2657 C C . ALA A 1 343 ? -27.233 -4.959 13.532 1.00 89.75 343 ALA A C 1
ATOM 2659 O O . ALA A 1 343 ? -26.145 -5.280 13.070 1.00 89.75 343 ALA A O 1
ATOM 2660 N N . LYS A 1 344 ? -28.383 -5.477 13.084 1.00 90.50 344 LYS A N 1
ATOM 2661 C CA . LYS A 1 344 ? -28.444 -6.517 12.052 1.00 90.50 344 LYS A CA 1
ATOM 2662 C C . LYS A 1 344 ? -27.969 -6.013 10.687 1.00 90.50 344 LYS A C 1
ATOM 2664 O O . LYS A 1 344 ? -27.305 -6.754 9.973 1.00 90.50 344 LYS A O 1
ATOM 2669 N N . GLN A 1 345 ? -28.306 -4.775 10.323 1.00 92.38 345 GLN A N 1
ATOM 2670 C CA . GLN A 1 345 ? -27.838 -4.168 9.073 1.00 92.38 345 GLN A CA 1
ATOM 2671 C C . GLN A 1 345 ? -26.322 -3.958 9.111 1.00 92.38 345 GLN A C 1
ATOM 2673 O O . GLN A 1 345 ? -25.636 -4.330 8.162 1.00 92.38 345 GLN A O 1
ATOM 2678 N N . LEU A 1 346 ? -25.804 -3.416 10.220 1.00 92.62 346 LEU A N 1
ATOM 2679 C CA . LEU A 1 346 ? -24.364 -3.233 10.410 1.00 92.62 346 LEU A CA 1
ATOM 2680 C C . LEU A 1 346 ? -23.622 -4.577 10.369 1.00 92.62 346 LEU A C 1
ATOM 2682 O O . LEU A 1 346 ? -22.622 -4.705 9.675 1.00 92.62 346 LEU A O 1
ATOM 2686 N N . GLU A 1 347 ? -24.150 -5.596 11.049 1.00 91.31 347 GLU A N 1
ATOM 2687 C CA . GLU A 1 347 ? -23.632 -6.967 11.033 1.00 91.31 347 GLU A CA 1
ATOM 2688 C C . GLU A 1 347 ? -23.553 -7.539 9.614 1.00 91.31 347 GLU A C 1
ATOM 2690 O O . GLU A 1 347 ? -22.499 -8.020 9.210 1.00 91.31 347 GLU A O 1
ATOM 2695 N N . GLN A 1 348 ? -24.633 -7.445 8.832 1.00 90.31 348 GLN A N 1
ATOM 2696 C CA . GLN A 1 348 ? -24.639 -7.932 7.450 1.00 90.31 348 GLN A CA 1
ATOM 2697 C C . GLN A 1 348 ? -23.577 -7.236 6.594 1.00 90.31 348 GLN A C 1
ATOM 2699 O O . GLN A 1 348 ? -22.886 -7.896 5.821 1.00 90.31 348 GLN A O 1
ATOM 2704 N N . ARG A 1 349 ? -23.421 -5.917 6.746 1.00 91.06 349 ARG A N 1
ATOM 2705 C CA . ARG A 1 349 ? -22.451 -5.143 5.970 1.00 91.06 349 ARG A CA 1
ATOM 2706 C C . ARG A 1 349 ? -21.001 -5.407 6.388 1.00 91.06 349 ARG A C 1
ATOM 2708 O O . ARG A 1 349 ? -20.130 -5.440 5.520 1.00 91.06 349 ARG A O 1
ATOM 2715 N N . LEU A 1 350 ? -20.740 -5.608 7.681 1.00 91.56 350 LEU A N 1
ATOM 2716 C CA . LEU A 1 350 ? -19.413 -5.961 8.197 1.00 91.56 350 LEU A CA 1
ATOM 2717 C C . LEU A 1 350 ? -19.007 -7.389 7.815 1.00 91.56 350 LEU A C 1
ATOM 2719 O O . LEU A 1 350 ? -17.845 -7.609 7.489 1.00 91.56 350 LEU A O 1
ATOM 2723 N N . GLU A 1 351 ? -19.940 -8.344 7.786 1.00 87.06 351 GLU A N 1
ATOM 2724 C CA . GLU A 1 351 ? -19.636 -9.703 7.317 1.00 87.06 351 GLU A CA 1
ATOM 2725 C C . GLU A 1 351 ? -19.378 -9.721 5.800 1.00 87.06 351 GLU A C 1
ATOM 2727 O O . GLU A 1 351 ? -18.457 -10.389 5.341 1.00 87.06 351 GLU A O 1
ATOM 2732 N N . GLN A 1 352 ? -20.095 -8.899 5.023 1.00 84.06 352 GLN A N 1
ATOM 2733 C CA . GLN A 1 352 ? -19.755 -8.661 3.614 1.00 84.06 352 GLN A CA 1
ATOM 2734 C C . GLN A 1 352 ? -18.365 -8.028 3.457 1.00 84.06 352 GLN A C 1
ATOM 2736 O O . GLN A 1 352 ? -17.593 -8.451 2.600 1.00 84.06 352 GLN A O 1
ATOM 2741 N N . GLU A 1 353 ? -18.019 -7.036 4.287 1.00 85.38 353 GLU A N 1
ATOM 2742 C CA . GLU A 1 353 ? -16.690 -6.411 4.249 1.00 85.38 353 GLU A CA 1
ATOM 2743 C C . GLU A 1 353 ? -15.591 -7.425 4.560 1.00 85.38 353 GLU A C 1
ATOM 2745 O O . GLU A 1 353 ? -14.566 -7.440 3.892 1.00 85.38 353 GLU A O 1
ATOM 2750 N N . LYS A 1 354 ? -15.815 -8.310 5.532 1.00 83.88 354 LYS A N 1
ATOM 2751 C CA . LYS A 1 354 ? -14.879 -9.375 5.903 1.00 83.88 354 LYS A CA 1
ATOM 2752 C C . LYS A 1 354 ? -14.582 -10.319 4.737 1.00 83.88 354 LYS A C 1
ATOM 2754 O O . LYS A 1 354 ? -13.450 -10.771 4.594 1.00 83.88 354 LYS A O 1
ATOM 2759 N N . GLU A 1 355 ? -15.576 -10.601 3.894 1.00 71.69 355 GLU A N 1
ATOM 2760 C CA . GLU A 1 355 ? -15.396 -11.422 2.690 1.00 71.69 355 GLU A CA 1
ATOM 2761 C C . GLU A 1 355 ? -14.628 -10.695 1.575 1.00 71.69 355 GLU A C 1
ATOM 2763 O O . GLU A 1 355 ? -13.927 -11.336 0.792 1.00 71.69 355 GLU A O 1
ATOM 2768 N N . LEU A 1 356 ? -14.757 -9.369 1.485 1.00 69.56 356 LEU A N 1
ATOM 2769 C CA . LEU A 1 356 ? -14.145 -8.557 0.427 1.00 69.56 356 LEU A CA 1
ATOM 2770 C C . LEU A 1 356 ? -12.747 -8.050 0.799 1.00 69.56 356 LEU A C 1
ATOM 2772 O O . LEU A 1 356 ? -11.875 -7.913 -0.061 1.00 69.56 356 LEU A O 1
ATOM 2776 N N . ASN A 1 357 ? -12.526 -7.752 2.076 1.00 71.25 357 ASN A N 1
ATOM 2777 C CA . ASN A 1 357 ? -11.390 -6.991 2.559 1.00 71.25 357 ASN A CA 1
ATOM 2778 C C . ASN A 1 357 ? -10.582 -7.779 3.585 1.00 71.25 357 ASN A C 1
ATOM 2780 O O . ASN A 1 357 ? -10.621 -7.555 4.791 1.00 71.25 357 ASN A O 1
ATOM 2784 N N . ILE A 1 358 ? -9.757 -8.672 3.056 1.00 66.94 358 ILE A N 1
ATOM 2785 C CA . ILE A 1 358 ? -8.918 -9.590 3.841 1.00 66.94 358 ILE A CA 1
ATOM 2786 C C . ILE A 1 358 ? -7.798 -8.855 4.595 1.00 66.94 358 ILE A C 1
ATOM 2788 O O . ILE A 1 358 ? -7.163 -9.405 5.491 1.00 66.94 358 ILE A O 1
ATOM 2792 N N . SER A 1 359 ? -7.553 -7.586 4.259 1.00 71.56 359 SER A N 1
ATOM 2793 C CA . SER A 1 359 ? -6.615 -6.751 5.008 1.00 71.56 359 SER A CA 1
ATOM 2794 C C . SER A 1 359 ? -7.177 -6.269 6.353 1.00 71.56 359 SER A C 1
ATOM 2796 O O . SER A 1 359 ? -6.415 -5.747 7.168 1.00 71.56 359 SER A O 1
ATOM 2798 N N . LEU A 1 360 ? -8.479 -6.461 6.594 1.00 82.50 360 LEU A N 1
ATOM 2799 C CA . LEU A 1 360 ? -9.146 -6.226 7.868 1.00 82.50 360 LEU A CA 1
ATOM 2800 C C . LEU A 1 360 ? -9.457 -7.558 8.554 1.00 82.50 360 LEU A C 1
ATOM 2802 O O . LEU A 1 360 ? -9.941 -8.497 7.929 1.00 82.50 360 LEU A O 1
ATOM 2806 N N . ASN A 1 361 ? -9.236 -7.621 9.864 1.00 86.62 361 ASN A N 1
ATOM 2807 C CA . ASN A 1 361 ? -9.743 -8.713 10.684 1.00 86.62 361 ASN A CA 1
ATOM 2808 C C . ASN A 1 361 ? -11.028 -8.263 11.392 1.00 86.62 361 ASN A C 1
ATOM 2810 O O . ASN A 1 361 ? -10.983 -7.392 12.262 1.00 86.62 361 ASN A O 1
ATOM 2814 N N . ILE A 1 362 ? -12.163 -8.838 10.998 1.00 90.69 362 ILE A N 1
ATOM 2815 C CA . ILE A 1 362 ? -13.492 -8.511 11.523 1.00 90.69 362 ILE A CA 1
ATOM 2816 C C . ILE A 1 362 ? -14.017 -9.709 12.314 1.00 90.69 362 ILE A C 1
ATOM 2818 O O . ILE A 1 362 ? -14.320 -10.766 11.756 1.00 90.69 362 ILE A O 1
ATOM 2822 N N . GLU A 1 363 ? -14.146 -9.532 13.627 1.00 90.75 363 GLU A N 1
ATOM 2823 C CA . GLU A 1 363 ? -14.549 -10.583 14.561 1.00 90.75 363 GLU A CA 1
ATOM 2824 C C . GLU A 1 363 ? -15.728 -10.139 15.425 1.00 90.75 363 GLU A C 1
ATOM 2826 O O . GLU A 1 363 ? -15.716 -9.066 16.034 1.00 90.75 363 GLU A O 1
ATOM 2831 N N . LYS A 1 364 ? -16.738 -11.000 15.551 1.00 91.38 364 LYS A N 1
ATOM 2832 C CA . LYS A 1 364 ? -17.854 -10.774 16.470 1.00 91.38 364 LYS A CA 1
ATOM 2833 C C . LYS A 1 364 ? -17.400 -11.046 17.907 1.00 91.38 364 LYS A C 1
ATOM 2835 O O . LYS A 1 364 ? -16.997 -12.158 18.229 1.00 91.38 364 LYS A O 1
ATOM 2840 N N . GLN A 1 365 ? -17.499 -10.046 18.784 1.00 85.75 365 GLN A N 1
ATOM 2841 C CA . GLN A 1 365 ? -17.075 -10.139 20.195 1.00 85.75 365 GLN A CA 1
ATOM 2842 C C . GLN A 1 365 ? -18.220 -10.549 21.144 1.00 85.75 365 GLN A C 1
ATOM 2844 O O . GLN A 1 365 ? -18.002 -10.742 22.338 1.00 85.75 365 GLN A O 1
ATOM 2849 N N . GLY A 1 366 ? -19.443 -10.683 20.620 1.00 78.38 366 GLY A N 1
ATOM 2850 C CA . GLY A 1 366 ? -20.657 -11.000 21.377 1.00 78.38 366 GLY A CA 1
ATOM 2851 C C . GLY A 1 366 ? -21.730 -9.919 21.231 1.00 78.38 366 GLY A C 1
ATOM 2852 O O . GLY A 1 366 ? -21.436 -8.760 20.944 1.00 78.38 366 GLY A O 1
ATOM 2853 N N . GLY A 1 367 ? -23.000 -10.303 21.387 1.00 82.62 367 GLY A N 1
ATOM 2854 C CA . GLY A 1 367 ? -24.128 -9.394 21.166 1.00 82.62 367 GLY A CA 1
ATOM 2855 C C . GLY A 1 367 ? -24.125 -8.809 19.748 1.00 82.62 367 GLY A C 1
ATOM 2856 O O . GLY A 1 367 ? -24.120 -9.553 18.768 1.00 82.62 367 GLY A O 1
ATOM 2857 N N . SER A 1 368 ? -24.138 -7.479 19.658 1.00 82.44 368 SER A N 1
ATOM 2858 C CA . SER A 1 368 ? -24.095 -6.699 18.409 1.00 82.44 368 SER A CA 1
ATOM 2859 C C . SER A 1 368 ? -22.762 -5.965 18.201 1.00 82.44 368 SER A C 1
ATOM 2861 O O . SER A 1 368 ? -22.698 -5.030 17.406 1.00 82.44 368 SER A O 1
ATOM 2863 N N . THR A 1 369 ? -21.713 -6.364 18.928 1.00 91.06 369 THR A N 1
ATOM 2864 C CA . THR A 1 369 ? -20.403 -5.706 18.898 1.00 91.06 369 THR A CA 1
ATOM 2865 C C . THR A 1 369 ? -19.435 -6.463 17.997 1.00 91.06 369 THR A C 1
ATOM 2867 O O . THR A 1 369 ? -19.204 -7.667 18.163 1.00 91.06 369 THR A O 1
ATOM 2870 N N . TYR A 1 370 ? -18.809 -5.725 17.088 1.00 93.75 370 TYR A N 1
ATOM 2871 C CA . TYR A 1 370 ? -17.773 -6.217 16.190 1.00 93.75 370 TYR A CA 1
ATOM 2872 C C . TYR A 1 370 ? -16.435 -5.577 16.536 1.00 93.75 370 TYR A C 1
ATOM 2874 O O . TYR A 1 370 ? -16.354 -4.372 16.727 1.00 93.75 370 TYR A O 1
ATOM 2882 N N . SER A 1 371 ? -15.375 -6.369 16.626 1.00 93.38 371 SER A N 1
ATOM 2883 C CA . SER A 1 371 ? -14.003 -5.872 16.663 1.00 93.38 371 SER A CA 1
ATOM 2884 C C . SER A 1 371 ? -13.464 -5.868 15.243 1.00 93.38 371 SER A C 1
ATOM 2886 O O . SER A 1 371 ? -13.365 -6.925 14.628 1.00 93.38 371 SER A O 1
ATOM 2888 N N . VAL A 1 372 ? -13.093 -4.693 14.748 1.00 93.44 372 VAL A N 1
ATOM 2889 C CA . VAL A 1 372 ? -12.473 -4.515 13.436 1.00 93.44 372 VAL A CA 1
ATOM 2890 C C . VAL A 1 372 ? -11.031 -4.089 13.656 1.00 93.44 372 VAL A C 1
ATOM 2892 O O . VAL A 1 372 ? -10.772 -3.034 14.238 1.00 93.44 372 VAL A O 1
ATOM 2895 N N . ALA A 1 373 ? -10.091 -4.920 13.223 1.00 90.31 373 ALA A N 1
ATOM 2896 C CA . ALA A 1 373 ? -8.665 -4.654 13.296 1.00 90.31 373 ALA A CA 1
ATOM 2897 C C . ALA A 1 373 ? -8.078 -4.416 11.902 1.00 90.31 373 ALA A C 1
ATOM 2899 O O . ALA A 1 373 ? -8.349 -5.171 10.973 1.00 90.31 373 ALA A O 1
ATOM 2900 N N . GLY A 1 374 ? -7.255 -3.381 11.777 1.00 86.44 374 GLY A N 1
ATOM 2901 C CA . GLY A 1 374 ? -6.534 -3.005 10.568 1.00 86.44 374 GLY A CA 1
ATOM 2902 C C . GLY A 1 374 ? -5.052 -2.762 10.852 1.00 86.44 374 GLY A C 1
ATOM 2903 O O . GLY A 1 374 ? -4.591 -2.806 11.995 1.00 86.44 374 GLY A O 1
ATOM 2904 N N . ARG A 1 375 ? -4.278 -2.519 9.799 1.00 79.81 375 ARG A N 1
ATOM 2905 C CA . ARG A 1 375 ? -2.835 -2.239 9.856 1.00 79.81 375 ARG A CA 1
ATOM 2906 C C . ARG A 1 375 ? -2.495 -0.804 10.257 1.00 79.81 375 ARG A C 1
ATOM 2908 O O . ARG A 1 375 ? -1.334 -0.538 10.554 1.00 79.81 375 ARG A O 1
ATOM 2915 N N . GLY A 1 376 ? -3.479 0.088 10.293 1.00 77.94 376 GLY A N 1
ATOM 2916 C CA . GLY A 1 376 ? -3.313 1.458 10.763 1.00 77.94 376 GLY A CA 1
ATOM 2917 C C . GLY A 1 376 ? -4.638 2.212 10.851 1.00 77.94 376 GLY A C 1
ATOM 2918 O O . GLY A 1 376 ? -5.711 1.672 10.557 1.00 77.94 376 GLY A O 1
ATOM 2919 N N . GLU A 1 377 ? -4.567 3.460 11.315 1.00 79.62 377 GLU A N 1
ATOM 2920 C CA . GLU A 1 377 ? -5.744 4.305 11.540 1.00 79.62 377 GLU A CA 1
ATOM 2921 C C . GLU A 1 377 ? -6.449 4.686 10.230 1.00 79.62 377 GLU A C 1
ATOM 2923 O O . GLU A 1 377 ? -7.678 4.782 10.213 1.00 79.62 377 GLU A O 1
ATOM 2928 N N . LEU A 1 378 ? -5.711 4.866 9.126 1.00 80.38 378 LEU A N 1
ATOM 2929 C CA . LEU A 1 378 ? -6.284 5.322 7.858 1.00 80.38 378 LEU A CA 1
ATOM 2930 C C . LEU A 1 378 ? -7.169 4.246 7.230 1.00 80.38 378 LEU A C 1
ATOM 2932 O O . LEU A 1 378 ? -8.257 4.549 6.742 1.00 80.38 378 LEU A O 1
ATOM 2936 N N . GLN A 1 379 ? -6.738 2.986 7.282 1.00 82.19 379 GLN A N 1
ATOM 2937 C CA . GLN A 1 379 ? -7.519 1.861 6.764 1.00 82.19 379 GLN A CA 1
ATOM 2938 C C . GLN A 1 379 ? -8.877 1.744 7.475 1.00 82.19 379 GLN A C 1
ATOM 2940 O O . GLN A 1 379 ? -9.909 1.560 6.829 1.00 82.19 379 GLN A O 1
ATOM 2945 N N . LEU A 1 380 ? -8.886 1.904 8.804 1.00 88.00 380 LEU A N 1
ATOM 2946 C CA . LEU A 1 380 ? -10.116 1.906 9.596 1.00 88.00 380 LEU A CA 1
ATOM 2947 C C . LEU A 1 380 ? -10.970 3.142 9.296 1.00 88.00 380 LEU A C 1
ATOM 2949 O O . LEU A 1 380 ? -12.184 3.022 9.150 1.00 88.00 380 LEU A O 1
ATOM 2953 N N . ALA A 1 381 ? -10.351 4.317 9.155 1.00 87.19 381 ALA A N 1
ATOM 2954 C CA . ALA A 1 381 ? -11.054 5.549 8.810 1.00 87.19 381 ALA A CA 1
ATOM 2955 C C . ALA A 1 381 ? -11.754 5.463 7.443 1.00 87.19 381 ALA A C 1
ATOM 2957 O O . ALA A 1 381 ? -12.863 5.972 7.300 1.00 87.19 381 ALA A O 1
ATOM 2958 N N . ILE A 1 382 ? -11.151 4.788 6.460 1.00 86.69 382 ILE A N 1
ATOM 2959 C CA . ILE A 1 382 ? -11.760 4.556 5.143 1.00 86.69 382 ILE A CA 1
ATOM 2960 C C . ILE A 1 382 ? -13.011 3.692 5.259 1.00 86.69 382 ILE A C 1
ATOM 2962 O O . ILE A 1 382 ? -14.036 4.064 4.697 1.00 86.69 382 ILE A O 1
ATOM 2966 N N . LEU A 1 383 ? -12.964 2.593 6.019 1.00 90.06 383 LEU A N 1
ATOM 2967 C CA . LEU A 1 383 ? -14.153 1.768 6.248 1.00 90.06 383 LEU A CA 1
ATOM 2968 C C . LEU A 1 383 ? -15.267 2.575 6.932 1.00 90.06 383 LEU A C 1
ATOM 2970 O O . LEU A 1 383 ? -16.428 2.499 6.537 1.00 90.06 383 LEU A O 1
ATOM 2974 N N . VAL A 1 384 ? -14.916 3.368 7.947 1.00 91.94 384 VAL A N 1
ATOM 2975 C CA . VAL A 1 384 ? -15.874 4.227 8.660 1.00 91.94 384 VAL A CA 1
ATOM 2976 C C . VAL A 1 384 ? -16.532 5.223 7.704 1.00 91.94 384 VAL A C 1
ATOM 2978 O O . VAL A 1 384 ? -17.751 5.381 7.722 1.00 91.94 384 VAL A O 1
ATOM 2981 N N . GLU A 1 385 ? -15.742 5.865 6.848 1.00 90.06 385 GLU A N 1
ATOM 2982 C CA . GLU A 1 385 ? -16.232 6.835 5.872 1.00 90.06 385 GLU A CA 1
ATOM 2983 C C . GLU A 1 385 ? -17.095 6.175 4.783 1.00 90.06 385 GLU A C 1
ATOM 2985 O O . GLU A 1 385 ? -18.130 6.725 4.412 1.00 90.06 385 GLU A O 1
ATOM 2990 N N . GLN A 1 386 ? -16.733 4.976 4.316 1.00 89.12 386 GLN A N 1
ATOM 2991 C CA . GLN A 1 386 ? -17.555 4.191 3.387 1.00 89.12 386 GLN A CA 1
ATOM 2992 C C . GLN A 1 386 ? -18.927 3.878 3.986 1.00 89.12 386 GLN A C 1
ATOM 2994 O O . GLN A 1 386 ? -19.945 4.220 3.389 1.00 89.12 386 GLN A O 1
ATOM 2999 N N . LEU A 1 387 ? -18.964 3.318 5.199 1.00 92.19 387 LEU A N 1
ATOM 3000 C CA . LEU A 1 387 ? -20.214 3.022 5.902 1.00 92.19 387 LEU A CA 1
ATOM 3001 C C . LEU A 1 387 ? -21.058 4.288 6.101 1.00 92.19 387 LEU A C 1
ATOM 3003 O O . LEU A 1 387 ? -22.270 4.274 5.881 1.00 92.19 387 LEU A O 1
ATOM 3007 N N . ARG A 1 388 ? -20.427 5.410 6.459 1.00 91.44 388 ARG A N 1
ATOM 3008 C CA . ARG A 1 388 ? -21.123 6.690 6.617 1.00 91.44 388 ARG A CA 1
ATOM 3009 C C . ARG A 1 388 ? -21.752 7.170 5.303 1.00 91.44 388 ARG A C 1
ATOM 3011 O O . ARG A 1 388 ? -22.909 7.582 5.311 1.00 91.44 388 ARG A O 1
ATOM 3018 N N . ARG A 1 389 ? -21.038 7.081 4.173 1.00 89.62 389 ARG A N 1
ATOM 3019 C CA . ARG A 1 389 ? -21.557 7.440 2.832 1.00 89.62 389 ARG A CA 1
ATOM 3020 C C . ARG A 1 389 ? -22.667 6.514 2.356 1.00 89.62 389 ARG A C 1
ATOM 3022 O O . ARG A 1 389 ? -23.613 6.967 1.717 1.00 89.62 389 ARG A O 1
ATOM 3029 N N . GLU A 1 390 ? -22.581 5.236 2.707 1.00 91.19 390 GLU A N 1
ATOM 3030 C CA . GLU A 1 390 ? -23.649 4.260 2.488 1.00 91.19 390 GLU A CA 1
ATOM 3031 C C . GLU A 1 390 ? -24.900 4.565 3.343 1.00 91.19 390 GLU A C 1
ATOM 3033 O O . GLU A 1 390 ? -25.978 4.033 3.081 1.00 91.19 390 GLU A O 1
ATOM 3038 N N . GLY A 1 391 ? -24.797 5.470 4.324 1.00 91.50 391 GLY A N 1
ATOM 3039 C CA . GLY A 1 391 ? -25.897 5.917 5.176 1.00 91.50 391 GLY A CA 1
ATOM 3040 C C . GLY A 1 391 ? -26.047 5.109 6.463 1.00 91.50 391 GLY A C 1
ATOM 3041 O O . GLY A 1 391 ? -27.140 5.098 7.038 1.00 91.50 391 GLY A O 1
ATOM 3042 N N . PHE A 1 392 ? -24.996 4.411 6.899 1.00 93.50 392 PHE A N 1
ATOM 3043 C CA . PHE A 1 392 ? -24.972 3.734 8.192 1.00 93.50 392 PHE A CA 1
ATOM 3044 C C . PHE A 1 392 ? -24.733 4.709 9.338 1.00 93.50 392 PHE A C 1
ATOM 3046 O O . PHE A 1 392 ? -23.885 5.597 9.263 1.00 93.50 392 PHE A O 1
ATOM 3053 N N . GLU A 1 393 ? -25.446 4.471 10.433 1.00 92.06 393 GLU A N 1
ATOM 3054 C CA . GLU A 1 393 ? -25.268 5.161 11.703 1.00 92.06 393 GLU A CA 1
ATOM 3055 C C . GLU A 1 393 ? -24.808 4.158 12.761 1.00 92.06 393 GLU A C 1
ATOM 3057 O O . GLU A 1 393 ? -25.479 3.162 13.044 1.00 92.06 393 GLU A O 1
ATOM 3062 N N . PHE A 1 394 ? -23.636 4.399 13.334 1.00 93.50 394 PHE A N 1
ATOM 3063 C CA . PHE A 1 394 ? -22.989 3.486 14.268 1.00 93.50 394 PHE A CA 1
ATOM 3064 C C . PHE A 1 394 ? -22.073 4.262 15.214 1.00 93.50 394 PHE A C 1
ATOM 3066 O O . PHE A 1 394 ? -21.728 5.418 14.969 1.00 93.50 394 PHE A O 1
ATOM 3073 N N . GLN A 1 395 ? -21.682 3.618 16.306 1.00 92.31 395 GLN A N 1
ATOM 3074 C CA . GLN A 1 395 ? -20.741 4.156 17.281 1.00 92.31 395 GLN A CA 1
ATOM 3075 C C . GLN A 1 395 ? -19.440 3.349 17.264 1.00 92.31 395 GLN A C 1
ATOM 3077 O O . GLN A 1 395 ? -19.423 2.160 16.929 1.00 92.31 395 GLN A O 1
ATOM 3082 N N . LEU A 1 396 ? -18.343 4.011 17.632 1.00 93.44 396 LEU A N 1
ATOM 3083 C CA . LEU A 1 396 ? -17.001 3.439 17.640 1.00 93.44 396 LEU A CA 1
ATOM 3084 C C . LEU A 1 396 ? -16.373 3.547 19.026 1.00 93.44 396 LEU A C 1
ATOM 3086 O O . LEU A 1 396 ? -16.501 4.572 19.700 1.00 93.44 396 LEU A O 1
ATOM 3090 N N . SER A 1 397 ? -15.634 2.518 19.442 1.00 91.12 397 SER A N 1
ATOM 3091 C CA . SER A 1 397 ? -14.757 2.644 20.608 1.00 91.12 397 SER A CA 1
ATOM 3092 C C . SER A 1 397 ? -13.513 3.471 20.285 1.00 91.12 397 SER A C 1
ATOM 3094 O O . SER A 1 397 ? -13.172 3.717 19.129 1.00 91.12 397 SER A O 1
ATOM 3096 N N . LYS A 1 398 ? -12.751 3.832 21.323 1.00 85.94 398 LYS A N 1
ATOM 3097 C CA . LYS A 1 398 ? -11.372 4.289 21.112 1.00 85.94 398 LYS A CA 1
ATOM 3098 C C . LYS A 1 398 ? -10.561 3.203 20.370 1.00 85.94 398 LYS A C 1
ATOM 3100 O O . LYS A 1 398 ? -10.797 2.018 20.638 1.00 85.94 398 LYS A O 1
ATOM 3105 N N . PRO A 1 399 ? -9.610 3.585 19.504 1.00 87.31 399 PRO A N 1
ATOM 3106 C CA . PRO A 1 399 ? -8.641 2.655 18.942 1.00 87.31 399 PRO A CA 1
ATOM 3107 C C . PRO A 1 399 ? -7.752 2.049 20.029 1.00 87.31 399 PRO A C 1
ATOM 3109 O O . PRO A 1 399 ? -7.334 2.729 20.970 1.00 87.31 399 PRO A O 1
ATOM 3112 N N . GLU A 1 400 ? -7.465 0.762 19.893 1.00 87.38 400 GLU A N 1
ATOM 3113 C CA . GLU A 1 400 ? -6.576 0.002 20.764 1.00 87.38 400 GLU A CA 1
ATOM 3114 C C . GLU A 1 400 ? -5.543 -0.741 19.925 1.00 87.38 400 GLU A C 1
ATOM 3116 O O . GLU A 1 400 ? -5.810 -1.133 18.793 1.00 87.38 400 GLU A O 1
ATOM 3121 N N . VAL A 1 401 ? -4.361 -0.967 20.487 1.00 88.25 401 VAL A N 1
ATOM 3122 C CA . VAL A 1 401 ? -3.323 -1.735 19.800 1.00 88.25 401 VAL A CA 1
ATOM 3123 C C . VAL A 1 401 ? -3.636 -3.224 19.860 1.00 88.25 401 VAL A C 1
ATOM 3125 O O . VAL A 1 401 ? -4.116 -3.742 20.874 1.00 88.25 401 VAL A O 1
ATOM 3128 N N . VAL A 1 402 ? -3.350 -3.922 18.767 1.00 86.12 402 VAL A N 1
ATOM 3129 C CA . VAL A 1 402 ? -3.405 -5.380 18.703 1.00 86.12 402 VAL A CA 1
ATOM 3130 C C . VAL A 1 402 ? -2.121 -5.941 19.314 1.00 86.12 402 VAL A C 1
ATOM 3132 O O . VAL A 1 402 ? -1.027 -5.736 18.793 1.00 86.12 402 VAL A O 1
ATOM 3135 N N . LEU A 1 403 ? -2.254 -6.639 20.443 1.00 87.88 403 LEU A N 1
ATOM 3136 C CA . LEU A 1 403 ? -1.148 -7.368 21.063 1.00 87.88 403 LEU A CA 1
ATOM 3137 C C . LEU A 1 403 ? -1.011 -8.741 20.407 1.00 87.88 403 LEU A C 1
ATOM 3139 O O . LEU A 1 403 ? -2.013 -9.421 20.188 1.00 87.88 403 LEU A O 1
ATOM 3143 N N . ILE A 1 404 ? 0.225 -9.154 20.134 1.00 85.75 404 ILE A N 1
ATOM 3144 C CA . ILE A 1 404 ? 0.527 -10.481 19.591 1.00 85.75 404 ILE A CA 1
ATOM 3145 C C . ILE A 1 404 ? 1.033 -11.369 20.718 1.00 85.75 404 ILE A C 1
ATOM 3147 O O . ILE A 1 404 ? 1.938 -10.986 21.454 1.00 85.75 404 ILE A O 1
ATOM 3151 N N . GLU A 1 405 ? 0.477 -12.568 20.841 1.00 84.75 405 GLU A N 1
ATOM 3152 C CA . GLU A 1 405 ? 0.986 -13.573 21.766 1.00 84.75 405 GLU A CA 1
ATOM 3153 C C . GLU A 1 405 ? 2.033 -14.450 21.068 1.00 84.75 405 GLU A C 1
ATOM 3155 O O . GLU A 1 405 ? 1.770 -15.035 20.018 1.00 84.75 405 GLU A O 1
ATOM 3160 N N . LYS A 1 406 ? 3.239 -14.519 21.638 1.00 85.50 406 LYS A N 1
ATOM 3161 C CA . LYS A 1 406 ? 4.312 -15.431 21.218 1.00 85.50 406 LYS A CA 1
ATOM 3162 C C . LYS A 1 406 ? 4.901 -16.077 22.465 1.00 85.50 406 LYS A C 1
ATOM 3164 O O . LYS A 1 406 ? 5.264 -15.371 23.406 1.00 85.50 406 LYS A O 1
ATOM 3169 N N . ASP A 1 407 ? 4.956 -17.406 22.491 1.00 84.94 407 ASP A N 1
ATOM 3170 C CA . ASP A 1 407 ? 5.505 -18.188 23.610 1.00 84.94 407 ASP A CA 1
ATOM 3171 C C . ASP A 1 407 ? 4.899 -17.822 24.985 1.00 84.94 407 ASP A C 1
ATOM 3173 O O . ASP A 1 407 ? 5.604 -17.703 25.988 1.00 84.94 407 ASP A O 1
ATOM 3177 N N . GLY A 1 408 ? 3.582 -17.575 25.029 1.00 87.00 408 GLY A N 1
ATOM 3178 C CA . GLY A 1 408 ? 2.853 -17.184 26.245 1.00 87.00 408 GLY A CA 1
ATOM 3179 C C . GLY A 1 408 ? 3.156 -15.768 26.755 1.00 87.00 408 GLY A C 1
ATOM 3180 O O . GLY A 1 408 ? 2.760 -15.409 27.865 1.00 87.00 408 GLY A O 1
ATOM 3181 N N . LYS A 1 409 ? 3.877 -14.950 25.977 1.00 90.31 409 LYS A N 1
ATOM 3182 C CA . LYS A 1 409 ? 4.163 -13.543 26.279 1.00 90.31 409 LYS A CA 1
ATOM 3183 C C . LYS A 1 409 ? 3.480 -12.635 25.266 1.00 90.31 409 LYS A C 1
ATOM 3185 O O . LYS A 1 409 ? 3.425 -12.937 24.077 1.00 90.31 409 LYS A O 1
ATOM 3190 N N . GLN A 1 410 ? 2.990 -11.495 25.742 1.00 91.00 410 GLN A N 1
ATOM 3191 C CA . GLN A 1 410 ? 2.393 -10.474 24.888 1.00 91.00 410 GLN A CA 1
ATOM 3192 C C . GLN A 1 410 ? 3.470 -9.549 24.333 1.00 91.00 410 GLN A C 1
ATOM 3194 O O . GLN A 1 410 ? 4.346 -9.095 25.068 1.00 91.00 410 GLN A O 1
ATOM 3199 N N . PHE A 1 411 ? 3.372 -9.244 23.049 1.00 91.31 411 PHE A N 1
ATOM 3200 C CA . PHE A 1 411 ? 4.226 -8.312 22.334 1.00 91.31 411 PHE A CA 1
ATOM 3201 C C . PHE A 1 411 ? 3.376 -7.179 21.761 1.00 91.31 411 PHE A C 1
ATOM 3203 O O . PHE A 1 411 ? 2.257 -7.406 21.296 1.00 91.31 411 PHE A O 1
ATOM 3210 N N . GLU A 1 412 ? 3.909 -5.963 21.794 1.00 90.38 412 GLU A N 1
ATOM 3211 C CA . GLU A 1 412 ? 3.301 -4.776 21.199 1.00 90.38 412 GLU A CA 1
ATOM 3212 C C . GLU A 1 412 ? 4.132 -4.262 20.011 1.00 90.38 412 GLU A C 1
ATOM 3214 O O . GLU A 1 412 ? 5.363 -4.360 20.038 1.00 90.38 412 GLU A O 1
ATOM 3219 N N . PRO A 1 413 ? 3.483 -3.730 18.963 1.00 89.12 413 PRO A N 1
ATOM 3220 C CA . PRO A 1 413 ? 4.163 -3.131 17.824 1.00 89.12 413 PRO A CA 1
ATOM 3221 C C . PRO A 1 413 ? 4.894 -1.834 18.190 1.00 89.12 413 PRO A C 1
ATOM 3223 O O . PRO A 1 413 ? 4.414 -0.997 18.966 1.00 89.12 413 PRO A O 1
ATOM 3226 N N . VAL A 1 414 ? 6.056 -1.668 17.565 1.00 89.75 414 VAL A N 1
ATOM 3227 C CA . VAL A 1 414 ? 6.856 -0.446 17.564 1.00 89.75 414 VAL A CA 1
ATOM 3228 C C . VAL A 1 414 ? 6.987 0.055 16.135 1.00 89.75 414 VAL A C 1
ATOM 3230 O O . VAL A 1 414 ? 7.233 -0.716 15.206 1.00 89.75 414 VAL A O 1
ATOM 3233 N N . GLU A 1 415 ? 6.837 1.361 15.971 1.00 88.44 415 GLU A N 1
ATOM 3234 C CA . GLU A 1 415 ? 6.881 2.048 14.691 1.00 88.44 415 GLU A CA 1
ATOM 3235 C C . GLU A 1 415 ? 8.086 2.978 14.5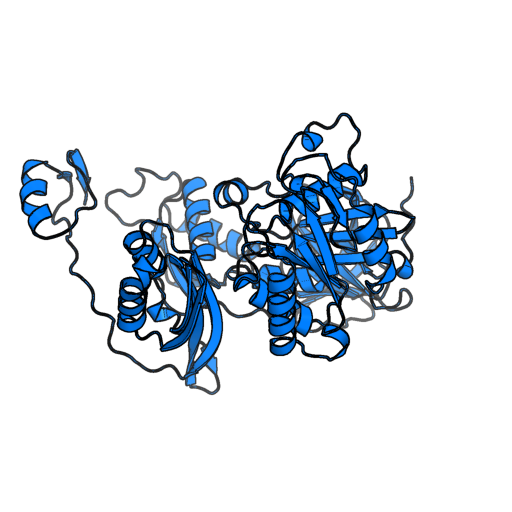97 1.00 88.44 415 GLU A C 1
ATOM 3237 O O . GLU A 1 415 ? 8.509 3.586 15.584 1.00 88.44 415 GLU A O 1
ATOM 3242 N N . GLU A 1 416 ? 8.627 3.084 13.385 1.00 90.06 416 GLU A N 1
ATOM 3243 C CA . GLU A 1 416 ? 9.493 4.196 13.000 1.00 90.06 416 GLU A CA 1
ATOM 3244 C C . GLU A 1 416 ? 8.582 5.336 12.533 1.00 90.06 416 GLU A C 1
ATOM 3246 O O . GLU A 1 416 ? 7.830 5.183 11.571 1.00 90.06 416 GLU A O 1
ATOM 3251 N N . LEU A 1 417 ? 8.597 6.445 13.268 1.00 91.19 417 LEU A N 1
ATOM 3252 C CA . LEU A 1 417 ? 7.836 7.661 13.004 1.00 91.19 417 LEU A CA 1
ATOM 3253 C C . LEU A 1 417 ? 8.772 8.679 12.361 1.00 91.19 417 LEU A C 1
ATOM 3255 O O . LEU A 1 417 ? 9.731 9.123 12.989 1.00 91.19 417 LEU A O 1
ATOM 3259 N N . ILE A 1 418 ? 8.467 9.066 11.130 1.00 89.75 418 ILE A N 1
ATOM 3260 C CA . ILE A 1 418 ? 9.219 10.062 10.378 1.00 89.75 418 ILE A CA 1
ATOM 3261 C C . ILE A 1 418 ? 8.353 11.300 10.189 1.00 89.75 418 ILE A C 1
ATOM 3263 O O . ILE A 1 418 ? 7.202 11.212 9.755 1.00 89.75 418 ILE A O 1
ATOM 3267 N N . ILE A 1 419 ? 8.903 12.455 10.551 1.00 90.94 419 ILE A N 1
ATOM 3268 C CA . ILE A 1 419 ? 8.215 13.742 10.480 1.00 90.94 419 ILE A CA 1
ATOM 3269 C C . ILE A 1 419 ? 9.073 14.691 9.659 1.00 90.94 419 ILE A C 1
ATOM 3271 O O . ILE A 1 419 ? 10.200 14.973 10.047 1.00 90.94 419 ILE A O 1
ATOM 3275 N N . ASP A 1 420 ? 8.534 15.212 8.567 1.00 87.81 420 ASP A N 1
ATOM 3276 C CA . ASP A 1 420 ? 9.127 16.318 7.820 1.00 87.81 420 ASP A CA 1
ATOM 3277 C C . ASP A 1 420 ? 8.367 17.597 8.158 1.00 87.81 420 ASP A C 1
ATOM 3279 O O . ASP A 1 420 ? 7.136 17.618 8.145 1.00 87.81 420 ASP A O 1
ATOM 3283 N N . SER A 1 421 ? 9.070 18.671 8.506 1.00 90.44 421 SER A N 1
ATOM 3284 C CA . SER A 1 421 ? 8.421 19.947 8.816 1.00 90.44 421 SER A CA 1
ATOM 3285 C C . SER A 1 421 ? 9.362 21.138 8.652 1.00 90.44 421 SER A C 1
ATOM 3287 O O . SER A 1 421 ? 10.582 20.968 8.743 1.00 90.44 421 SER A O 1
ATOM 3289 N N . PRO A 1 422 ? 8.822 22.363 8.520 1.00 89.94 422 PRO A N 1
ATOM 3290 C CA . PRO A 1 422 ? 9.623 23.571 8.637 1.00 89.94 422 PRO A CA 1
ATOM 3291 C C . PRO A 1 422 ? 10.406 23.617 9.957 1.00 89.94 422 PRO A C 1
ATOM 3293 O O . PRO A 1 422 ? 9.849 23.361 11.026 1.00 89.94 422 PRO A O 1
ATOM 3296 N N . SER A 1 423 ? 11.681 24.012 9.900 1.00 92.12 423 SER A N 1
ATOM 3297 C CA . SER A 1 423 ? 12.587 24.006 11.061 1.00 92.12 423 SER A CA 1
ATOM 3298 C C . SER A 1 423 ? 12.110 24.878 12.233 1.00 92.12 423 SER A C 1
ATOM 3300 O O . SER A 1 423 ? 12.540 24.674 13.366 1.00 92.12 423 SER A O 1
ATOM 3302 N N . GLU A 1 424 ? 11.188 25.819 12.001 1.00 93.12 424 GLU A N 1
ATOM 3303 C CA . GLU A 1 424 ? 10.549 26.616 13.059 1.00 93.12 424 GLU A CA 1
ATOM 3304 C C . GLU A 1 424 ? 9.724 25.772 14.052 1.00 93.12 424 GLU A C 1
ATOM 3306 O O . GLU A 1 424 ? 9.595 26.156 15.214 1.00 93.12 424 GLU A O 1
ATOM 3311 N N . TYR A 1 425 ? 9.213 24.604 13.639 1.00 93.12 425 TYR A N 1
ATOM 3312 C CA . TYR A 1 425 ? 8.408 23.715 14.488 1.00 93.12 425 TYR A CA 1
ATOM 3313 C C . TYR A 1 425 ? 9.233 22.667 15.245 1.00 93.12 425 TYR A C 1
ATOM 3315 O O . TYR A 1 425 ? 8.660 21.838 15.956 1.00 93.12 425 TYR A O 1
ATOM 3323 N N . LEU A 1 426 ? 10.567 22.708 15.140 1.00 93.56 426 LEU A N 1
ATOM 3324 C CA . LEU A 1 426 ? 11.461 21.688 15.695 1.00 93.56 426 LEU A CA 1
ATOM 3325 C C . LEU A 1 426 ? 11.225 21.430 17.185 1.00 93.56 426 LEU A C 1
ATOM 3327 O O . LEU A 1 426 ? 11.054 20.282 17.606 1.00 93.56 426 LEU A O 1
ATOM 3331 N N . SER A 1 427 ? 11.167 22.496 17.983 1.00 93.75 427 SER A N 1
ATOM 3332 C CA . SER A 1 427 ? 10.953 22.398 19.430 1.00 93.75 427 SER A CA 1
ATOM 3333 C C . SER A 1 427 ? 9.577 21.821 19.764 1.00 93.75 427 SER A C 1
ATOM 3335 O O . SER A 1 427 ? 9.458 20.982 20.655 1.00 93.75 427 SER A O 1
ATOM 3337 N N . THR A 1 428 ? 8.543 22.238 19.029 1.00 93.88 428 THR A N 1
ATOM 3338 C CA . THR A 1 428 ? 7.161 21.792 19.238 1.00 93.88 428 THR A CA 1
ATOM 3339 C C . THR A 1 428 ? 7.005 20.309 18.922 1.00 93.88 428 THR A C 1
ATOM 3341 O O . THR A 1 428 ? 6.461 19.571 19.737 1.00 93.88 428 THR A O 1
ATOM 3344 N N . ILE A 1 429 ? 7.533 19.851 17.783 1.00 94.69 429 ILE A N 1
ATOM 3345 C CA . ILE A 1 429 ? 7.492 18.436 17.391 1.00 94.69 429 ILE A CA 1
ATOM 3346 C C . ILE A 1 429 ? 8.246 17.581 18.404 1.00 94.69 429 ILE A C 1
ATOM 3348 O O . ILE A 1 429 ? 7.706 16.589 18.891 1.00 94.69 429 ILE A O 1
ATOM 3352 N N . THR A 1 430 ? 9.456 18.003 18.779 1.00 94.38 430 THR A N 1
ATOM 3353 C CA . THR A 1 430 ? 10.264 17.285 19.770 1.00 94.38 430 THR A CA 1
ATOM 3354 C C . THR A 1 430 ? 9.507 17.143 21.086 1.00 94.38 430 THR A C 1
ATOM 3356 O O . THR A 1 430 ? 9.409 16.043 21.623 1.00 94.38 430 THR A O 1
ATOM 3359 N N . GLN A 1 431 ? 8.897 18.223 21.578 1.00 92.88 431 GLN A N 1
ATOM 3360 C CA . GLN A 1 431 ? 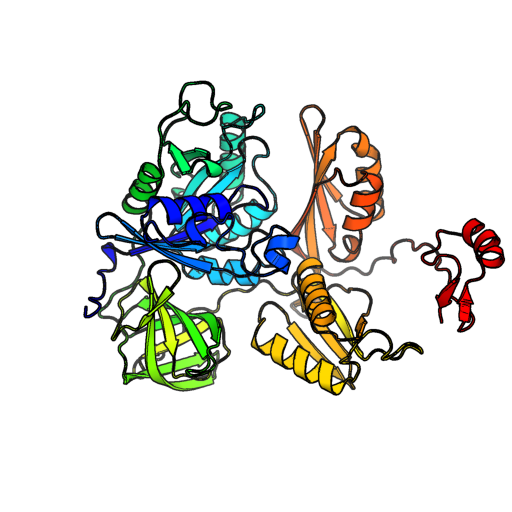8.124 18.196 22.815 1.00 92.88 431 GLN A CA 1
ATOM 3361 C C . GLN A 1 431 ? 6.907 17.260 22.727 1.00 92.88 431 GLN A C 1
ATOM 3363 O O . GLN A 1 431 ? 6.700 16.446 23.629 1.00 92.88 431 GLN A O 1
ATOM 3368 N N . GLU A 1 432 ? 6.117 17.345 21.655 1.00 92.75 432 GLU A N 1
ATOM 3369 C CA . GLU A 1 432 ? 4.916 16.521 21.475 1.00 92.75 432 GLU A CA 1
ATOM 3370 C C . GLU A 1 432 ? 5.257 15.027 21.377 1.00 92.75 432 GLU A C 1
ATOM 3372 O O . GLU A 1 432 ? 4.640 14.204 22.062 1.00 92.75 432 GLU A O 1
ATOM 3377 N N . VAL A 1 433 ? 6.282 14.662 20.602 1.00 94.19 433 VAL A N 1
ATOM 3378 C CA . VAL A 1 433 ? 6.702 13.262 20.429 1.00 94.19 433 VAL A CA 1
ATOM 3379 C C . VAL A 1 433 ? 7.352 12.713 21.705 1.00 94.19 433 VAL A C 1
ATOM 3381 O O . VAL A 1 433 ? 7.014 11.612 22.151 1.00 94.19 433 VAL A O 1
ATOM 3384 N N . SER A 1 434 ? 8.225 13.486 22.359 1.00 92.00 434 SER A N 1
ATOM 3385 C CA . SER A 1 434 ? 8.856 13.073 23.619 1.00 92.00 434 SER A CA 1
ATOM 3386 C C . SER A 1 434 ? 7.847 12.940 24.762 1.00 92.00 434 SER A C 1
ATOM 3388 O O . SER A 1 434 ? 7.961 12.010 25.561 1.00 92.00 434 SER A O 1
ATOM 3390 N N . SER A 1 435 ? 6.806 13.783 24.816 1.00 90.38 435 SER A N 1
ATOM 3391 C CA . SER A 1 435 ? 5.718 13.642 25.803 1.00 90.38 435 SER A CA 1
ATOM 3392 C C . SER A 1 435 ? 4.985 12.297 25.691 1.00 90.38 435 SER A C 1
ATOM 3394 O O . SER A 1 435 ? 4.432 11.786 26.666 1.00 90.38 435 SER A O 1
ATOM 3396 N N . ARG A 1 436 ? 5.042 11.687 24.502 1.00 90.19 436 ARG A N 1
ATOM 3397 C CA . ARG A 1 436 ? 4.489 10.371 24.172 1.00 90.19 436 ARG A CA 1
ATOM 3398 C C . ARG A 1 436 ? 5.527 9.252 24.227 1.00 90.19 436 ARG A C 1
ATOM 3400 O O . ARG A 1 436 ? 5.255 8.144 23.771 1.00 90.19 436 ARG A O 1
ATOM 3407 N N . LYS A 1 437 ? 6.691 9.506 24.833 1.00 91.25 437 LYS A N 1
ATOM 3408 C CA . LYS A 1 437 ? 7.789 8.539 24.983 1.00 91.25 437 LYS A CA 1
ATOM 3409 C C . LYS A 1 437 ? 8.330 8.036 23.636 1.00 91.25 437 LYS A C 1
ATOM 3411 O O . LYS A 1 437 ? 8.733 6.881 23.542 1.00 91.25 437 LYS A O 1
ATOM 3416 N N . GLY A 1 438 ? 8.296 8.873 22.597 1.00 92.75 438 GLY A N 1
ATOM 3417 C CA . GLY A 1 438 ? 9.039 8.606 21.368 1.00 92.75 438 GLY A CA 1
ATOM 3418 C C . GLY A 1 438 ? 10.537 8.813 21.595 1.00 92.75 438 GLY A C 1
ATOM 3419 O O . GLY A 1 438 ? 10.949 9.824 22.166 1.00 92.75 438 GLY A O 1
ATOM 3420 N N . GLU A 1 439 ? 11.338 7.847 21.166 1.00 94.12 439 GLU A N 1
ATOM 3421 C CA . GLU A 1 439 ? 12.799 7.876 21.212 1.00 94.12 439 GLU A CA 1
ATOM 3422 C C . GLU A 1 439 ? 13.324 8.486 19.911 1.00 94.12 439 GLU A C 1
ATOM 3424 O O . GLU A 1 439 ? 12.991 8.002 18.833 1.00 94.12 439 GLU A O 1
ATOM 3429 N N . MET A 1 440 ? 14.102 9.567 19.987 1.00 95.25 440 MET A N 1
ATOM 3430 C CA . MET A 1 440 ? 14.697 10.182 18.798 1.00 95.25 440 MET A CA 1
ATOM 3431 C C . MET A 1 440 ? 15.852 9.313 18.304 1.00 95.25 440 MET A C 1
ATOM 3433 O O . MET A 1 440 ? 16.798 9.069 19.048 1.00 95.25 440 MET A O 1
ATOM 3437 N N . VAL A 1 441 ? 15.755 8.854 17.060 1.00 94.06 441 VAL A N 1
ATOM 3438 C CA . VAL A 1 441 ? 16.791 8.066 16.384 1.00 94.06 441 VAL A CA 1
ATOM 3439 C C . VAL A 1 441 ? 17.720 8.992 15.612 1.00 94.06 441 VAL A C 1
ATOM 3441 O O . VAL A 1 441 ? 18.934 8.861 15.721 1.00 94.06 441 VAL A O 1
ATOM 3444 N N . ASP A 1 442 ? 17.148 9.928 14.853 1.00 92.69 442 ASP A N 1
ATOM 3445 C CA . ASP A 1 442 ? 17.912 10.834 14.000 1.00 92.69 442 ASP A CA 1
ATOM 3446 C C . ASP A 1 442 ? 17.171 12.155 13.740 1.00 92.69 442 ASP A C 1
ATOM 3448 O O . ASP A 1 442 ? 15.939 12.225 13.831 1.00 92.69 442 ASP A O 1
ATOM 3452 N N . ILE A 1 443 ? 17.931 13.202 13.419 1.00 93.44 443 ILE A N 1
ATOM 3453 C CA . ILE A 1 443 ? 17.424 14.512 13.014 1.00 93.44 443 ILE A CA 1
ATOM 3454 C C . ILE A 1 443 ? 18.312 15.107 11.915 1.00 93.44 443 ILE A C 1
ATOM 3456 O O . ILE A 1 443 ? 19.455 15.499 12.143 1.00 93.44 443 ILE A O 1
ATOM 3460 N N . GLU A 1 444 ? 17.753 15.246 10.717 1.00 89.38 444 GLU A N 1
ATOM 3461 C CA . GLU A 1 444 ? 18.422 15.879 9.582 1.00 89.38 444 GLU A CA 1
ATOM 3462 C C . GLU A 1 444 ? 17.802 17.255 9.341 1.00 89.38 444 GLU A C 1
ATOM 3464 O O . GLU A 1 444 ? 16.588 17.384 9.200 1.00 89.38 444 GLU A O 1
ATOM 3469 N N . THR A 1 445 ? 18.616 18.309 9.275 1.00 86.69 445 THR A N 1
ATOM 3470 C CA . THR A 1 445 ? 18.141 19.647 8.891 1.00 86.69 445 THR A CA 1
ATOM 3471 C C . THR A 1 445 ? 18.777 20.060 7.577 1.00 86.69 445 THR A C 1
ATOM 3473 O O . THR A 1 445 ? 20.000 20.087 7.453 1.00 86.69 445 THR A O 1
ATOM 3476 N N . GLU A 1 446 ? 17.940 20.422 6.610 1.00 79.38 446 GLU A N 1
ATOM 3477 C CA . GLU A 1 446 ? 18.364 20.875 5.294 1.00 79.38 446 GLU A CA 1
ATOM 3478 C C . GLU A 1 446 ? 17.643 22.181 4.935 1.00 79.38 446 GLU A C 1
ATOM 3480 O O . GLU A 1 446 ? 16.448 22.222 4.631 1.00 79.38 446 GLU A O 1
ATOM 3485 N N . GLY A 1 447 ? 18.383 23.290 4.997 1.00 82.25 447 GLY A N 1
ATOM 3486 C CA . GLY A 1 447 ? 17.836 24.623 4.762 1.00 82.25 447 GLY A CA 1
ATOM 3487 C C . GLY A 1 447 ? 16.784 25.008 5.806 1.00 82.25 447 GLY A C 1
ATOM 3488 O O . GLY A 1 447 ? 17.118 25.241 6.962 1.00 82.25 447 GLY A O 1
ATOM 3489 N N . LEU A 1 448 ? 15.526 25.120 5.372 1.00 84.56 448 LEU A N 1
ATOM 3490 C CA . LEU A 1 448 ? 14.378 25.496 6.211 1.00 84.56 448 LEU A CA 1
ATOM 3491 C C . LEU A 1 448 ? 13.484 24.304 6.577 1.00 84.56 448 LEU A C 1
ATOM 3493 O O . LEU A 1 448 ? 12.394 24.508 7.109 1.00 84.56 448 LEU A O 1
ATOM 3497 N N . GLN A 1 449 ? 13.899 23.085 6.240 1.00 85.56 449 GLN A N 1
ATOM 3498 C CA . GLN A 1 449 ? 13.162 21.860 6.520 1.00 85.56 449 GLN A CA 1
ATOM 3499 C C . GLN A 1 449 ? 13.980 20.970 7.450 1.00 85.56 449 GLN A C 1
ATOM 3501 O O . GLN A 1 449 ? 15.204 20.880 7.341 1.00 85.56 449 GLN A O 1
ATOM 3506 N N . THR A 1 450 ? 13.288 20.296 8.356 1.00 90.00 450 THR A N 1
ATOM 3507 C CA . THR A 1 450 ? 13.871 19.332 9.280 1.00 90.00 450 THR A CA 1
ATOM 3508 C C . THR A 1 450 ? 13.091 18.029 9.198 1.00 90.00 450 THR A C 1
ATOM 3510 O O . THR A 1 450 ? 11.863 18.028 9.318 1.00 90.00 450 THR A O 1
ATOM 3513 N N . ARG A 1 451 ? 13.829 16.933 9.021 1.00 90.50 451 ARG A N 1
ATOM 3514 C CA . ARG A 1 451 ? 13.351 15.558 9.093 1.00 90.50 451 ARG A CA 1
ATOM 3515 C C . ARG A 1 451 ? 13.706 14.978 10.451 1.00 90.50 451 ARG A C 1
ATOM 3517 O O . ARG A 1 451 ? 14.868 14.980 10.846 1.00 90.50 451 ARG A O 1
ATOM 3524 N N . PHE A 1 452 ? 12.712 14.447 11.142 1.00 94.00 452 PHE A N 1
ATOM 3525 C CA . PHE A 1 452 ? 12.878 13.716 12.388 1.00 94.00 452 PHE A CA 1
ATOM 3526 C C . PHE A 1 452 ? 12.620 12.240 12.144 1.00 94.00 452 PHE A C 1
ATOM 3528 O O . PHE A 1 452 ? 11.625 11.902 11.507 1.00 94.00 452 PHE A O 1
ATOM 3535 N N . THR A 1 453 ? 13.444 11.379 12.726 1.00 93.06 453 THR A N 1
ATOM 3536 C CA . THR A 1 453 ? 13.212 9.936 12.780 1.00 93.06 453 THR A CA 1
ATOM 3537 C C . THR A 1 453 ? 13.113 9.526 14.241 1.00 93.06 453 THR A C 1
ATOM 3539 O O . THR A 1 453 ? 14.052 9.712 15.014 1.00 93.06 453 THR A O 1
ATOM 3542 N N . TYR A 1 454 ? 11.974 8.966 14.632 1.00 95.19 454 TYR A N 1
ATOM 3543 C CA . TYR A 1 454 ? 11.708 8.475 15.978 1.00 95.19 454 TYR A CA 1
ATOM 3544 C C . TYR A 1 454 ? 11.365 6.992 15.963 1.00 95.19 454 TYR A C 1
ATOM 3546 O O . TYR A 1 454 ? 10.781 6.485 15.011 1.00 95.19 454 TYR A O 1
ATOM 3554 N N . LYS A 1 455 ? 11.627 6.317 17.077 1.00 94.62 455 LYS A N 1
ATOM 3555 C CA . LYS A 1 455 ? 11.065 5.012 17.406 1.00 94.62 455 LYS A CA 1
ATOM 3556 C C . LYS A 1 455 ? 9.996 5.197 18.480 1.00 94.62 455 LYS A C 1
ATOM 3558 O O . LYS A 1 455 ? 10.252 5.796 19.523 1.00 94.62 455 LYS A O 1
ATOM 3563 N N . ILE A 1 456 ? 8.775 4.728 18.236 1.00 92.94 456 ILE A N 1
ATOM 3564 C CA . ILE A 1 456 ? 7.636 4.956 19.137 1.00 92.94 456 ILE A CA 1
ATOM 3565 C C . ILE A 1 456 ? 6.676 3.765 19.138 1.00 92.94 456 ILE A C 1
ATOM 3567 O O . ILE A 1 456 ? 6.448 3.126 18.117 1.00 92.94 456 ILE A O 1
ATOM 3571 N N . PHE A 1 457 ? 6.085 3.447 20.290 1.00 91.62 457 PHE A N 1
ATOM 3572 C CA . PHE A 1 457 ? 5.034 2.428 20.369 1.00 91.62 457 PHE A CA 1
ATOM 3573 C C . PHE A 1 457 ? 3.775 2.873 19.615 1.00 91.62 457 PHE A C 1
ATOM 3575 O O . PHE A 1 457 ? 3.320 4.001 19.827 1.00 91.62 457 PHE A O 1
ATOM 3582 N N . THR A 1 458 ? 3.127 1.977 18.859 1.00 88.69 458 THR A N 1
ATOM 3583 C CA . THR A 1 458 ? 1.870 2.289 18.141 1.00 88.69 458 THR A CA 1
ATOM 3584 C C . THR A 1 458 ? 0.816 2.895 19.074 1.00 88.69 458 THR A C 1
ATOM 3586 O O . THR A 1 458 ? 0.159 3.872 18.728 1.00 88.69 458 THR A O 1
ATOM 3589 N N . ARG A 1 459 ? 0.703 2.410 20.323 1.00 87.94 459 ARG A N 1
ATOM 3590 C CA . ARG A 1 459 ? -0.276 2.936 21.304 1.00 87.94 459 ARG A CA 1
ATOM 3591 C C . ARG A 1 459 ? -0.060 4.410 21.644 1.00 87.94 459 ARG A C 1
ATOM 3593 O O . ARG A 1 459 ? -1.012 5.106 21.981 1.00 87.94 459 ARG A O 1
ATOM 3600 N N . ASN A 1 460 ? 1.187 4.867 21.576 1.00 89.69 460 ASN A N 1
ATOM 3601 C CA . ASN A 1 460 ? 1.564 6.241 21.875 1.00 89.69 460 ASN A CA 1
ATOM 3602 C C . ASN A 1 460 ? 1.452 7.134 20.635 1.00 89.69 460 ASN A C 1
ATOM 3604 O O . ASN A 1 460 ? 1.331 8.349 20.781 1.00 89.69 460 ASN A O 1
ATOM 3608 N N . LEU A 1 461 ? 1.438 6.545 19.438 1.00 87.94 461 LEU A N 1
ATOM 3609 C CA . LEU A 1 461 ? 1.227 7.240 18.172 1.00 87.94 461 LEU A CA 1
ATOM 3610 C C . LEU A 1 461 ? -0.249 7.614 17.949 1.00 87.94 461 LEU A C 1
ATOM 3612 O O . LEU A 1 461 ? -0.525 8.619 17.298 1.00 87.94 461 LEU A O 1
ATOM 3616 N N . ILE A 1 462 ? -1.195 6.886 18.560 1.00 84.94 462 ILE A N 1
ATOM 3617 C CA . ILE A 1 462 ? -2.640 7.122 18.389 1.00 84.94 462 ILE A CA 1
ATOM 3618 C C . ILE A 1 462 ? -3.015 8.589 18.653 1.00 84.94 462 ILE A C 1
ATOM 3620 O O . ILE A 1 462 ? -2.773 9.150 19.735 1.00 84.94 462 ILE A O 1
ATOM 3624 N N . GLY A 1 463 ? -3.613 9.224 17.642 1.00 82.94 463 GLY A N 1
ATOM 3625 C CA . GLY A 1 463 ? -4.031 10.629 17.658 1.00 82.94 463 GLY A CA 1
ATOM 3626 C C . GLY A 1 463 ? -2.903 11.675 17.635 1.00 82.94 463 GLY A C 1
ATOM 3627 O O . GLY A 1 463 ? -3.205 12.871 17.649 1.00 82.94 463 GLY A O 1
ATOM 3628 N N . LEU A 1 464 ? -1.626 11.271 17.595 1.00 88.44 464 LEU A N 1
ATOM 3629 C CA . LEU A 1 464 ? -0.481 12.186 17.493 1.00 88.44 464 LEU A CA 1
ATOM 3630 C C . LEU A 1 464 ? -0.498 12.951 16.167 1.00 88.44 464 LEU A C 1
ATOM 3632 O O . LEU A 1 464 ? -0.250 14.153 16.164 1.00 88.44 464 LEU A O 1
ATOM 3636 N N . HIS A 1 465 ? -0.876 12.290 15.070 1.00 85.19 465 HIS A N 1
ATOM 3637 C CA . HIS A 1 465 ? -0.946 12.904 13.744 1.00 85.19 465 HIS A CA 1
ATOM 3638 C C . HIS A 1 465 ? -1.763 14.208 13.758 1.00 85.19 465 HIS A C 1
ATOM 3640 O O . HIS A 1 465 ? -1.270 15.258 13.358 1.00 85.19 465 HIS A O 1
ATOM 3646 N N . ARG A 1 466 ? -2.977 14.186 14.331 1.00 84.06 466 ARG A N 1
ATOM 3647 C CA . ARG A 1 466 ? -3.837 15.378 14.441 1.00 84.06 466 ARG A CA 1
ATOM 3648 C C . ARG A 1 466 ? -3.214 16.486 15.294 1.00 84.06 466 ARG A C 1
ATOM 3650 O O . ARG A 1 466 ? -3.396 17.663 14.999 1.00 84.06 466 ARG A O 1
ATOM 3657 N N . ILE A 1 467 ? -2.517 16.120 16.371 1.00 88.62 467 ILE A N 1
ATOM 3658 C CA . ILE A 1 467 ? -1.855 17.094 17.248 1.00 88.62 467 ILE A CA 1
ATOM 3659 C C . ILE A 1 467 ? -0.733 17.794 16.490 1.00 88.62 467 ILE A C 1
ATOM 3661 O O . ILE A 1 467 ? -0.685 19.020 16.506 1.00 88.62 467 ILE A O 1
ATOM 3665 N N . LEU A 1 468 ? 0.104 17.030 15.784 1.00 90.62 468 LEU A N 1
ATOM 3666 C CA . LEU A 1 468 ? 1.178 17.580 14.964 1.00 90.62 468 LEU A CA 1
ATOM 3667 C C . LEU A 1 468 ? 0.617 18.459 13.847 1.00 90.62 468 LEU A C 1
ATOM 3669 O O . LEU A 1 468 ? 1.053 19.596 13.730 1.00 90.62 468 LEU A O 1
ATOM 3673 N N . MET A 1 469 ? -0.415 18.010 13.123 1.00 86.12 469 MET A N 1
ATOM 3674 C CA . MET A 1 469 ? -1.058 18.827 12.085 1.00 86.12 469 MET A CA 1
ATOM 3675 C C . MET A 1 469 ? -1.554 20.167 12.631 1.00 86.12 469 MET A C 1
ATOM 3677 O O . MET A 1 469 ? -1.327 21.207 12.022 1.00 86.12 469 MET A O 1
ATOM 3681 N N . ASN A 1 470 ? -2.188 20.182 13.803 1.00 85.81 470 ASN A N 1
ATOM 3682 C CA . ASN A 1 470 ? -2.636 21.433 14.411 1.00 85.81 470 ASN A CA 1
ATOM 3683 C C . ASN A 1 470 ? -1.457 22.304 14.872 1.00 85.81 470 ASN A C 1
ATOM 3685 O O . ASN A 1 470 ? -1.463 23.515 14.656 1.00 85.81 470 ASN A O 1
ATOM 3689 N N . ALA A 1 471 ? -0.448 21.694 15.495 1.00 88.25 471 ALA A N 1
ATOM 3690 C CA . ALA A 1 471 ? 0.717 22.388 16.035 1.00 88.25 471 ALA A CA 1
ATOM 3691 C C . ALA A 1 471 ? 1.578 23.035 14.940 1.00 88.25 471 ALA A C 1
ATOM 3693 O O . ALA A 1 471 ? 2.105 24.128 15.137 1.00 88.25 471 ALA A O 1
ATOM 3694 N N . THR A 1 472 ? 1.670 22.396 13.774 1.00 88.94 472 THR A N 1
ATOM 3695 C CA . THR A 1 472 ? 2.453 22.869 12.626 1.00 88.94 472 THR A CA 1
ATOM 3696 C C . THR A 1 472 ? 1.596 23.547 11.559 1.00 88.94 472 THR A C 1
ATOM 3698 O O . THR A 1 472 ? 2.051 23.747 10.433 1.00 88.94 472 THR A O 1
ATOM 3701 N N . LYS A 1 473 ? 0.335 23.880 11.871 1.00 86.69 473 LYS A N 1
ATOM 3702 C CA . LYS A 1 473 ? -0.612 24.526 10.941 1.00 86.69 473 LYS A CA 1
ATOM 3703 C C . LYS A 1 473 ? -0.773 23.771 9.608 1.00 86.69 473 LYS A C 1
ATOM 3705 O O . LYS A 1 473 ? -0.914 24.385 8.556 1.00 86.69 473 LYS A O 1
ATOM 3710 N N . GLY A 1 474 ? -0.703 22.444 9.655 1.00 81.19 474 GLY A N 1
ATOM 3711 C CA . GLY A 1 474 ? -0.837 21.549 8.505 1.00 81.19 474 GLY A CA 1
ATOM 3712 C C . GLY A 1 474 ? 0.406 21.445 7.621 1.00 81.19 474 GLY A C 1
ATOM 3713 O O . GLY A 1 474 ? 0.341 20.808 6.580 1.00 81.19 474 GLY A O 1
ATOM 3714 N N . THR A 1 475 ? 1.531 22.057 8.003 1.00 82.31 475 THR A N 1
ATOM 3715 C CA . THR A 1 475 ? 2.760 22.048 7.182 1.00 82.31 475 THR A CA 1
ATOM 3716 C C . THR A 1 475 ? 3.662 20.837 7.408 1.00 82.31 475 THR A C 1
ATOM 3718 O O . THR A 1 475 ? 4.619 20.656 6.661 1.00 82.31 475 THR A O 1
ATOM 3721 N N . ALA A 1 476 ? 3.393 20.030 8.438 1.00 84.06 476 ALA A N 1
ATOM 3722 C CA . ALA A 1 476 ? 4.178 18.831 8.688 1.00 84.06 476 ALA A CA 1
ATOM 3723 C C . ALA A 1 476 ? 3.654 17.674 7.838 1.00 84.06 476 ALA A C 1
ATOM 3725 O O . ALA A 1 476 ? 2.453 17.549 7.613 1.00 84.06 476 ALA A O 1
ATOM 3726 N N . ILE A 1 477 ? 4.558 16.798 7.429 1.00 82.38 477 ILE A N 1
ATOM 3727 C CA . ILE A 1 477 ? 4.251 15.517 6.806 1.00 82.38 477 ILE A CA 1
ATOM 3728 C C . ILE A 1 477 ? 4.656 14.454 7.818 1.00 82.38 477 ILE A C 1
ATOM 3730 O O . ILE A 1 477 ? 5.799 14.418 8.268 1.00 82.38 477 ILE A O 1
ATOM 3734 N N . VAL A 1 478 ? 3.702 13.626 8.234 1.00 85.31 478 VAL A N 1
ATOM 3735 C CA . VAL A 1 478 ? 3.888 12.657 9.318 1.00 85.31 478 VAL A CA 1
ATOM 3736 C C . VAL A 1 478 ? 3.594 11.270 8.785 1.00 85.31 478 VAL A C 1
ATOM 3738 O O . VAL A 1 478 ? 2.461 10.982 8.405 1.00 85.31 478 VAL A O 1
ATOM 3741 N N . ASN A 1 479 ? 4.606 10.412 8.821 1.00 81.56 479 ASN A N 1
ATOM 3742 C CA . ASN A 1 479 ? 4.567 9.064 8.281 1.00 81.56 479 ASN A CA 1
ATOM 3743 C C . ASN A 1 479 ? 5.035 8.079 9.349 1.00 81.56 479 ASN A C 1
ATOM 3745 O O . ASN A 1 479 ? 5.984 8.361 10.077 1.00 81.56 479 ASN A O 1
ATOM 3749 N N . SER A 1 480 ? 4.419 6.905 9.429 1.00 82.69 480 SER A N 1
ATOM 3750 C CA . SER A 1 480 ? 4.915 5.841 10.295 1.00 82.69 480 SER A CA 1
ATOM 3751 C C . SER A 1 480 ? 4.704 4.466 9.685 1.00 82.69 480 SER A C 1
ATOM 3753 O O . SER A 1 480 ? 3.877 4.279 8.790 1.00 82.69 480 SER A O 1
ATOM 3755 N N . PHE A 1 481 ? 5.510 3.506 10.127 1.00 79.31 481 PHE A N 1
ATOM 3756 C CA . PHE A 1 481 ? 5.356 2.105 9.757 1.00 79.31 481 PHE A CA 1
ATOM 3757 C C . PHE A 1 481 ? 5.920 1.192 10.844 1.00 79.31 481 PHE A C 1
ATOM 3759 O O . PHE A 1 481 ? 6.891 1.525 11.528 1.00 79.31 481 PHE A O 1
ATOM 3766 N N . VAL A 1 482 ? 5.313 0.012 10.991 1.00 81.56 482 VAL A N 1
ATOM 3767 C CA . VAL A 1 482 ? 5.723 -0.990 11.984 1.00 81.56 482 VAL A CA 1
ATOM 3768 C C . VAL A 1 482 ? 7.084 -1.562 11.608 1.00 81.56 482 VAL A C 1
ATOM 3770 O O . VAL A 1 482 ? 7.274 -2.075 10.503 1.00 81.56 482 VAL A O 1
ATOM 3773 N N . THR A 1 483 ? 8.033 -1.483 12.539 1.00 81.25 483 THR A N 1
ATOM 3774 C CA . THR A 1 483 ? 9.393 -2.009 12.365 1.00 81.25 483 THR A CA 1
ATOM 3775 C C . THR A 1 483 ? 9.618 -3.309 13.117 1.00 81.25 483 THR A C 1
ATOM 3777 O O . THR A 1 483 ? 10.314 -4.182 12.600 1.00 81.25 483 THR A O 1
ATOM 3780 N N . ASP A 1 484 ? 9.032 -3.455 14.307 1.00 85.38 484 ASP A N 1
ATOM 3781 C CA . ASP A 1 484 ? 9.251 -4.617 15.167 1.00 85.38 484 ASP A CA 1
ATOM 3782 C C . ASP A 1 484 ? 8.098 -4.830 16.165 1.00 85.38 484 ASP A C 1
ATOM 3784 O O . ASP A 1 484 ? 7.250 -3.957 16.361 1.00 85.38 484 ASP A O 1
ATOM 3788 N N . TYR A 1 485 ? 8.088 -5.990 16.823 1.00 87.88 485 TYR A N 1
ATOM 3789 C CA . TYR A 1 485 ? 7.204 -6.320 17.938 1.00 87.88 485 TYR A CA 1
ATOM 3790 C C . TYR A 1 485 ? 8.043 -6.617 19.174 1.00 87.88 485 TYR A C 1
ATOM 3792 O O . TYR A 1 485 ? 8.772 -7.608 19.217 1.00 87.88 485 TYR A O 1
ATOM 3800 N N . VAL A 1 486 ? 7.904 -5.792 20.208 1.00 90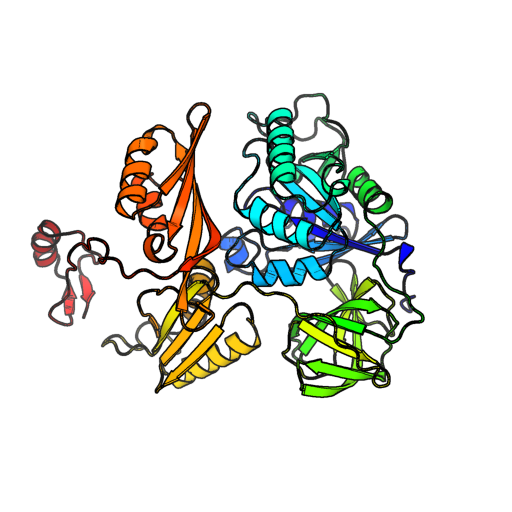.88 486 VAL A N 1
ATOM 3801 C CA . VAL A 1 486 ? 8.688 -5.908 21.445 1.00 90.88 486 VAL A CA 1
ATOM 3802 C C . VAL A 1 486 ? 7.815 -6.372 22.600 1.00 90.88 486 VAL A C 1
ATOM 3804 O O . VAL A 1 486 ? 6.593 -6.255 22.552 1.00 90.88 486 VAL A O 1
ATOM 3807 N N . LEU A 1 487 ? 8.431 -6.924 23.646 1.00 90.88 487 LEU A N 1
ATOM 3808 C CA . LEU A 1 487 ? 7.704 -7.425 24.811 1.00 90.88 487 LEU A CA 1
ATOM 3809 C C . LEU A 1 487 ? 6.827 -6.316 25.410 1.00 90.88 487 LEU A C 1
ATOM 3811 O O . LEU A 1 487 ? 7.331 -5.248 25.760 1.00 90.88 487 LEU A O 1
ATOM 3815 N N . TYR A 1 488 ? 5.531 -6.592 25.554 1.00 90.19 488 TYR A N 1
ATOM 3816 C CA . TYR A 1 488 ? 4.571 -5.641 26.092 1.00 90.19 488 TYR A CA 1
ATOM 3817 C C . TYR A 1 488 ? 4.932 -5.285 27.530 1.00 90.19 488 TYR A C 1
ATOM 3819 O O . TYR A 1 488 ? 5.026 -6.147 28.409 1.00 90.19 488 TYR A O 1
ATOM 3827 N N . GLN A 1 489 ? 5.081 -3.987 27.776 1.00 83.56 489 GLN A N 1
ATOM 3828 C CA . GLN A 1 489 ? 5.267 -3.454 29.116 1.00 83.56 489 GLN A CA 1
ATOM 3829 C C . GLN A 1 489 ? 4.088 -2.557 29.468 1.00 83.56 489 GLN A C 1
ATOM 3831 O O . GLN A 1 489 ? 3.721 -1.632 28.731 1.00 83.56 489 GLN A O 1
ATOM 3836 N N . LYS A 1 490 ? 3.481 -2.811 30.629 1.00 79.75 490 LYS A N 1
ATOM 3837 C CA . LYS A 1 490 ? 2.423 -1.948 31.149 1.00 79.75 490 LYS A CA 1
ATOM 3838 C C . LYS A 1 490 ? 3.033 -0.588 31.488 1.00 79.75 490 LYS A C 1
ATOM 3840 O O . LYS A 1 490 ? 3.918 -0.499 32.332 1.00 79.75 490 LYS A O 1
ATOM 3845 N N . GLN A 1 491 ? 2.555 0.459 30.828 1.00 73.62 491 GLN A N 1
ATOM 3846 C CA . GLN A 1 491 ? 2.960 1.836 31.087 1.00 73.62 491 GLN A CA 1
ATOM 3847 C C . GLN A 1 491 ? 1.813 2.611 31.729 1.00 73.62 491 GLN A C 1
ATOM 3849 O O . GLN A 1 491 ? 0.642 2.270 31.543 1.00 73.62 491 GLN A O 1
ATOM 3854 N N . GLU A 1 492 ? 2.148 3.670 32.466 1.00 76.06 492 GLU A N 1
ATOM 3855 C CA . GLU A 1 492 ? 1.144 4.640 32.892 1.00 76.06 492 GLU A CA 1
ATOM 3856 C C . GLU A 1 492 ? 0.470 5.282 31.672 1.00 76.06 492 GLU A C 1
ATOM 3858 O O . GLU A 1 492 ? 1.154 5.572 30.679 1.00 76.06 492 GLU A O 1
ATOM 3863 N N . PRO A 1 493 ? -0.860 5.481 31.722 1.00 69.50 493 PRO A N 1
ATOM 3864 C CA . PRO A 1 493 ? -1.582 6.139 30.647 1.00 69.50 493 PRO A CA 1
ATOM 3865 C C . PRO A 1 493 ? -1.044 7.556 30.443 1.00 69.50 493 PRO A C 1
ATOM 3867 O O . PRO A 1 493 ? -0.736 8.264 31.400 1.00 69.50 493 PRO A O 1
ATOM 3870 N N . LEU A 1 494 ? -0.951 7.971 29.179 1.00 71.81 494 LEU A N 1
ATOM 3871 C CA . LEU A 1 494 ? -0.584 9.340 28.832 1.00 71.81 494 LEU A CA 1
ATOM 3872 C C . LEU A 1 494 ? -1.563 10.328 29.481 1.00 71.81 494 LEU A C 1
ATOM 3874 O O . LEU A 1 494 ? -2.763 10.052 29.593 1.00 71.81 494 LEU A O 1
ATOM 3878 N N . PHE A 1 495 ? -1.047 11.487 29.895 1.00 67.75 495 PHE A N 1
ATOM 3879 C CA . PHE A 1 495 ? -1.853 12.541 30.500 1.00 67.75 495 PHE A CA 1
ATOM 3880 C C . PHE A 1 495 ? -3.009 12.938 29.569 1.00 67.75 495 PHE A C 1
ATOM 3882 O O . PHE A 1 495 ? -2.796 13.282 28.404 1.00 67.75 495 PHE A O 1
ATOM 3889 N N . ARG A 1 496 ? -4.244 12.900 30.082 1.00 65.81 496 ARG A N 1
ATOM 3890 C CA . ARG A 1 496 ? -5.457 13.225 29.322 1.00 65.81 496 ARG A CA 1
ATOM 3891 C C . ARG A 1 496 ? -6.070 14.514 29.859 1.00 65.81 496 ARG A C 1
ATOM 3893 O O . ARG A 1 496 ? -6.325 14.627 31.054 1.00 65.81 496 ARG A O 1
ATOM 3900 N N . LYS A 1 497 ? -6.345 15.469 28.967 1.00 73.19 497 LYS A N 1
ATOM 3901 C CA . LYS A 1 497 ? -7.163 16.648 29.294 1.00 73.19 497 LYS A CA 1
ATOM 3902 C C . LYS A 1 497 ? -8.582 16.193 29.676 1.00 73.19 497 LYS A C 1
ATOM 3904 O O . LYS A 1 497 ? -9.072 15.200 29.134 1.00 73.19 497 LYS A O 1
ATOM 3909 N N . GLY A 1 498 ? -9.228 16.906 30.599 1.00 81.44 498 GLY A N 1
ATOM 3910 C CA . GLY A 1 498 ? -10.636 16.669 30.937 1.00 81.44 498 GLY A CA 1
ATOM 3911 C C . GLY A 1 498 ? -11.556 16.858 29.724 1.00 81.44 498 GLY A C 1
ATOM 3912 O O . GLY A 1 498 ? -11.184 17.524 28.759 1.00 81.44 498 GLY A O 1
ATOM 3913 N N . VAL A 1 499 ? -12.748 16.259 29.769 1.00 87.62 499 VAL A N 1
ATOM 3914 C CA . VAL A 1 499 ? -13.790 16.416 28.741 1.00 87.62 499 VAL A CA 1
ATOM 3915 C C . VAL A 1 499 ? -14.981 17.174 29.317 1.00 87.62 499 VAL A C 1
ATOM 3917 O O . VAL A 1 499 ? -15.299 17.024 30.496 1.00 87.62 499 VAL A O 1
ATOM 3920 N N . ILE A 1 500 ? -15.627 17.986 28.484 1.00 90.75 500 ILE A N 1
ATOM 3921 C CA . ILE A 1 500 ? -16.872 18.683 28.816 1.00 90.75 500 ILE A CA 1
ATOM 3922 C C . ILE A 1 500 ? -18.010 17.833 28.250 1.00 90.75 500 ILE A C 1
ATOM 3924 O O . ILE A 1 500 ? -18.006 17.534 27.058 1.00 90.75 500 ILE A O 1
ATOM 3928 N N . ILE A 1 501 ? -18.934 17.400 29.107 1.00 91.56 501 ILE A N 1
ATOM 3929 C CA . ILE A 1 501 ? -20.027 16.479 28.761 1.00 91.56 501 ILE A CA 1
ATOM 3930 C C . ILE A 1 501 ? -21.351 17.208 28.992 1.00 91.56 501 ILE A C 1
ATOM 3932 O O . ILE A 1 501 ? -21.482 17.907 30.001 1.00 91.56 501 ILE A O 1
ATOM 3936 N N . SER A 1 502 ? -22.306 17.066 28.067 1.00 91.06 502 SER A N 1
ATOM 3937 C CA . SER A 1 502 ? -23.663 17.570 28.289 1.00 91.06 502 SER A CA 1
ATOM 3938 C C . SER A 1 502 ? -24.313 16.804 29.435 1.00 91.06 502 SER A C 1
ATOM 3940 O O . SER A 1 502 ? -24.125 15.598 29.577 1.00 91.06 502 SER A O 1
ATOM 3942 N N . GLN A 1 503 ? -25.061 17.512 30.271 1.00 89.06 503 GLN A N 1
ATOM 3943 C CA . GLN A 1 503 ? -25.823 16.874 31.338 1.00 89.06 503 GLN A CA 1
ATOM 3944 C C . GLN A 1 503 ? -27.184 16.379 30.839 1.00 89.06 503 GLN A C 1
ATOM 3946 O O . GLN A 1 503 ? -27.666 15.354 31.314 1.00 89.06 503 GLN A O 1
ATOM 3951 N N . ASP A 1 504 ? -27.780 17.100 29.889 1.00 87.56 504 ASP A N 1
ATOM 3952 C CA . ASP A 1 504 ? -29.147 16.890 29.431 1.00 87.56 504 ASP A CA 1
ATOM 3953 C C . ASP A 1 504 ? -29.236 16.972 27.903 1.00 87.56 504 ASP A C 1
ATOM 3955 O O . ASP A 1 504 ? -28.421 17.622 27.237 1.00 87.56 504 ASP A O 1
ATOM 3959 N N . THR A 1 505 ? -30.281 16.349 27.356 1.00 91.38 505 THR A N 1
ATOM 3960 C CA . THR A 1 505 ? -30.640 16.469 25.942 1.00 91.38 505 THR A CA 1
ATOM 3961 C C . THR A 1 505 ? -31.402 17.757 25.672 1.00 91.38 505 THR A C 1
ATOM 3963 O O . THR A 1 505 ? -32.418 18.036 26.309 1.00 91.38 505 THR A O 1
ATOM 3966 N N . GLY A 1 506 ? -30.939 18.535 24.698 1.00 91.38 506 GLY A N 1
ATOM 3967 C CA . GLY A 1 506 ? -31.562 19.797 24.322 1.00 91.38 506 GLY A CA 1
ATOM 3968 C C . GLY A 1 506 ? -30.730 20.590 23.326 1.00 91.38 506 GLY A C 1
ATOM 3969 O O . GLY A 1 506 ? -29.714 20.121 22.827 1.00 91.38 506 GLY A O 1
ATOM 3970 N N . THR A 1 507 ? -31.167 21.809 23.045 1.00 92.94 507 THR A N 1
ATOM 3971 C CA . THR A 1 507 ? -30.482 22.708 22.117 1.00 92.94 507 THR A CA 1
ATOM 3972 C C . THR A 1 507 ? -29.571 23.665 22.887 1.00 92.94 507 THR A C 1
ATOM 3974 O O . THR A 1 507 ? -29.980 24.270 23.882 1.00 92.94 507 THR A O 1
ATOM 3977 N N . THR A 1 508 ? -28.330 23.827 22.436 1.00 93.12 508 THR A N 1
ATOM 3978 C CA . THR A 1 508 ? -27.345 24.702 23.076 1.00 93.12 508 THR A CA 1
ATOM 3979 C C . THR A 1 508 ? -27.757 26.173 23.004 1.00 93.12 508 THR A C 1
ATOM 3981 O O . THR A 1 508 ? -28.210 26.684 21.977 1.00 93.12 508 THR A O 1
ATOM 3984 N N . LEU A 1 509 ? -27.557 26.899 24.106 1.00 92.38 509 LEU A N 1
ATOM 3985 C CA . LEU A 1 509 ? -27.840 28.332 24.200 1.00 92.38 509 LEU A CA 1
ATOM 3986 C C . LEU A 1 509 ? -26.523 29.113 24.241 1.00 92.38 509 LEU A C 1
ATOM 3988 O O . LEU A 1 509 ? -25.665 28.837 25.080 1.00 92.38 509 LEU A O 1
ATOM 3992 N N . GLY A 1 510 ? -26.368 30.125 23.380 1.00 89.88 510 GLY A N 1
ATOM 3993 C CA . GLY A 1 510 ? -25.127 30.905 23.273 1.00 89.88 510 GLY A CA 1
ATOM 3994 C C . GLY A 1 510 ? -24.635 31.513 24.595 1.00 89.88 510 GLY A C 1
ATOM 3995 O O . GLY A 1 510 ? -23.428 31.539 24.847 1.00 89.88 510 GLY A O 1
ATOM 3996 N N . PHE A 1 511 ? -25.545 31.921 25.491 1.00 90.25 511 PHE A N 1
ATOM 3997 C CA . PHE A 1 511 ? -25.153 32.435 26.811 1.00 90.25 511 PHE A CA 1
ATOM 3998 C C . PHE A 1 511 ? -24.507 31.352 27.691 1.00 90.25 511 PHE A C 1
ATOM 4000 O O . PHE A 1 511 ? -23.549 31.642 28.399 1.00 90.25 511 PHE A O 1
ATOM 4007 N N . ALA A 1 512 ? -24.987 30.104 27.626 1.00 89.12 512 ALA A N 1
ATOM 4008 C CA 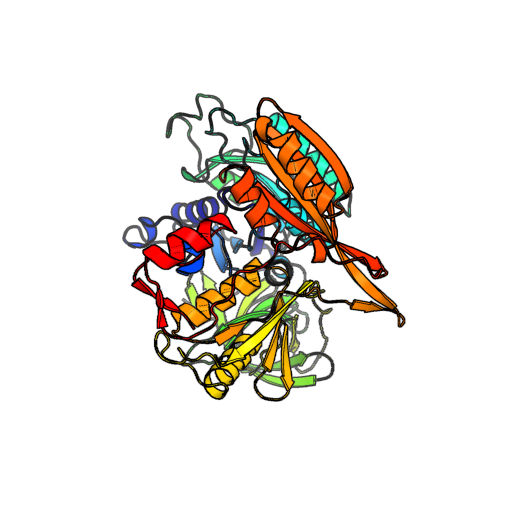. ALA A 1 512 ? -24.440 28.997 28.406 1.00 89.12 512 ALA A CA 1
ATOM 4009 C C . ALA A 1 512 ? -23.059 28.595 27.873 1.00 89.12 512 ALA A C 1
ATOM 4011 O O . ALA A 1 512 ? -22.114 28.429 28.645 1.00 89.12 512 ALA A O 1
ATOM 4012 N N . LEU A 1 513 ? -22.912 28.528 26.545 1.00 91.81 513 LEU A N 1
ATOM 4013 C CA . LEU A 1 513 ? -21.633 28.226 25.899 1.00 91.81 513 LEU A CA 1
ATOM 4014 C C . LEU A 1 513 ? -20.562 29.271 26.233 1.00 91.81 513 LEU A C 1
ATOM 4016 O O . LEU A 1 513 ? -19.414 28.900 26.456 1.00 91.81 513 LEU A O 1
ATOM 4020 N N . THR A 1 514 ? -20.941 30.550 26.355 1.00 90.94 514 THR A N 1
ATOM 4021 C CA . THR A 1 514 ? -20.009 31.642 26.698 1.00 90.94 514 THR A CA 1
ATOM 4022 C C . THR A 1 514 ? -19.276 31.407 28.019 1.00 90.94 514 THR A C 1
ATOM 4024 O O . THR A 1 514 ? -18.089 31.701 28.116 1.00 90.94 514 THR A O 1
ATOM 4027 N N . THR A 1 515 ? -19.949 30.855 29.029 1.00 90.44 515 THR A N 1
ATOM 4028 C CA . THR A 1 515 ? -19.316 30.548 30.322 1.00 90.44 515 THR A CA 1
ATOM 4029 C C . THR A 1 515 ? -18.552 29.224 30.284 1.00 90.44 515 THR A C 1
ATOM 4031 O O . THR A 1 515 ? -17.525 29.070 30.941 1.00 90.44 515 THR A O 1
ATOM 4034 N N . ILE A 1 516 ? -19.030 28.242 29.515 1.00 90.38 516 ILE A N 1
ATOM 4035 C CA . ILE A 1 516 ? -18.401 26.915 29.449 1.00 90.38 516 ILE A CA 1
ATOM 4036 C C . ILE A 1 516 ? -17.085 26.968 28.655 1.00 90.38 516 ILE A C 1
ATOM 4038 O O . ILE A 1 516 ? -16.121 26.311 29.051 1.00 90.38 516 ILE A O 1
ATOM 4042 N N . GLN A 1 517 ? -17.000 27.786 27.598 1.00 91.50 517 GLN A N 1
ATOM 4043 C CA . GLN A 1 517 ? -15.776 27.933 26.791 1.00 91.50 517 GLN A CA 1
ATOM 4044 C C . GLN A 1 517 ? -14.576 28.477 27.587 1.00 91.50 517 GLN A C 1
ATOM 4046 O O . GLN A 1 517 ? -13.432 28.252 27.205 1.00 91.50 517 GLN A O 1
ATOM 4051 N N . GLU A 1 518 ? -14.803 29.144 28.725 1.00 89.44 518 GLU A N 1
ATOM 4052 C CA . GLU A 1 518 ? -13.720 29.570 29.625 1.00 89.44 518 GLU A CA 1
ATOM 4053 C C . GLU A 1 518 ? -12.990 28.374 30.260 1.00 89.44 518 GLU A C 1
ATOM 4055 O O . GLU A 1 518 ? -11.838 28.487 30.676 1.00 89.44 518 GLU A O 1
ATOM 4060 N N . ARG A 1 519 ? -13.652 27.211 30.333 1.00 87.88 519 ARG A N 1
ATOM 4061 C CA . ARG A 1 519 ? -13.127 25.981 30.948 1.00 87.88 519 ARG A CA 1
ATOM 4062 C C . ARG A 1 519 ? -12.514 25.013 29.937 1.00 87.88 519 ARG A C 1
ATOM 4064 O O . ARG A 1 519 ? -11.912 24.020 30.345 1.00 87.88 519 ARG A O 1
ATOM 4071 N N . GLY A 1 520 ? -12.664 25.270 28.640 1.00 87.19 520 GLY A N 1
ATOM 4072 C CA . GLY A 1 520 ? -12.122 24.416 27.590 1.00 87.19 520 GLY A CA 1
ATOM 4073 C C . GLY A 1 520 ? -12.678 24.728 26.205 1.00 87.19 520 GLY A C 1
ATOM 4074 O O . GLY A 1 520 ? -13.590 25.527 26.035 1.00 87.19 520 GLY A O 1
ATOM 4075 N N . GLN A 1 521 ? -12.121 24.067 25.195 1.00 86.94 521 GLN A N 1
ATOM 4076 C CA . GLN A 1 521 ? -12.567 24.218 23.813 1.00 86.94 521 GLN A CA 1
ATOM 4077 C C . GLN A 1 521 ? -13.880 23.457 23.586 1.00 86.94 521 GLN A C 1
ATOM 4079 O O . GLN A 1 521 ? -13.957 22.260 23.863 1.00 86.94 521 GLN A O 1
ATOM 4084 N N . LEU A 1 522 ? -14.897 24.153 23.077 1.00 90.81 522 LEU A N 1
ATOM 4085 C CA . LEU A 1 522 ? -16.198 23.573 22.738 1.00 90.81 522 LEU A CA 1
ATOM 4086 C C . LEU A 1 522 ? -16.182 22.949 21.337 1.00 90.81 522 LEU A C 1
ATOM 4088 O O . LEU A 1 522 ? -15.464 23.417 20.454 1.00 90.81 522 LEU A O 1
ATOM 4092 N N . PHE A 1 523 ? -16.997 21.910 21.140 1.00 89.31 523 PHE A N 1
ATOM 4093 C CA . PHE A 1 523 ? -17.210 21.266 19.834 1.00 89.31 523 PHE A CA 1
ATOM 4094 C C . PHE A 1 523 ? -18.515 21.681 19.152 1.00 89.31 523 PHE A C 1
ATOM 4096 O O . PHE A 1 523 ? -18.710 21.338 17.993 1.00 89.31 523 PHE A O 1
ATOM 4103 N N . VAL A 1 524 ? -19.381 22.395 19.873 1.00 90.81 524 VAL A N 1
ATOM 4104 C CA . VAL A 1 524 ? -20.724 22.780 19.435 1.00 90.81 524 VAL A CA 1
ATOM 4105 C C . VAL A 1 524 ? -20.889 24.293 19.495 1.00 90.81 524 VAL A C 1
ATOM 4107 O O . VAL A 1 524 ? -20.416 24.942 20.437 1.00 90.81 524 VAL A O 1
ATOM 4110 N N . GLY A 1 525 ? -21.536 24.856 18.480 1.00 91.31 525 GLY A N 1
ATOM 4111 C CA . GLY A 1 525 ? -21.967 26.247 18.423 1.00 91.31 525 GLY A CA 1
ATOM 4112 C C . GLY A 1 525 ? -23.297 26.481 19.138 1.00 91.31 525 GLY A C 1
ATOM 4113 O O . GLY A 1 525 ? -23.871 25.579 19.747 1.00 91.31 525 GLY A O 1
ATOM 4114 N N . SER A 1 526 ? -23.788 27.724 19.090 1.00 91.88 526 SER A N 1
ATOM 4115 C CA . SER A 1 526 ? -25.135 28.055 19.576 1.00 91.88 526 SER A CA 1
ATOM 4116 C C . SER A 1 526 ? -26.190 27.431 18.670 1.00 91.88 526 SER A C 1
ATOM 4118 O O . SER A 1 526 ? -26.035 27.448 17.453 1.00 91.88 526 SER A O 1
ATOM 4120 N N . SER A 1 527 ? -27.305 27.009 19.263 1.00 92.88 527 SER A N 1
ATOM 4121 C CA . SER A 1 527 ? -28.453 26.447 18.550 1.00 92.88 527 SER A CA 1
ATOM 4122 C C . SER A 1 527 ? -28.182 25.096 17.879 1.00 92.88 527 SER A C 1
ATOM 4124 O O . SER A 1 527 ? -28.799 24.776 16.868 1.00 92.88 527 SER A O 1
ATOM 4126 N N . GLU A 1 528 ? -27.293 24.296 18.464 1.00 92.38 528 GLU A N 1
ATOM 4127 C CA . GLU A 1 528 ? -27.036 22.912 18.062 1.00 92.38 528 GLU A CA 1
ATOM 4128 C C . GLU A 1 528 ? -27.686 21.942 19.050 1.00 92.38 528 GLU A C 1
ATOM 4130 O O . GLU A 1 528 ? -27.690 22.181 20.258 1.00 92.38 528 GLU A O 1
ATOM 4135 N N . ASP A 1 529 ? -28.243 20.841 18.552 1.00 90.56 529 ASP A N 1
ATOM 4136 C CA . ASP A 1 529 ? -28.818 19.803 19.405 1.00 90.56 529 ASP A CA 1
ATOM 4137 C C . ASP A 1 529 ? -27.707 18.939 20.023 1.00 90.56 529 ASP A C 1
ATOM 4139 O O . ASP A 1 529 ? -26.830 18.429 19.326 1.00 90.56 529 ASP A O 1
ATOM 4143 N N . VAL A 1 530 ? -27.765 18.741 21.339 1.00 92.12 530 VAL A N 1
ATOM 4144 C CA . VAL A 1 530 ? -26.842 17.914 22.130 1.00 92.12 530 VAL A CA 1
ATOM 4145 C C . VAL A 1 530 ? -27.615 16.935 23.012 1.00 92.12 530 VAL A C 1
ATOM 4147 O O . VAL A 1 530 ? -28.813 17.117 23.247 1.00 92.12 530 VAL A O 1
ATOM 4150 N N . TYR A 1 531 ? -26.938 15.894 23.499 1.00 89.94 531 TYR A N 1
ATOM 4151 C CA . TYR A 1 531 ? -27.491 14.897 24.415 1.00 89.94 531 TYR A CA 1
ATOM 4152 C C . TYR A 1 531 ? -26.523 14.480 25.509 1.00 89.94 531 TYR A C 1
ATOM 4154 O O . TYR A 1 531 ? -25.295 14.659 25.321 1.00 89.94 531 TYR A O 1
#

pLDDT: mean 85.07, std 10.23, range [41.53, 96.94]

Secondary structure (DSSP, 8-state):
-PPPPPPGGGEEEEEEEE-TTSSHHHHHHHHHHHTT-S-TT-GGGG-S-TT--SHHHHHHT---S-EEEEEEETTEEEEEEEPP-SGGGHHHHHHHHTT-SEEEEEEETTTB--HHHHHHHHHHHHTTPEEEEEEE-TTSTT--HHHHHHHHHHHHHHH-SSGGGS---EEEEEGGGTEEESSPPPS-TTSTTSS--BSHHHHHHHHHHSPPPPS-TTSPPEEE--EEEEETTTEEEEEEEEEES-EETT-EEEEEETTEEEEEE--EEEEEEBTEEEEESEE-TT-EEEEES-----TT-EEEETT---PPPPP-PPPP-EEEEEEE--STTTTSS-SB-SHHHHHHHHHHHHHH-TTSEEEEEETTEEEEEESSHHHHHHHHHHHHHHTB-EEEPPPEE-PEEETTEEEEEEEEEEEEEEGGGHHHHHHHHHHTTPEEEEEEEETTEEEEEEEEEHHHHTTHHHHHHHHTTT--EEEEEEEEEEE----PPPP-------SSSEE--HHHHHHHGGGS--S--TT-EE-

Nearest PDB structures (foldseek):
  5a9v-assembly6_F  TM=5.458E-01  e=5.362E-46  Escherichia coli
  5a9y-assembly1_A-2  TM=5.334E-01  e=1.733E-44  Escherichia coli
  5a9w-assembly1_A  TM=5.354E-01  e=3.053E-43  Escherichia coli
  5a9x-assembly1_A  TM=5.410E-01  e=2.075E-43  Escherichia coli
  4v90-assembly1_AY  TM=6.653E-01  e=1.828E-29  Thermus thermophilus HB8